Protein AF-A0A957BZV3-F1 (afdb_monomer)

Sequence (404 aa):
MSYVLKRVLLLTKDVKFAVNARKALERHGSFDVVTFTRGSAAVDHARGAALDAAVIDFRLTDMPGTDVIDHLRAIQPNIAIIAAPDHPAVMRLKDKHNIQAIVDIPVSLRQLLELLHTAMQEMYEAQPDTRTGPPLQEGDTVPLQVQSDRVEFWVADQEGGGTIIEVEREPSRPLSGSEAFQKLLAEEPPMPHVMEGSTIRDLRVALSREQDVHRVEKSLEESRSMPTNRLPSEESGSTPAKLILETAFDQSTPIQEFSATQFLETVKERADVKEGEILPLPSWLAESERYIREPEFLPEDLLNFTQPLEYTSTPTAANPAMIEDGQNLLTDQLEPVQRSHPAEEDVDQADDSSPMPPAPPEFESPLPDMAHLAALSEPDEAPPPQAVIAADSEQNPQMAQLAL

Nearest PDB structures (foldseek):
  7pvk-assembly2_D  TM=8.689E-01  e=2.253E-09  Porphyromonas gingivalis W83
  8thp-assembly1_A  TM=8.595E-01  e=8.112E-09  Flavobacterium johnsoniae UW101
  7pva-assembly1_B  TM=8.701E-01  e=1.641E-08  Porphyromonas gingivalis W83
  8p6f-assembly1_B  TM=8.589E-01  e=1.641E-08  Flavobacterium johnsoniae
  7ssi-assembly1_C  TM=8.520E-01  e=5.215E-07  Bacillus subtilis subsp. subtilis str. 168

Secondary structure (DSSP, 8-state):
---PPEEEEEE-S-HHHHHHHHHHHHHTTSEEEEEESSHHHHHHHHHHS--SEEEEETT-SSS-HHHHHHHHHHH-TT-EEEEES--HHHHTTTTTTT--EE-PSSPPHHHHHHHHHHHHHHHHHTS--GGGPPP--TT--------------EEE--TTS--EEE----------HHHHHHHHHH-------------HHHHHHHHTSHHHHHHHHHHHHHHHSS-------------HHHHHHHHHT-TTS-GGG--HHHHHHHHHHHT---TT-S-----HHHHHHHHHS--S-S-TT-----S------------GGG-----------------PPPP-------------PPPPP---PPPP---------PPPPPPP-PPP----------------

Foldseek 3Di:
DDQDAAEEEEEDLPPVLQVVLQVVVVVVVNYHYDYDPALVVSLVVLQVDPHQEYEHEQPRDHDGSVVSLVSSCVSPVLYAYEYDDPDPVVVVCCVVSVHQYYYYPPDDNVVVVVSSVSRSVVSVVPPDPPVPPPPPPVPDPPPPLPPPQDFDWDFDDDPPPDTDTDTDRDDDDPDDPVVVVVVVVVPPDDPPPPPPDCPVVVVVVCVVDPVSVVVVVVVVVVVVPPPPPDDPPDPCLPDLVNLLVVLVPPPPDPPVPDDPVVSVVSSVVVNPDDPPPPPPDPPVVVVVVVVPPPPPPDPPPPDDPPDPPPPPPPPPPPDPPPPPDPDDPPPPDPDPPPPDDDDDDPPDDDPPPDDDDDDDDDPPDDDPDPPPPPDDDDDDDDDDDDDDDDDDDDDDDDDDDDDD

Radius of gyration: 37.92 Å; Cα contacts (8 Å, |Δi|>4): 260; chains: 1; bounding box: 95×79×118 Å

pLDDT: mean 71.47, std 20.37, range [38.53, 98.56]

Solvent-accessible surface area (backbone atoms only — not comparable to full-atom values): 27154 Å² total; per-residue (Å²): 132,88,81,74,74,38,31,32,39,39,36,40,77,53,62,70,57,49,54,51,50,37,57,54,44,41,72,69,68,50,37,48,63,50,76,34,70,43,48,67,63,47,52,59,48,52,74,79,42,89,54,48,32,37,38,41,40,46,85,44,88,82,40,56,44,66,56,47,50,54,54,44,38,73,74,39,74,72,46,18,37,33,39,21,56,71,41,76,74,53,60,68,40,25,78,78,69,66,43,64,43,70,41,52,81,89,64,56,70,70,59,52,52,51,51,50,51,51,25,42,49,52,44,59,69,68,46,79,62,77,84,68,55,74,77,80,62,91,81,70,82,68,75,84,76,78,78,76,82,78,82,65,84,55,84,57,88,47,102,79,83,58,86,56,82,58,79,73,83,74,85,78,73,89,70,55,75,70,56,57,53,56,52,56,70,72,63,65,71,78,73,75,76,76,69,78,66,89,40,75,65,54,55,50,56,54,64,66,36,70,71,52,47,53,52,54,51,50,54,52,51,57,66,64,68,56,80,75,77,78,68,79,82,67,80,78,70,78,50,68,69,57,52,52,50,56,59,72,66,43,78,88,59,59,82,91,73,70,45,75,67,60,52,52,51,51,46,56,67,72,59,74,64,60,97,82,71,73,72,72,72,80,59,58,68,64,50,46,56,63,70,65,49,73,73,85,81,65,70,91,78,71,66,89,73,86,63,82,81,76,78,79,77,73,74,81,76,76,73,81,89,78,79,83,72,100,64,81,86,68,77,77,76,80,72,82,78,79,74,77,76,77,77,86,75,82,79,76,87,72,84,85,80,75,80,78,80,80,80,79,80,84,79,81,74,80,79,81,83,92,80,85,90,88,81,89,81,82,88,84,77,83,83,79,88,81,78,90,81,89,78,91,80,82,87,86,81,89,83,85,85,84,90,134

Mean predicted aligned error: 21.34 Å

Structure (mmCIF, N/CA/C/O backbone):
data_AF-A0A957BZV3-F1
#
_entry.id   AF-A0A957BZV3-F1
#
loop_
_atom_site.group_PDB
_atom_site.id
_atom_site.type_symbol
_atom_site.label_atom_id
_atom_site.label_alt_id
_atom_site.label_comp_id
_atom_site.label_asym_id
_atom_site.label_entity_id
_atom_site.label_seq_id
_atom_site.pdbx_PDB_ins_code
_atom_site.Cartn_x
_atom_site.Cartn_y
_atom_site.Cartn_z
_atom_site.occupancy
_atom_site.B_iso_or_equiv
_atom_site.auth_seq_id
_atom_site.auth_comp_id
_atom_site.auth_asym_id
_atom_site.auth_atom_id
_atom_site.pdbx_PDB_model_num
ATOM 1 N N . MET A 1 1 ? -25.749 6.170 -0.682 1.00 60.22 1 MET A N 1
ATOM 2 C CA . MET A 1 1 ? -24.705 5.126 -0.732 1.00 60.22 1 MET A CA 1
ATOM 3 C C . MET A 1 1 ? -23.635 5.536 0.258 1.00 60.22 1 MET A C 1
ATOM 5 O O . MET A 1 1 ? -23.131 6.643 0.129 1.00 60.22 1 MET A O 1
ATOM 9 N N . SER A 1 2 ? -23.390 4.733 1.294 1.00 62.06 2 SER A N 1
ATOM 10 C CA . SER A 1 2 ? -22.287 4.998 2.223 1.00 62.06 2 SER A CA 1
ATOM 11 C C . SER A 1 2 ? -20.989 4.647 1.502 1.00 62.06 2 SER A C 1
ATOM 13 O O . SER A 1 2 ? -20.838 3.508 1.061 1.00 62.06 2 SER A O 1
ATOM 15 N N . TYR A 1 3 ? -20.105 5.621 1.306 1.00 80.25 3 TYR A N 1
ATOM 16 C CA . TYR A 1 3 ? -18.783 5.358 0.750 1.00 80.25 3 TYR A CA 1
ATOM 17 C C . TYR A 1 3 ? -17.887 4.873 1.886 1.00 80.25 3 TYR A C 1
ATOM 19 O O . TYR A 1 3 ? -17.631 5.608 2.837 1.00 80.25 3 TYR A O 1
ATOM 27 N N . VAL A 1 4 ? -17.443 3.621 1.804 1.00 87.62 4 VAL A N 1
ATOM 28 C CA . VAL A 1 4 ? -16.430 3.094 2.719 1.00 87.62 4 VAL A CA 1
ATOM 29 C C . VAL A 1 4 ? -15.079 3.603 2.229 1.00 87.62 4 VAL A C 1
ATOM 31 O O . VAL A 1 4 ? -14.680 3.289 1.109 1.00 87.62 4 VAL A O 1
ATOM 34 N N . LEU A 1 5 ? -14.408 4.414 3.046 1.00 93.44 5 LEU A N 1
ATOM 35 C CA . LEU A 1 5 ? -13.050 4.889 2.778 1.00 93.44 5 LEU A CA 1
ATOM 36 C C . LEU A 1 5 ? -12.096 3.694 2.687 1.00 93.44 5 LEU A C 1
ATOM 38 O O . LEU A 1 5 ? -12.013 2.905 3.628 1.00 93.44 5 LEU A O 1
ATOM 42 N N . LYS A 1 6 ? -11.397 3.572 1.554 1.00 96.94 6 LYS A N 1
ATOM 43 C CA . LYS A 1 6 ? -10.458 2.482 1.279 1.00 96.94 6 LYS A CA 1
ATOM 44 C C . LYS A 1 6 ? -9.033 2.892 1.611 1.00 96.94 6 LYS A C 1
ATOM 46 O O . LYS A 1 6 ? -8.546 3.897 1.100 1.00 96.94 6 LYS A O 1
ATOM 51 N N . ARG A 1 7 ? -8.351 2.119 2.451 1.00 98.12 7 ARG A N 1
ATOM 52 C CA . ARG A 1 7 ? -6.978 2.402 2.880 1.00 98.12 7 ARG A CA 1
ATOM 53 C C . ARG A 1 7 ? -5.977 1.733 1.956 1.00 98.12 7 ARG A C 1
ATOM 55 O O . ARG A 1 7 ? -5.982 0.513 1.810 1.00 98.12 7 ARG A O 1
ATOM 62 N N . VAL A 1 8 ? -5.109 2.533 1.347 1.00 98.38 8 VAL A N 1
ATOM 63 C CA . VAL A 1 8 ? -4.114 2.069 0.378 1.00 98.38 8 VAL A CA 1
ATOM 64 C C . VAL A 1 8 ? -2.712 2.372 0.882 1.00 98.38 8 VAL A C 1
ATOM 66 O O . VAL A 1 8 ? -2.356 3.517 1.155 1.00 98.38 8 VAL A O 1
ATOM 69 N N . LEU A 1 9 ? -1.888 1.335 0.955 1.00 98.56 9 LEU A N 1
ATOM 70 C CA . LEU A 1 9 ? -0.466 1.435 1.239 1.00 98.56 9 LEU A CA 1
ATOM 71 C C . LEU A 1 9 ? 0.305 1.625 -0.073 1.00 98.56 9 LEU A C 1
ATOM 73 O O . LEU A 1 9 ? 0.194 0.811 -0.983 1.00 98.56 9 LEU A O 1
ATOM 77 N N . LEU A 1 10 ? 1.116 2.674 -0.176 1.00 98.44 10 LEU A N 1
ATOM 78 C CA . LEU A 1 10 ? 1.982 2.920 -1.329 1.00 98.44 10 LEU A CA 1
ATOM 79 C C . LEU A 1 10 ? 3.448 2.854 -0.905 1.00 98.44 10 LEU A C 1
ATOM 81 O O . LEU A 1 10 ? 3.957 3.753 -0.236 1.00 98.44 10 LEU A O 1
ATOM 85 N N . LEU A 1 11 ? 4.137 1.799 -1.321 1.00 98.44 11 LEU A N 1
ATOM 86 C CA . LEU A 1 11 ? 5.524 1.533 -0.979 1.00 98.44 11 LEU A CA 1
ATOM 87 C C . LEU A 1 11 ? 6.401 1.681 -2.228 1.00 98.44 11 LEU A C 1
ATOM 89 O O . LEU A 1 11 ? 6.406 0.831 -3.114 1.00 98.44 11 LEU A O 1
ATOM 93 N N . THR A 1 12 ? 7.138 2.787 -2.315 1.00 97.88 12 THR A N 1
ATOM 94 C CA . THR A 1 12 ? 7.968 3.112 -3.482 1.00 97.88 12 THR A CA 1
ATOM 95 C C . THR A 1 12 ? 9.180 3.950 -3.096 1.00 97.88 12 THR A C 1
ATOM 97 O O . THR A 1 12 ? 9.126 4.769 -2.179 1.00 97.88 12 THR A O 1
ATOM 100 N N . LYS A 1 13 ? 10.284 3.786 -3.833 1.00 96.94 13 LYS A N 1
ATOM 101 C CA . LYS A 1 13 ? 11.468 4.646 -3.689 1.00 96.94 13 LYS A CA 1
ATOM 102 C C . LYS A 1 13 ? 11.315 6.010 -4.370 1.00 96.94 13 LYS A C 1
ATOM 104 O O . LYS A 1 13 ? 12.072 6.930 -4.065 1.00 96.94 13 LYS A O 1
ATOM 109 N N . ASP A 1 14 ? 10.368 6.153 -5.301 1.00 97.31 14 ASP A N 1
ATOM 110 C CA . ASP A 1 14 ? 10.134 7.416 -6.003 1.00 97.31 14 ASP A CA 1
ATOM 111 C C . ASP A 1 14 ? 9.209 8.326 -5.185 1.00 97.31 14 ASP A C 1
ATOM 113 O O . ASP A 1 14 ? 7.980 8.258 -5.253 1.00 97.31 14 ASP A O 1
ATOM 117 N N . VAL A 1 15 ? 9.827 9.230 -4.424 1.00 97.06 15 VAL A N 1
ATOM 118 C CA . VAL A 1 15 ? 9.128 10.209 -3.580 1.00 97.06 15 VAL A CA 1
ATOM 119 C C . VAL A 1 15 ? 8.232 11.142 -4.405 1.00 97.06 15 VAL A C 1
ATOM 121 O O . VAL A 1 15 ? 7.166 11.542 -3.933 1.00 97.06 15 VAL A O 1
ATOM 124 N N . LYS A 1 16 ? 8.616 11.487 -5.644 1.00 97.69 16 LYS A N 1
ATOM 125 C CA . LYS A 1 16 ? 7.816 12.384 -6.494 1.00 97.69 16 LYS A CA 1
ATOM 126 C C . LYS A 1 16 ? 6.533 11.692 -6.931 1.00 97.69 16 LYS A C 1
ATOM 128 O O . LYS A 1 16 ? 5.457 12.284 -6.836 1.00 97.69 16 LYS A O 1
ATOM 133 N N . PHE A 1 17 ? 6.647 10.443 -7.377 1.00 97.44 17 PHE A N 1
ATOM 134 C CA . PHE A 1 17 ? 5.489 9.622 -7.707 1.00 97.44 17 PHE A CA 1
ATOM 135 C C . PHE A 1 17 ? 4.590 9.417 -6.481 1.00 97.44 17 PHE A C 1
ATOM 137 O O . PHE A 1 17 ? 3.394 9.682 -6.576 1.00 97.44 17 PHE A O 1
ATOM 144 N N . ALA A 1 18 ? 5.155 9.068 -5.318 1.00 97.69 18 ALA A N 1
ATOM 145 C CA . ALA A 1 18 ? 4.396 8.841 -4.086 1.00 97.69 18 ALA A CA 1
ATOM 146 C C . ALA A 1 18 ? 3.535 10.046 -3.673 1.00 97.69 18 ALA A C 1
ATOM 148 O O . ALA A 1 18 ? 2.337 9.905 -3.429 1.00 97.69 18 ALA A O 1
ATOM 149 N N . VAL A 1 19 ? 4.123 11.248 -3.642 1.00 98.00 19 VAL A N 1
ATOM 150 C CA . VAL A 1 19 ? 3.415 12.483 -3.260 1.00 98.00 19 VAL A CA 1
ATOM 151 C C . VAL A 1 19 ? 2.314 12.824 -4.265 1.00 98.00 19 VAL A C 1
ATOM 153 O O . VAL A 1 19 ? 1.225 13.246 -3.869 1.00 98.00 19 VAL A O 1
ATOM 156 N N . ASN A 1 20 ? 2.578 12.643 -5.562 1.00 97.81 20 ASN A N 1
ATOM 157 C CA . ASN A 1 20 ? 1.598 12.923 -6.609 1.00 97.81 20 ASN A CA 1
ATOM 158 C C . ASN A 1 20 ? 0.440 11.920 -6.586 1.00 97.81 20 ASN A C 1
ATOM 160 O O . ASN A 1 20 ? -0.714 12.341 -6.635 1.00 97.81 20 ASN A O 1
ATOM 164 N N . ALA A 1 21 ? 0.740 10.625 -6.469 1.00 97.56 21 ALA A N 1
ATOM 165 C CA . ALA A 1 21 ? -0.251 9.560 -6.382 1.00 97.56 21 ALA A CA 1
ATOM 166 C C . ALA A 1 21 ? -1.139 9.736 -5.145 1.00 97.56 21 ALA A C 1
ATOM 168 O O . ALA A 1 21 ? -2.358 9.751 -5.284 1.00 97.56 21 ALA A O 1
ATOM 169 N N . ARG A 1 22 ? -0.549 9.987 -3.967 1.00 98.06 22 ARG A N 1
ATOM 170 C CA . ARG A 1 22 ? -1.290 10.263 -2.728 1.00 98.06 22 ARG A CA 1
ATOM 171 C C . ARG A 1 22 ? -2.274 11.420 -2.890 1.00 98.06 22 ARG A C 1
ATOM 173 O O . ARG A 1 22 ? -3.474 11.223 -2.738 1.00 98.06 22 ARG A O 1
ATOM 180 N N . LYS A 1 23 ? -1.788 12.606 -3.282 1.00 98.00 23 LYS A N 1
ATOM 181 C CA . LYS A 1 23 ? -2.640 13.797 -3.467 1.00 98.00 23 LYS A CA 1
ATOM 182 C C . LYS A 1 23 ? -3.767 13.549 -4.461 1.00 98.00 23 LYS A C 1
ATOM 184 O O . LYS A 1 23 ? -4.850 14.107 -4.330 1.00 98.00 23 LYS A O 1
ATOM 189 N N . ALA A 1 24 ? -3.486 12.788 -5.508 1.00 96.56 24 ALA A N 1
ATOM 190 C CA . ALA A 1 24 ? -4.433 12.548 -6.573 1.00 96.56 24 ALA A CA 1
ATOM 191 C C . ALA A 1 24 ? -5.505 11.510 -6.195 1.00 96.56 24 ALA A C 1
ATOM 193 O O . ALA A 1 24 ? -6.670 11.708 -6.532 1.00 96.56 24 ALA A O 1
ATOM 194 N N . LEU A 1 25 ? -5.130 10.460 -5.459 1.00 96.88 25 LEU A N 1
ATOM 195 C CA . LEU A 1 25 ? -6.048 9.455 -4.920 1.00 96.88 25 LEU A CA 1
ATOM 196 C C . LEU A 1 25 ? -6.928 10.032 -3.799 1.00 96.88 25 LEU A C 1
ATOM 198 O O . LEU A 1 25 ? -8.141 9.840 -3.825 1.00 96.88 25 LEU A O 1
ATOM 202 N N . GLU A 1 26 ? -6.360 10.821 -2.881 1.00 96.81 26 GLU A N 1
ATOM 203 C CA . GLU A 1 26 ? -7.114 11.486 -1.804 1.00 96.81 26 GLU A CA 1
ATOM 204 C C . GLU A 1 26 ? -8.133 12.502 -2.358 1.00 96.81 26 GLU A C 1
ATOM 206 O O . GLU A 1 26 ? -9.257 12.589 -1.869 1.00 96.81 26 GLU A O 1
ATOM 211 N N . ARG A 1 27 ? -7.804 13.225 -3.444 1.00 96.56 27 ARG A N 1
ATOM 212 C CA . ARG A 1 27 ? -8.754 14.133 -4.129 1.00 96.56 27 ARG A CA 1
ATOM 213 C C . ARG A 1 27 ? -9.970 13.421 -4.715 1.00 96.56 27 ARG A C 1
ATOM 215 O O . ARG A 1 27 ? -10.995 14.066 -4.909 1.00 96.56 27 ARG A O 1
ATOM 222 N N . HIS A 1 28 ? -9.860 12.129 -5.026 1.00 93.62 28 HIS A N 1
ATOM 223 C CA . HIS A 1 28 ? -11.001 11.333 -5.477 1.00 93.62 28 HIS A CA 1
ATOM 224 C C . HIS A 1 28 ? -11.985 11.045 -4.325 1.00 93.62 28 HIS A C 1
ATOM 226 O O . HIS A 1 28 ? -13.132 10.688 -4.570 1.00 93.62 28 HIS A O 1
ATOM 232 N N . GLY A 1 29 ? -11.555 11.200 -3.065 1.00 92.81 29 GLY A N 1
ATOM 233 C CA . GLY A 1 29 ? -12.390 11.052 -1.867 1.00 92.81 29 GLY A CA 1
ATOM 234 C C . GLY A 1 29 ? -12.730 9.609 -1.483 1.00 92.81 29 GLY A C 1
ATOM 235 O O . GLY A 1 29 ? -13.396 9.389 -0.478 1.00 92.81 29 GLY A O 1
ATOM 236 N N . SER A 1 30 ? -12.287 8.620 -2.264 1.00 93.75 30 SER A N 1
ATOM 237 C CA . SER A 1 30 ? -12.555 7.194 -2.011 1.00 93.75 30 SER A CA 1
ATOM 238 C C . SER A 1 30 ? -11.404 6.480 -1.305 1.00 93.75 30 SER A C 1
ATOM 240 O O . SER A 1 30 ? -11.598 5.380 -0.791 1.00 93.75 30 SER A O 1
ATOM 242 N N . PHE A 1 31 ? -10.221 7.097 -1.284 1.00 97.38 31 PHE A N 1
ATOM 243 C CA . PHE A 1 31 ? -8.984 6.475 -0.832 1.00 97.38 31 PHE A CA 1
ATOM 244 C C . PHE A 1 31 ? -8.287 7.307 0.241 1.00 97.38 31 PHE A C 1
ATOM 246 O O . PHE A 1 31 ? -8.148 8.521 0.098 1.00 97.38 31 PHE A O 1
ATOM 253 N N . ASP A 1 32 ? -7.801 6.622 1.269 1.00 97.75 32 ASP A N 1
ATOM 254 C CA . ASP A 1 32 ? -6.871 7.121 2.281 1.00 97.75 32 ASP A CA 1
ATOM 255 C C . ASP A 1 32 ? -5.508 6.469 2.020 1.00 97.75 32 ASP A C 1
ATOM 257 O O . ASP A 1 32 ? -5.380 5.245 2.096 1.00 97.75 32 ASP A O 1
ATOM 261 N N . VAL A 1 33 ? -4.511 7.258 1.610 1.00 98.25 33 VAL A N 1
ATOM 262 C CA . VAL A 1 33 ? -3.253 6.726 1.068 1.00 98.25 33 VAL A CA 1
ATOM 263 C C . VAL A 1 33 ? -2.088 7.011 1.999 1.00 98.25 33 VAL A C 1
ATOM 265 O O . VAL A 1 33 ? -1.706 8.163 2.217 1.00 98.25 33 VAL A O 1
ATOM 268 N N . VAL A 1 34 ? -1.439 5.946 2.466 1.00 98.50 34 VAL A N 1
ATOM 269 C CA . VAL A 1 34 ? -0.251 6.031 3.318 1.00 98.50 34 VAL A CA 1
ATOM 270 C C . VAL A 1 34 ? 0.979 5.627 2.517 1.00 98.50 34 VAL A C 1
ATOM 272 O O . VAL A 1 34 ? 1.036 4.547 1.935 1.00 98.50 34 VAL A O 1
ATOM 275 N N . THR A 1 35 ? 1.976 6.509 2.463 1.00 98.50 35 THR A N 1
ATOM 276 C CA . THR A 1 35 ? 3.174 6.329 1.634 1.00 98.50 35 THR A CA 1
ATOM 277 C C . THR A 1 35 ? 4.398 5.985 2.471 1.00 98.50 35 THR A C 1
ATOM 279 O O . THR A 1 35 ? 4.688 6.696 3.434 1.00 98.50 35 THR A O 1
ATOM 282 N N . PHE A 1 36 ? 5.177 4.993 2.044 1.00 98.44 36 PHE A N 1
ATOM 283 C CA . PHE A 1 36 ? 6.447 4.615 2.664 1.00 98.44 36 PHE A CA 1
ATOM 284 C C . PHE A 1 36 ? 7.550 4.450 1.616 1.00 98.44 36 PHE A C 1
ATOM 286 O O . PHE A 1 36 ? 7.294 4.102 0.465 1.00 98.44 36 PHE A O 1
ATOM 293 N N . THR A 1 37 ? 8.793 4.681 2.037 1.00 97.75 37 THR A N 1
ATOM 294 C CA . THR A 1 37 ? 10.006 4.458 1.227 1.00 97.75 37 THR A CA 1
ATOM 295 C C . THR A 1 37 ? 10.816 3.245 1.685 1.00 97.75 37 THR A C 1
ATOM 297 O O . THR A 1 37 ? 11.822 2.915 1.064 1.00 97.75 37 THR A O 1
ATOM 300 N N . ARG A 1 38 ? 10.398 2.603 2.783 1.00 98.12 38 ARG A N 1
ATOM 301 C CA . ARG A 1 38 ? 11.062 1.465 3.429 1.00 98.12 38 ARG A CA 1
ATOM 302 C C . ARG A 1 38 ? 10.028 0.383 3.718 1.00 98.12 38 ARG A C 1
ATOM 304 O O . ARG A 1 38 ? 8.976 0.696 4.281 1.00 98.12 38 ARG A O 1
ATOM 311 N N . GLY A 1 39 ? 10.324 -0.856 3.339 1.00 98.12 39 GLY A N 1
ATOM 312 C CA . GLY A 1 39 ? 9.473 -2.016 3.588 1.00 98.12 39 GLY A CA 1
ATOM 313 C C . GLY A 1 39 ? 9.243 -2.272 5.077 1.00 98.12 39 GLY A C 1
ATOM 314 O O . GLY A 1 39 ? 8.106 -2.517 5.472 1.00 98.12 39 GLY A O 1
ATOM 315 N N . SER A 1 40 ? 10.266 -2.116 5.927 1.00 97.94 40 SER A N 1
ATOM 316 C CA . SER A 1 40 ? 10.117 -2.367 7.372 1.00 97.94 40 SER A CA 1
ATOM 317 C C . SER A 1 40 ? 9.075 -1.453 8.031 1.00 97.94 40 SER A C 1
ATOM 319 O O . SER A 1 40 ? 8.188 -1.923 8.739 1.00 97.94 40 SER A O 1
ATOM 321 N N . ALA A 1 41 ? 9.115 -0.154 7.721 1.00 98.19 41 ALA A N 1
ATOM 322 C CA . ALA A 1 41 ? 8.164 0.827 8.246 1.00 98.19 41 ALA A CA 1
ATOM 323 C C . ALA A 1 41 ? 6.728 0.581 7.750 1.00 98.19 41 ALA A C 1
ATOM 325 O O . ALA A 1 41 ? 5.768 0.814 8.485 1.00 98.19 41 ALA A O 1
ATOM 326 N N . ALA A 1 42 ? 6.578 0.095 6.514 1.00 98.38 42 ALA A N 1
ATOM 327 C CA . ALA A 1 42 ? 5.280 -0.255 5.950 1.00 98.38 42 ALA A CA 1
ATOM 328 C C . ALA A 1 42 ? 4.658 -1.472 6.657 1.00 98.38 42 ALA A C 1
ATOM 330 O O . ALA A 1 42 ? 3.472 -1.453 6.985 1.00 98.38 42 ALA A O 1
ATOM 331 N N . VAL A 1 43 ? 5.465 -2.500 6.946 1.00 98.44 43 VAL A N 1
ATOM 332 C CA . VAL A 1 43 ? 5.038 -3.685 7.707 1.00 98.44 43 VAL A CA 1
ATOM 333 C C . VAL A 1 43 ? 4.654 -3.311 9.141 1.00 98.44 43 VAL A C 1
ATOM 335 O O . VAL A 1 43 ? 3.613 -3.751 9.627 1.00 98.44 43 VAL A O 1
ATOM 338 N N . ASP A 1 44 ? 5.437 -2.461 9.809 1.00 98.44 44 ASP A N 1
ATOM 339 C CA . ASP A 1 44 ? 5.112 -1.983 11.159 1.00 98.44 44 ASP A CA 1
ATOM 340 C C . ASP A 1 44 ? 3.781 -1.216 11.185 1.00 98.44 44 ASP A C 1
ATOM 342 O O . ASP A 1 44 ? 2.963 -1.418 12.084 1.00 98.44 44 ASP A O 1
ATOM 346 N N . HIS A 1 45 ? 3.517 -0.389 10.168 1.00 98.44 45 HIS A N 1
ATOM 347 C CA . HIS A 1 45 ? 2.246 0.320 10.038 1.00 98.44 45 HIS A CA 1
ATOM 348 C C . HIS A 1 45 ? 1.057 -0.628 9.823 1.00 98.44 45 HIS A C 1
ATOM 350 O O . HIS A 1 45 ? 0.005 -0.444 10.440 1.00 98.44 45 HIS A O 1
ATOM 356 N N . ALA A 1 46 ? 1.231 -1.677 9.012 1.00 98.25 46 ALA A N 1
ATOM 357 C CA . ALA A 1 46 ? 0.193 -2.673 8.749 1.00 98.25 46 ALA A CA 1
ATOM 358 C C . ALA A 1 46 ? -0.246 -3.447 10.007 1.00 98.25 46 ALA A C 1
ATOM 360 O O . ALA A 1 46 ? -1.345 -3.998 10.028 1.00 98.25 46 ALA A O 1
ATOM 361 N N . ARG A 1 47 ? 0.558 -3.467 11.082 1.00 98.00 47 ARG A N 1
ATOM 362 C CA . ARG A 1 47 ? 0.147 -4.051 12.373 1.00 98.00 47 ARG A CA 1
ATOM 363 C C . ARG A 1 47 ? -0.898 -3.212 13.110 1.00 98.00 47 ARG A C 1
ATOM 365 O O . ARG A 1 47 ? -1.689 -3.763 13.865 1.00 98.00 47 ARG A O 1
ATOM 372 N N . GLY A 1 48 ? -0.883 -1.891 12.927 1.00 97.31 48 GLY A N 1
ATOM 373 C CA . GLY A 1 48 ? -1.775 -0.962 13.631 1.00 97.31 48 GLY A CA 1
ATOM 374 C C . GLY A 1 48 ? -2.995 -0.520 12.822 1.00 97.31 48 GLY A C 1
ATOM 375 O O . GLY A 1 48 ? -3.942 0.019 13.392 1.00 97.31 48 GLY A O 1
ATOM 376 N N . ALA A 1 49 ? -2.983 -0.720 11.504 1.00 97.31 49 ALA A N 1
ATOM 377 C CA . ALA A 1 49 ? -4.031 -0.248 10.610 1.00 97.31 49 ALA A CA 1
ATOM 378 C C . ALA A 1 49 ? -4.418 -1.317 9.584 1.00 97.31 49 ALA A C 1
ATOM 380 O O . ALA A 1 49 ? -3.563 -1.822 8.863 1.00 97.31 49 ALA A O 1
ATOM 381 N N . ALA A 1 50 ? -5.718 -1.608 9.475 1.00 97.25 50 ALA A N 1
ATOM 382 C CA . ALA A 1 50 ? -6.257 -2.416 8.383 1.00 97.25 50 ALA A CA 1
ATOM 383 C C . ALA A 1 50 ? -6.112 -1.670 7.045 1.00 97.25 50 ALA A C 1
ATOM 385 O O . ALA A 1 50 ? -6.418 -0.475 6.961 1.00 97.25 50 ALA A O 1
ATOM 386 N N . LEU A 1 51 ? -5.636 -2.380 6.027 1.00 98.19 51 LEU A N 1
ATOM 387 C CA . LEU A 1 51 ? -5.355 -1.903 4.679 1.00 98.19 51 LEU A CA 1
ATOM 388 C C . LEU A 1 51 ? -6.193 -2.722 3.690 1.00 98.19 51 LEU A C 1
ATOM 390 O O . LEU A 1 51 ? -6.271 -3.943 3.797 1.00 98.19 51 LEU A O 1
ATOM 394 N N . ASP A 1 52 ? -6.805 -2.061 2.710 1.00 98.00 52 ASP A N 1
ATOM 395 C CA . ASP A 1 52 ? -7.560 -2.738 1.650 1.00 98.00 52 ASP A CA 1
ATOM 396 C C . ASP A 1 52 ? -6.640 -3.158 0.492 1.00 98.00 52 ASP A C 1
ATOM 398 O O . ASP A 1 52 ? -6.823 -4.218 -0.108 1.00 98.00 52 ASP A O 1
ATOM 402 N N . ALA A 1 53 ? -5.637 -2.332 0.177 1.00 98.38 53 ALA A N 1
ATOM 403 C CA . ALA A 1 53 ? -4.698 -2.592 -0.907 1.00 98.38 53 ALA A CA 1
ATOM 404 C C . ALA A 1 53 ? -3.282 -2.081 -0.605 1.00 98.38 53 ALA A C 1
ATOM 406 O O . ALA A 1 53 ? -3.092 -1.116 0.137 1.00 98.38 53 ALA A O 1
ATOM 407 N N . ALA A 1 54 ? -2.285 -2.697 -1.234 1.00 98.56 54 ALA A N 1
ATOM 408 C CA . ALA A 1 54 ? -0.884 -2.314 -1.188 1.00 98.56 54 ALA A CA 1
ATOM 409 C C . ALA A 1 54 ? -0.271 -2.293 -2.594 1.00 98.56 54 ALA A C 1
ATOM 411 O O . ALA A 1 54 ? -0.386 -3.250 -3.356 1.00 98.56 54 ALA A O 1
ATOM 412 N N . VAL A 1 55 ? 0.425 -1.207 -2.918 1.00 98.56 55 VAL A N 1
ATOM 413 C CA . VAL A 1 55 ? 1.233 -1.057 -4.132 1.00 98.56 55 VAL A CA 1
ATOM 414 C C . VAL A 1 55 ? 2.701 -1.116 -3.723 1.00 98.56 55 VAL A C 1
ATOM 416 O O . VAL A 1 55 ? 3.164 -0.240 -2.992 1.00 98.56 55 VAL A O 1
ATOM 419 N N . ILE A 1 56 ? 3.422 -2.145 -4.164 1.00 98.56 56 ILE A N 1
ATOM 420 C CA . ILE A 1 56 ? 4.759 -2.500 -3.668 1.00 98.56 56 ILE A CA 1
ATOM 421 C C . ILE A 1 56 ? 5.780 -2.435 -4.807 1.00 98.56 56 ILE A C 1
ATOM 423 O O . ILE A 1 56 ? 5.717 -3.221 -5.750 1.00 98.56 56 ILE A O 1
ATOM 427 N N . ASP A 1 57 ? 6.759 -1.534 -4.703 1.00 98.00 57 ASP A N 1
ATOM 428 C CA . ASP A 1 57 ? 7.943 -1.512 -5.571 1.00 98.00 57 ASP A CA 1
ATOM 429 C C . ASP A 1 57 ? 8.980 -2.530 -5.066 1.00 98.00 57 ASP A C 1
ATOM 431 O O . ASP A 1 57 ? 9.488 -2.426 -3.957 1.00 98.00 57 ASP A O 1
ATOM 435 N N . PHE A 1 58 ? 9.337 -3.512 -5.884 1.00 97.81 58 PHE A N 1
ATOM 436 C CA . PHE A 1 58 ? 10.326 -4.548 -5.584 1.00 97.81 58 PHE A CA 1
ATOM 437 C C . PHE A 1 58 ? 11.765 -4.020 -5.652 1.00 97.81 58 PHE A C 1
ATOM 439 O O . PHE A 1 58 ? 12.699 -4.740 -5.311 1.00 97.81 58 PHE A O 1
ATOM 446 N N . ARG A 1 59 ? 11.978 -2.770 -6.086 1.00 96.06 59 ARG A N 1
ATOM 447 C CA . ARG A 1 59 ? 13.308 -2.143 -6.183 1.00 96.06 59 ARG A CA 1
ATOM 448 C C . ARG A 1 59 ? 13.739 -1.440 -4.889 1.00 96.06 59 ARG A C 1
ATOM 450 O O . ARG A 1 59 ? 14.585 -0.542 -4.956 1.00 96.06 59 ARG A O 1
ATOM 457 N N . LEU A 1 60 ? 13.134 -1.782 -3.752 1.00 95.00 60 LEU A N 1
ATOM 458 C CA . LEU A 1 60 ? 13.524 -1.290 -2.428 1.00 95.00 60 LEU A CA 1
ATOM 459 C C . LEU A 1 60 ? 14.843 -1.922 -1.989 1.00 95.00 60 LEU A C 1
ATOM 461 O O . LEU A 1 60 ? 15.166 -3.047 -2.360 1.00 95.00 60 LEU A O 1
ATOM 465 N N . THR A 1 61 ? 15.615 -1.179 -1.202 1.00 94.31 61 THR A N 1
ATOM 466 C CA . THR A 1 61 ? 16.940 -1.613 -0.738 1.00 94.31 61 THR A CA 1
ATOM 467 C C . THR A 1 61 ? 16.919 -2.240 0.649 1.00 94.31 61 THR A C 1
ATOM 469 O O . THR A 1 61 ? 17.885 -2.893 1.019 1.00 94.31 61 THR A O 1
ATOM 472 N N . ASP A 1 62 ? 15.883 -1.987 1.449 1.00 97.31 62 ASP A N 1
ATOM 473 C CA . ASP A 1 62 ? 15.854 -2.388 2.856 1.00 97.31 62 ASP A CA 1
ATOM 474 C C . ASP A 1 62 ? 15.298 -3.798 3.071 1.00 97.31 62 ASP A C 1
ATOM 476 O O . ASP A 1 62 ? 15.814 -4.524 3.913 1.00 97.31 62 ASP A O 1
ATOM 480 N N . MET A 1 63 ? 14.269 -4.181 2.313 1.00 96.50 63 MET A N 1
ATOM 481 C CA . MET A 1 63 ? 13.614 -5.482 2.414 1.00 96.50 63 MET A CA 1
ATOM 482 C C . MET A 1 63 ? 13.230 -5.994 1.016 1.00 96.50 63 MET A C 1
ATOM 484 O O . MET A 1 63 ? 12.699 -5.210 0.220 1.00 96.50 63 MET A O 1
ATOM 488 N N . PRO A 1 64 ? 13.463 -7.283 0.695 1.00 97.12 64 PRO A N 1
ATOM 489 C CA . PRO A 1 64 ? 12.988 -7.883 -0.549 1.00 97.12 64 PRO A CA 1
ATOM 490 C C . PRO A 1 64 ? 11.466 -7.763 -0.687 1.00 97.12 64 PRO A C 1
ATOM 492 O O . PRO A 1 64 ? 10.729 -7.973 0.275 1.00 97.12 64 PRO A O 1
ATOM 495 N N . GLY A 1 65 ? 10.975 -7.465 -1.894 1.00 96.69 65 GLY A N 1
ATOM 496 C CA . GLY A 1 65 ? 9.535 -7.304 -2.138 1.00 96.69 65 GLY A CA 1
ATOM 497 C C . GLY A 1 65 ? 8.705 -8.550 -1.793 1.00 96.69 65 GLY A C 1
ATOM 498 O O . GLY A 1 65 ? 7.580 -8.415 -1.323 1.00 96.69 65 GLY A O 1
ATOM 499 N N . THR A 1 66 ? 9.275 -9.751 -1.954 1.00 97.81 66 THR A N 1
ATOM 500 C CA . THR A 1 66 ? 8.657 -11.021 -1.529 1.00 97.81 66 THR A CA 1
ATOM 501 C C . THR A 1 66 ? 8.415 -11.060 -0.032 1.00 97.81 66 THR A C 1
ATOM 503 O O . THR A 1 66 ? 7.315 -11.379 0.403 1.00 97.81 66 THR A O 1
ATOM 506 N N . ASP A 1 67 ? 9.413 -10.655 0.747 1.00 98.25 67 ASP A N 1
ATOM 507 C CA . ASP A 1 67 ? 9.351 -10.708 2.200 1.00 98.25 67 ASP A CA 1
ATOM 508 C C . ASP A 1 67 ? 8.314 -9.702 2.697 1.00 98.25 67 ASP A C 1
ATOM 510 O O . ASP A 1 67 ? 7.522 -10.024 3.576 1.00 98.25 67 ASP A O 1
ATOM 514 N N . VAL A 1 68 ? 8.240 -8.508 2.095 1.00 98.44 68 VAL A N 1
ATOM 515 C CA . VAL A 1 68 ? 7.180 -7.533 2.408 1.00 98.44 68 VAL A CA 1
ATOM 516 C C . VAL A 1 68 ? 5.796 -8.142 2.175 1.00 98.44 68 VAL A C 1
ATOM 518 O O . VAL A 1 68 ? 4.921 -8.000 3.028 1.00 98.44 68 VAL A O 1
ATOM 521 N N . ILE A 1 69 ? 5.589 -8.834 1.051 1.00 98.31 69 ILE A N 1
ATOM 522 C CA . ILE A 1 69 ? 4.308 -9.485 0.742 1.00 98.31 69 ILE A CA 1
ATOM 523 C C . ILE A 1 69 ? 3.976 -10.562 1.773 1.00 98.31 69 ILE A C 1
ATOM 525 O O . ILE A 1 69 ? 2.853 -10.587 2.275 1.00 98.31 69 ILE A O 1
ATOM 529 N N . ASP A 1 70 ? 4.940 -11.412 2.118 1.00 98.38 70 ASP A N 1
ATOM 530 C CA . ASP A 1 70 ? 4.733 -12.498 3.074 1.00 98.38 70 ASP A CA 1
ATOM 531 C C . ASP A 1 70 ? 4.382 -11.951 4.467 1.00 98.38 70 ASP A C 1
ATOM 533 O O . ASP A 1 70 ? 3.428 -12.416 5.092 1.00 98.38 70 ASP A O 1
ATOM 537 N N . HIS A 1 71 ? 5.056 -10.886 4.917 1.00 98.44 71 HIS A N 1
ATOM 538 C CA . HIS A 1 71 ? 4.721 -10.211 6.174 1.00 98.44 71 HIS A CA 1
ATOM 539 C C . HIS A 1 71 ? 3.345 -9.532 6.128 1.00 98.44 71 HIS A C 1
ATOM 541 O O . HIS A 1 71 ? 2.574 -9.648 7.081 1.00 98.44 71 HIS A O 1
ATOM 547 N N . LEU A 1 72 ? 3.012 -8.833 5.036 1.00 98.38 72 LEU A N 1
ATOM 548 C CA . LEU A 1 72 ? 1.704 -8.189 4.889 1.00 98.38 72 LEU A CA 1
ATOM 549 C C . LEU A 1 72 ? 0.575 -9.220 4.882 1.00 98.38 72 LEU A C 1
ATOM 551 O O . LEU A 1 72 ? -0.429 -8.999 5.550 1.00 98.38 72 LEU A O 1
ATOM 555 N N . ARG A 1 73 ? 0.749 -10.358 4.201 1.00 98.00 73 ARG A N 1
ATOM 556 C CA . ARG A 1 73 ? -0.239 -11.445 4.181 1.00 98.00 73 ARG A CA 1
ATOM 557 C C . ARG A 1 73 ? -0.341 -12.181 5.514 1.00 98.00 73 ARG A C 1
ATOM 559 O O . ARG A 1 73 ? -1.436 -12.603 5.870 1.00 98.00 73 ARG A O 1
ATOM 566 N N . ALA A 1 74 ? 0.754 -12.303 6.264 1.00 98.12 74 ALA A N 1
ATOM 567 C CA . ALA A 1 74 ? 0.719 -12.867 7.612 1.00 98.12 74 ALA A CA 1
ATOM 568 C C . ALA A 1 74 ? -0.111 -12.004 8.580 1.00 98.12 74 ALA A C 1
ATOM 570 O O . ALA A 1 74 ? -0.800 -12.543 9.442 1.00 98.12 74 ALA A O 1
ATOM 571 N N . ILE A 1 75 ? -0.069 -10.674 8.432 1.00 98.12 75 ILE A N 1
ATOM 572 C CA . ILE A 1 75 ? -0.851 -9.741 9.262 1.00 98.12 75 ILE A CA 1
ATOM 573 C C . ILE A 1 75 ? -2.282 -9.594 8.721 1.00 98.12 75 ILE A C 1
ATOM 575 O O . ILE A 1 75 ? -3.242 -9.565 9.489 1.00 98.12 75 ILE A O 1
ATOM 579 N N . GLN A 1 76 ? -2.431 -9.478 7.401 1.00 97.75 76 GLN A N 1
ATOM 580 C CA . GLN A 1 76 ? -3.687 -9.188 6.708 1.00 97.75 76 GLN A CA 1
ATOM 581 C C . GLN A 1 76 ? -3.832 -10.098 5.476 1.00 97.75 76 GLN A C 1
ATOM 583 O O . GLN A 1 76 ? -3.471 -9.706 4.364 1.00 97.75 76 GLN A O 1
ATOM 588 N N . PRO A 1 77 ? -4.396 -11.311 5.630 1.00 97.12 77 PRO A N 1
ATOM 589 C CA . PRO A 1 77 ? -4.479 -12.296 4.543 1.00 97.12 77 PRO A CA 1
ATOM 590 C C . PRO A 1 77 ? -5.246 -11.806 3.305 1.00 97.12 77 PRO A C 1
ATOM 592 O O . PRO A 1 77 ? -4.968 -12.233 2.183 1.00 97.12 77 PRO A O 1
ATOM 595 N N . ASN A 1 78 ? -6.182 -10.877 3.516 1.00 96.31 78 ASN A N 1
ATOM 596 C CA . ASN A 1 78 ? -7.125 -10.388 2.512 1.00 96.31 78 ASN A CA 1
ATOM 597 C C . ASN A 1 78 ? -6.690 -9.084 1.821 1.00 96.31 78 ASN A C 1
ATOM 599 O O . ASN A 1 78 ? -7.488 -8.493 1.098 1.00 96.31 78 ASN A O 1
ATOM 603 N N . ILE A 1 79 ? -5.454 -8.622 2.031 1.00 98.00 79 ILE A N 1
ATOM 604 C CA . ILE A 1 79 ? -4.952 -7.410 1.376 1.00 98.00 79 ILE A CA 1
ATOM 605 C C . ILE A 1 79 ? -4.747 -7.640 -0.131 1.00 98.00 79 ILE A C 1
ATOM 607 O O . ILE A 1 79 ? -4.149 -8.640 -0.541 1.00 98.00 79 ILE A O 1
ATOM 611 N N . ALA A 1 80 ? -5.224 -6.709 -0.961 1.00 98.38 80 ALA A N 1
ATOM 612 C CA . ALA A 1 80 ? -4.938 -6.709 -2.395 1.00 98.38 80 ALA A CA 1
ATOM 613 C C . ALA A 1 80 ? -3.528 -6.179 -2.665 1.00 98.38 80 ALA A C 1
ATOM 615 O O . ALA A 1 80 ? -3.142 -5.138 -2.145 1.00 98.38 80 ALA A O 1
ATOM 616 N N . ILE A 1 81 ? -2.750 -6.877 -3.485 1.00 98.56 81 ILE A N 1
ATOM 617 C CA . ILE A 1 81 ? -1.351 -6.558 -3.760 1.00 98.56 81 ILE A CA 1
ATOM 618 C C . ILE A 1 81 ? -1.151 -6.271 -5.245 1.00 98.56 81 ILE A C 1
ATOM 620 O O . ILE A 1 81 ? -1.457 -7.086 -6.117 1.00 98.56 81 ILE A O 1
ATOM 624 N N . ILE A 1 82 ? -0.571 -5.102 -5.508 1.00 98.56 82 ILE A N 1
ATOM 625 C CA . ILE A 1 82 ? -0.108 -4.660 -6.818 1.00 98.56 82 ILE A CA 1
ATOM 626 C C . ILE A 1 82 ? 1.415 -4.548 -6.755 1.00 98.56 82 ILE A C 1
ATOM 628 O O . ILE A 1 82 ? 1.951 -3.773 -5.964 1.00 98.56 82 ILE A O 1
ATOM 632 N N . ALA A 1 83 ? 2.121 -5.315 -7.579 1.00 98.38 83 ALA A N 1
ATOM 633 C CA . ALA A 1 83 ? 3.580 -5.324 -7.607 1.00 98.38 83 ALA A CA 1
ATOM 634 C C . ALA A 1 83 ? 4.140 -4.431 -8.723 1.00 98.38 83 ALA A C 1
ATOM 636 O O . ALA A 1 83 ? 3.549 -4.304 -9.792 1.00 98.38 83 ALA A O 1
ATOM 637 N N . ALA A 1 84 ? 5.310 -3.849 -8.491 1.00 98.00 84 ALA A N 1
ATOM 638 C CA . ALA A 1 84 ? 6.093 -3.127 -9.487 1.00 98.00 84 ALA A CA 1
ATOM 639 C C . ALA A 1 84 ? 7.578 -3.489 -9.353 1.00 98.00 84 ALA A C 1
ATOM 641 O O . ALA A 1 84 ? 8.007 -3.778 -8.240 1.00 98.00 84 ALA A O 1
ATO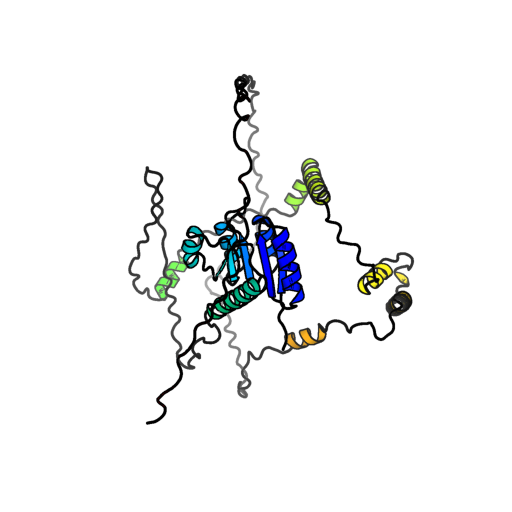M 642 N N . PRO A 1 85 ? 8.410 -3.441 -10.408 1.00 98.12 85 PRO A N 1
ATOM 643 C CA . PRO A 1 85 ? 8.080 -3.142 -11.804 1.00 98.12 85 PRO A CA 1
ATOM 644 C C . PRO A 1 85 ? 7.433 -4.328 -12.536 1.00 98.12 85 PRO A C 1
ATOM 646 O O . PRO A 1 85 ? 7.422 -5.453 -12.026 1.00 98.12 85 PRO A O 1
ATOM 649 N N . ASP A 1 86 ? 6.966 -4.082 -13.761 1.00 97.62 86 ASP A N 1
ATOM 650 C CA . ASP A 1 86 ? 6.569 -5.126 -14.703 1.00 97.62 86 ASP A CA 1
ATOM 651 C C . ASP A 1 86 ? 7.811 -5.830 -15.254 1.00 97.62 86 ASP A C 1
ATOM 653 O O . ASP A 1 86 ? 8.432 -5.443 -16.243 1.00 97.62 86 ASP A O 1
ATOM 657 N N . HIS A 1 87 ? 8.246 -6.849 -14.515 1.00 97.69 87 HIS A N 1
ATOM 658 C CA . HIS A 1 87 ? 9.442 -7.612 -14.824 1.00 97.69 87 HIS A CA 1
ATOM 659 C C . HIS A 1 87 ? 9.136 -9.116 -14.817 1.00 97.69 87 HIS A C 1
ATOM 661 O O . HIS A 1 87 ? 8.457 -9.594 -13.902 1.00 97.69 87 HIS A O 1
ATOM 667 N N . PRO A 1 88 ? 9.711 -9.919 -15.739 1.00 97.44 88 PRO A N 1
ATOM 668 C CA . PRO A 1 88 ? 9.453 -11.362 -15.819 1.00 97.44 88 PRO A CA 1
ATOM 669 C C . PRO A 1 88 ? 9.707 -12.129 -14.514 1.00 97.44 88 PRO A C 1
ATOM 671 O O . PRO A 1 88 ? 9.061 -13.138 -14.244 1.00 97.44 88 PRO A O 1
ATOM 674 N N . ALA A 1 89 ? 10.643 -11.654 -13.686 1.00 96.06 89 ALA A N 1
ATOM 675 C CA . ALA A 1 89 ? 10.899 -12.233 -12.366 1.00 96.06 89 ALA A CA 1
ATOM 676 C C . ALA A 1 89 ? 9.716 -12.044 -11.399 1.00 96.06 89 ALA A C 1
ATOM 678 O O . ALA A 1 89 ? 9.385 -12.971 -10.668 1.00 96.06 89 ALA A O 1
ATOM 679 N N . VAL A 1 90 ? 9.054 -10.882 -11.433 1.00 97.00 90 VAL A N 1
ATOM 680 C CA . VAL A 1 90 ? 7.865 -10.582 -10.618 1.00 97.00 90 VAL A CA 1
ATOM 681 C C . VAL A 1 90 ? 6.652 -11.339 -11.159 1.00 97.00 90 VAL A C 1
ATOM 683 O O . VAL A 1 90 ? 5.879 -11.886 -10.380 1.00 97.00 90 VAL A O 1
ATOM 686 N N . MET A 1 91 ? 6.531 -11.487 -12.485 1.00 97.19 91 MET A N 1
ATOM 687 C CA . MET A 1 91 ? 5.452 -12.280 -13.093 1.00 97.19 91 MET A CA 1
ATOM 688 C C . MET A 1 91 ? 5.444 -13.737 -12.619 1.00 97.19 91 MET A C 1
ATOM 690 O O . MET A 1 91 ? 4.381 -14.288 -12.361 1.00 97.19 91 MET A O 1
ATOM 694 N N . ARG A 1 92 ? 6.618 -14.354 -12.428 1.00 97.06 92 ARG A N 1
ATOM 695 C CA . ARG A 1 92 ? 6.723 -15.725 -11.887 1.00 97.06 92 ARG A CA 1
ATOM 696 C C . ARG A 1 92 ? 6.263 -15.843 -10.434 1.00 97.06 92 ARG A C 1
ATOM 698 O O . ARG A 1 92 ? 5.923 -16.932 -9.988 1.00 97.06 92 ARG A O 1
ATOM 705 N N . LEU A 1 93 ? 6.282 -14.738 -9.694 1.00 97.06 93 LEU A N 1
ATOM 706 C CA . LEU A 1 93 ? 5.828 -14.677 -8.306 1.00 97.06 93 LEU A CA 1
ATOM 707 C C . LEU A 1 93 ? 4.321 -14.429 -8.201 1.00 97.06 93 LEU A C 1
ATOM 709 O O . LEU A 1 93 ? 3.780 -14.564 -7.103 1.00 97.06 93 LEU A O 1
ATOM 713 N N . LYS A 1 94 ? 3.651 -14.104 -9.318 1.00 96.88 94 LYS A N 1
ATOM 714 C CA . LYS A 1 94 ? 2.230 -13.759 -9.346 1.00 96.88 94 LYS A CA 1
ATOM 715 C C . LYS A 1 94 ? 1.371 -14.853 -8.725 1.00 96.88 94 LYS A C 1
ATOM 717 O O . LYS A 1 94 ? 0.663 -14.590 -7.757 1.00 96.88 94 LYS A O 1
ATOM 722 N N . ASP A 1 95 ? 1.502 -16.074 -9.233 1.00 96.00 95 ASP A N 1
ATOM 723 C CA . ASP A 1 95 ? 0.701 -17.211 -8.775 1.00 96.00 95 ASP A CA 1
ATOM 724 C C . ASP A 1 95 ? 1.104 -17.641 -7.360 1.00 96.00 95 ASP A C 1
ATOM 726 O O . ASP A 1 95 ? 0.257 -17.960 -6.531 1.00 96.00 95 ASP A O 1
ATOM 730 N N . LYS A 1 96 ? 2.408 -17.587 -7.053 1.00 96.75 96 LYS A N 1
ATOM 731 C CA . LYS A 1 96 ? 2.950 -18.024 -5.760 1.00 96.75 96 LYS A CA 1
ATOM 732 C C . LYS A 1 96 ? 2.481 -17.147 -4.596 1.00 96.75 96 LYS A C 1
ATOM 734 O O . LYS A 1 96 ? 2.133 -17.675 -3.547 1.00 96.75 96 LYS A O 1
ATOM 739 N N . HIS A 1 97 ? 2.500 -15.825 -4.764 1.00 96.88 97 HIS A N 1
ATOM 740 C CA . HIS A 1 97 ? 2.160 -14.871 -3.700 1.00 96.88 97 HIS A CA 1
ATOM 741 C C . HIS A 1 97 ? 0.765 -14.248 -3.877 1.00 96.88 97 HIS A C 1
ATOM 743 O O . HIS A 1 97 ? 0.432 -13.276 -3.191 1.00 96.88 97 HIS A O 1
ATOM 749 N N . ASN A 1 98 ? -0.052 -14.800 -4.785 1.00 96.81 98 ASN A N 1
ATOM 750 C CA . ASN A 1 98 ? -1.384 -14.304 -5.126 1.00 96.81 98 ASN A CA 1
ATOM 751 C C . ASN A 1 98 ? -1.369 -12.788 -5.414 1.00 96.81 98 ASN A C 1
ATOM 753 O O . ASN A 1 98 ? -2.019 -12.008 -4.727 1.00 96.81 98 ASN A O 1
ATOM 757 N N . ILE A 1 99 ? -0.547 -12.335 -6.360 1.00 98.06 99 ILE A N 1
ATOM 758 C CA . ILE A 1 99 ? -0.467 -10.913 -6.738 1.00 98.06 99 ILE A CA 1
ATOM 759 C C . ILE A 1 99 ? -1.561 -10.626 -7.774 1.00 98.06 99 ILE A C 1
ATOM 761 O O . ILE A 1 99 ? -1.606 -11.278 -8.817 1.00 98.06 99 ILE A O 1
ATOM 765 N N . GLN A 1 100 ? -2.418 -9.635 -7.521 1.00 98.12 100 GLN A N 1
ATOM 766 C CA . GLN A 1 100 ? -3.564 -9.325 -8.391 1.00 98.12 100 GLN A CA 1
ATOM 767 C C . GLN A 1 100 ? -3.091 -8.664 -9.690 1.00 98.12 100 GLN A C 1
ATOM 769 O O . GLN A 1 100 ? -3.395 -9.116 -10.797 1.00 98.12 100 GLN A O 1
ATOM 774 N N . ALA A 1 101 ? -2.249 -7.635 -9.565 1.00 98.19 101 ALA A N 1
ATOM 775 C CA . ALA A 1 101 ? -1.752 -6.874 -10.705 1.00 98.19 101 ALA A CA 1
ATOM 776 C C . ALA A 1 101 ? -0.251 -6.584 -10.622 1.00 98.19 101 ALA A C 1
ATOM 778 O O . ALA A 1 101 ? 0.332 -6.488 -9.543 1.00 98.19 101 ALA A O 1
ATOM 779 N N . ILE A 1 102 ? 0.366 -6.418 -11.790 1.00 98.38 102 ILE A N 1
ATOM 780 C CA . ILE A 1 102 ? 1.761 -6.006 -11.939 1.00 98.38 102 ILE A CA 1
ATOM 781 C C . ILE A 1 102 ? 1.778 -4.749 -12.809 1.00 98.38 102 ILE A C 1
ATOM 783 O O . ILE A 1 102 ? 1.035 -4.669 -13.787 1.00 98.38 102 ILE A O 1
ATOM 787 N N . VAL A 1 103 ? 2.572 -3.750 -12.429 1.00 98.06 103 VAL A N 1
ATOM 788 C CA . VAL A 1 103 ? 2.611 -2.447 -13.098 1.00 98.06 103 VAL A CA 1
ATOM 789 C C . VAL A 1 103 ? 4.008 -1.836 -13.072 1.00 98.06 103 VAL A C 1
ATOM 791 O O . VAL A 1 103 ? 4.773 -2.044 -12.134 1.00 98.06 103 VAL A O 1
ATOM 794 N N . ASP A 1 104 ? 4.328 -1.016 -14.068 1.00 97.75 104 ASP A N 1
ATOM 795 C CA . ASP A 1 104 ? 5.537 -0.197 -14.059 1.00 97.75 104 ASP A CA 1
ATOM 796 C C . ASP A 1 104 ? 5.315 1.170 -13.407 1.00 97.75 104 ASP A C 1
ATOM 798 O O . ASP A 1 104 ? 4.356 1.885 -13.700 1.00 97.75 104 ASP A O 1
ATOM 802 N N . ILE A 1 105 ? 6.247 1.559 -12.532 1.00 96.06 105 ILE A N 1
ATOM 803 C CA . ILE A 1 105 ? 6.285 2.888 -11.910 1.00 96.06 105 ILE A CA 1
ATOM 804 C C . ILE A 1 105 ? 7.338 3.735 -12.642 1.00 96.06 105 ILE A C 1
ATOM 806 O O . ILE A 1 105 ? 8.508 3.324 -12.678 1.00 96.06 105 ILE A O 1
ATOM 810 N N . PRO A 1 106 ? 6.973 4.929 -13.156 1.00 95.69 106 PRO A N 1
ATOM 811 C CA . PRO A 1 106 ? 5.741 5.676 -12.860 1.00 95.69 106 PRO A CA 1
ATOM 812 C C . PRO A 1 106 ? 4.512 5.248 -13.684 1.00 95.69 106 PRO A C 1
ATOM 814 O O . PRO A 1 106 ? 4.572 5.170 -14.907 1.00 95.69 106 PRO A O 1
ATOM 817 N N 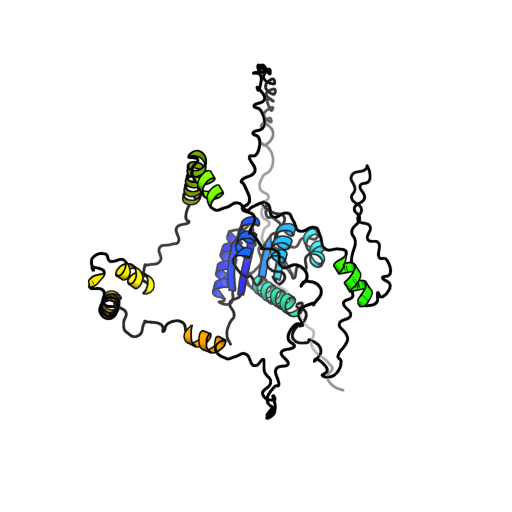. VAL A 1 107 ? 3.370 5.084 -13.007 1.00 97.00 107 VAL A N 1
ATOM 818 C CA . VAL A 1 107 ? 2.064 4.782 -13.622 1.00 97.00 107 VAL A CA 1
ATOM 819 C C . VAL A 1 107 ? 1.169 6.026 -13.651 1.00 97.00 107 VAL A C 1
ATOM 821 O O . VAL A 1 107 ? 1.258 6.898 -12.782 1.00 97.00 107 VAL A O 1
ATOM 824 N N . SER A 1 108 ? 0.281 6.131 -14.643 1.00 97.31 108 SER A N 1
ATOM 825 C CA . SER A 1 108 ? -0.726 7.198 -14.666 1.00 97.31 108 SER A CA 1
ATOM 826 C C . SER A 1 108 ? -1.772 7.007 -13.557 1.00 97.31 108 SER A C 1
ATOM 828 O O . SER A 1 108 ? -2.152 5.885 -13.232 1.00 97.31 108 SER A O 1
ATOM 830 N N . LEU A 1 109 ? -2.300 8.101 -12.997 1.00 94.75 109 LEU A N 1
ATOM 831 C CA . LEU A 1 109 ? -3.319 8.030 -11.939 1.00 94.75 109 LEU A CA 1
ATOM 832 C C . LEU A 1 109 ? -4.555 7.222 -12.353 1.00 94.75 109 LEU A C 1
ATOM 834 O O . LEU A 1 109 ? -5.074 6.448 -11.558 1.00 94.75 109 LEU A O 1
ATOM 838 N N . ARG A 1 110 ? -5.044 7.429 -13.583 1.00 96.69 110 ARG A N 1
ATOM 839 C CA . ARG A 1 110 ? -6.250 6.751 -14.083 1.00 96.69 110 ARG A CA 1
ATOM 840 C C . ARG A 1 110 ? -6.049 5.242 -14.111 1.00 96.69 110 ARG A C 1
ATOM 842 O O . ARG A 1 110 ? -6.883 4.507 -13.603 1.00 96.69 110 ARG A O 1
ATOM 849 N N . GLN A 1 111 ? -4.896 4.816 -14.615 1.00 97.31 111 GLN A N 1
ATOM 850 C CA . GLN A 1 111 ? -4.522 3.412 -14.633 1.00 97.31 111 GLN A CA 1
ATOM 851 C C . GLN A 1 111 ? -4.345 2.861 -13.213 1.00 97.31 111 GLN A C 1
ATOM 853 O O . GLN A 1 111 ? -4.821 1.772 -12.928 1.00 97.31 111 GLN A O 1
ATOM 858 N N . LEU A 1 112 ? -3.726 3.615 -12.295 1.00 97.25 112 LEU A N 1
ATOM 859 C CA . LEU A 1 112 ? -3.592 3.190 -10.899 1.00 97.25 112 LEU A CA 1
ATOM 860 C C . LEU A 1 112 ? -4.957 2.990 -10.217 1.00 97.25 112 LEU A C 1
ATOM 862 O O . LEU A 1 112 ? -5.129 2.024 -9.481 1.00 97.25 112 LEU A O 1
ATOM 866 N N . LEU A 1 113 ? -5.926 3.871 -10.479 1.00 96.75 113 LEU A N 1
ATOM 867 C CA . LEU A 1 113 ? -7.294 3.757 -9.961 1.00 96.75 113 LEU A CA 1
ATOM 868 C C . LEU A 1 113 ? -8.002 2.501 -10.479 1.00 96.75 113 LEU A C 1
ATOM 870 O O . LEU A 1 113 ? -8.602 1.768 -9.696 1.00 96.75 113 LEU A O 1
ATOM 874 N N . GLU A 1 114 ? -7.910 2.240 -11.782 1.00 97.19 114 GLU A N 1
ATOM 875 C CA . GLU A 1 114 ? -8.486 1.039 -12.392 1.00 97.19 114 GLU A CA 1
ATOM 876 C C . GLU A 1 114 ? -7.850 -0.233 -11.825 1.00 97.19 114 GLU A C 1
ATOM 878 O O . GLU A 1 114 ? -8.562 -1.167 -11.460 1.00 97.19 114 GLU A O 1
ATOM 883 N N . LEU A 1 115 ? -6.523 -0.249 -11.674 1.00 97.75 115 LEU A N 1
ATOM 884 C CA . LEU A 1 115 ? -5.809 -1.381 -11.088 1.00 97.75 115 LEU A CA 1
ATOM 885 C C . LEU A 1 115 ? -6.196 -1.615 -9.624 1.00 97.75 115 LEU A C 1
ATOM 887 O O . LEU A 1 115 ? -6.390 -2.761 -9.235 1.00 97.75 115 LEU A O 1
ATOM 891 N N . LEU A 1 116 ? -6.351 -0.556 -8.823 1.00 97.69 116 LEU A N 1
ATOM 892 C CA . LEU A 1 116 ? -6.788 -0.673 -7.429 1.00 97.69 116 LEU A CA 1
ATOM 893 C C . LEU A 1 116 ? -8.204 -1.244 -7.324 1.00 97.69 116 LEU A C 1
ATOM 895 O O . LEU A 1 116 ? -8.434 -2.142 -6.518 1.00 97.69 116 LEU A O 1
ATOM 899 N N . HIS A 1 117 ? -9.147 -0.759 -8.135 1.00 96.69 117 HIS A N 1
ATOM 900 C CA . HIS A 1 117 ? -10.513 -1.286 -8.136 1.00 96.69 117 HIS A CA 1
ATOM 901 C C . HIS A 1 117 ? -10.555 -2.756 -8.551 1.00 96.69 117 HIS A C 1
ATOM 903 O O . HIS A 1 117 ? -11.160 -3.559 -7.844 1.00 96.69 117 HIS A O 1
ATOM 909 N N . THR A 1 118 ? -9.878 -3.112 -9.644 1.00 97.81 118 THR A N 1
ATOM 910 C CA . THR A 1 118 ? -9.824 -4.496 -10.127 1.00 97.81 118 THR A CA 1
ATOM 911 C C . THR A 1 118 ? -9.175 -5.413 -9.091 1.00 97.81 118 THR A C 1
ATOM 913 O O . THR A 1 118 ? -9.753 -6.437 -8.745 1.00 97.81 118 THR A O 1
ATOM 916 N N . ALA A 1 119 ? -8.041 -5.016 -8.505 1.00 97.81 119 ALA A N 1
ATOM 917 C CA . ALA A 1 119 ? -7.341 -5.828 -7.511 1.00 97.81 119 ALA A CA 1
ATOM 918 C C . ALA A 1 119 ? -8.163 -6.042 -6.226 1.00 97.81 119 ALA A C 1
ATOM 920 O O . ALA A 1 119 ? -8.203 -7.148 -5.688 1.00 97.81 119 ALA A O 1
ATOM 921 N N . MET A 1 120 ? -8.842 -5.004 -5.727 1.00 96.69 120 MET A N 1
ATOM 922 C CA . MET A 1 120 ? -9.715 -5.143 -4.555 1.00 96.69 120 MET A CA 1
ATOM 923 C C . MET A 1 120 ? -10.947 -6.005 -4.852 1.00 96.69 120 MET A C 1
ATOM 925 O O . MET A 1 120 ? -11.368 -6.769 -3.987 1.00 96.69 120 MET A O 1
ATOM 929 N N . GLN A 1 121 ? -11.517 -5.893 -6.055 1.00 95.94 121 GLN A N 1
ATOM 930 C CA . GLN A 1 121 ? -12.660 -6.702 -6.477 1.00 95.94 121 GLN A CA 1
ATOM 931 C C . GLN A 1 121 ? -12.279 -8.184 -6.578 1.00 95.94 121 GLN A C 1
ATOM 933 O O . GLN A 1 121 ? -12.966 -9.022 -6.002 1.00 95.94 121 GLN A O 1
ATOM 938 N N . GLU A 1 122 ? -11.148 -8.499 -7.215 1.00 96.06 122 GLU A N 1
ATOM 939 C CA . GLU A 1 122 ? -10.624 -9.868 -7.304 1.00 96.06 122 GLU A CA 1
ATOM 940 C C . GLU A 1 122 ? -10.381 -10.475 -5.915 1.00 96.06 122 GLU A C 1
ATOM 942 O O . GLU A 1 122 ? -10.757 -11.616 -5.661 1.00 96.06 122 GLU A O 1
ATOM 947 N N . MET A 1 123 ? -9.806 -9.708 -4.981 1.00 94.81 123 MET A N 1
ATOM 948 C CA . MET A 1 123 ? -9.603 -10.179 -3.605 1.00 94.81 123 MET A CA 1
ATOM 949 C C . MET A 1 123 ? -10.901 -10.371 -2.822 1.00 94.81 123 MET A C 1
ATOM 951 O O . MET A 1 123 ? -10.945 -11.217 -1.930 1.00 94.81 123 MET A O 1
ATOM 955 N N . TYR A 1 124 ? -11.942 -9.591 -3.113 1.00 93.44 124 TYR A N 1
ATOM 956 C CA . TYR A 1 124 ? -13.252 -9.764 -2.492 1.00 93.44 124 TYR A CA 1
ATOM 957 C C . TYR A 1 124 ? -13.962 -11.015 -3.025 1.00 93.44 124 TYR A C 1
ATOM 959 O O . TYR A 1 124 ? -14.525 -11.774 -2.245 1.00 93.44 124 TYR A O 1
ATOM 967 N N . GLU A 1 125 ? -13.882 -11.262 -4.333 1.00 93.38 125 GLU A N 1
ATOM 968 C CA . GLU A 1 125 ? -14.466 -12.442 -4.984 1.00 93.38 125 GLU A CA 1
ATOM 969 C C . GLU A 1 125 ? -13.713 -13.741 -4.662 1.00 93.38 125 GLU A C 1
ATOM 971 O O . GLU A 1 125 ? -14.320 -14.808 -4.615 1.00 93.38 125 GLU A O 1
ATOM 976 N N . ALA A 1 126 ? -12.403 -13.665 -4.410 1.00 91.94 126 ALA A N 1
ATOM 977 C CA . ALA A 1 126 ? -11.586 -14.817 -4.033 1.00 91.94 126 ALA A CA 1
ATOM 978 C C . ALA A 1 126 ? -11.812 -15.289 -2.588 1.00 91.94 126 ALA A C 1
ATOM 980 O O . ALA A 1 126 ? -11.367 -16.382 -2.225 1.00 91.94 126 ALA A O 1
ATOM 981 N N . GLN A 1 127 ? -12.471 -14.489 -1.743 1.00 86.88 127 GLN A N 1
ATOM 982 C CA . GLN A 1 127 ? -12.819 -14.945 -0.403 1.00 86.88 127 GLN A CA 1
ATOM 983 C C . GLN A 1 127 ? -13.867 -16.054 -0.526 1.00 86.88 127 GLN A C 1
ATOM 985 O O . GLN A 1 127 ? -14.875 -15.853 -1.204 1.00 86.88 127 GLN A O 1
ATOM 990 N N . PRO A 1 128 ? -13.650 -17.226 0.107 1.00 81.31 128 PRO A N 1
ATOM 991 C CA . PRO A 1 128 ? -14.653 -18.276 0.114 1.00 81.31 128 PRO A CA 1
ATOM 992 C C . PRO A 1 128 ? -15.933 -17.660 0.657 1.00 81.31 128 PRO A C 1
ATOM 994 O O . PRO A 1 128 ? -15.928 -17.062 1.738 1.00 81.31 128 PRO A O 1
ATOM 997 N N . ASP A 1 129 ? -16.991 -17.741 -0.143 1.00 76.31 129 ASP A N 1
ATOM 998 C CA . ASP A 1 129 ? -18.264 -17.099 0.129 1.00 76.31 129 ASP A CA 1
ATOM 999 C C . ASP A 1 129 ? -18.891 -17.765 1.358 1.00 76.31 129 ASP A C 1
ATOM 1001 O O . ASP A 1 129 ? -19.682 -18.698 1.296 1.00 76.31 129 ASP A O 1
ATOM 1005 N N . THR A 1 130 ? -18.465 -17.308 2.532 1.00 68.75 130 THR A N 1
ATOM 1006 C CA . THR A 1 130 ? -18.900 -17.805 3.843 1.00 68.75 130 THR A CA 1
ATOM 1007 C C . THR A 1 130 ? -20.395 -17.584 4.060 1.00 68.75 130 THR A C 1
ATOM 1009 O O . THR A 1 130 ? -20.974 -18.154 4.981 1.00 68.75 130 THR A O 1
ATOM 1012 N N . ARG A 1 131 ? -21.046 -16.795 3.194 1.00 58.38 131 ARG A N 1
ATOM 1013 C CA . ARG A 1 131 ? -22.497 -16.603 3.169 1.00 58.38 131 ARG A CA 1
ATOM 1014 C C . ARG A 1 131 ? -23.245 -17.695 2.418 1.00 58.38 131 ARG A C 1
ATOM 1016 O O . ARG A 1 131 ? -24.413 -17.911 2.720 1.00 58.38 131 ARG A O 1
ATOM 1023 N N . THR A 1 132 ? -22.597 -18.403 1.499 1.00 58.00 132 THR A N 1
ATOM 1024 C CA . THR A 1 132 ? -23.152 -19.592 0.840 1.00 58.00 132 THR A CA 1
ATOM 1025 C C . THR A 1 132 ? -22.617 -20.869 1.479 1.00 58.00 132 THR A C 1
ATOM 1027 O O . THR A 1 132 ? -22.358 -21.868 0.810 1.00 58.00 132 THR A O 1
ATOM 1030 N N . GLY A 1 133 ? -22.523 -20.878 2.815 1.00 59.56 133 GLY A N 1
ATOM 1031 C CA . GLY A 1 133 ? -22.599 -22.147 3.529 1.00 59.56 133 GLY A CA 1
ATOM 1032 C C . GLY A 1 133 ? -23.850 -22.885 3.031 1.00 59.56 133 GLY A C 1
ATOM 1033 O O . GLY A 1 133 ? -24.912 -22.254 2.958 1.00 59.56 133 GLY A O 1
ATOM 1034 N N . PRO A 1 134 ? -23.749 -24.158 2.601 1.00 66.75 134 PRO A N 1
ATOM 1035 C CA . PRO A 1 134 ? -24.917 -24.904 2.153 1.00 66.75 134 PRO A CA 1
ATOM 1036 C C . PRO A 1 134 ? -25.992 -24.778 3.237 1.00 66.75 134 PRO A C 1
ATOM 1038 O O . PRO A 1 134 ? -25.647 -24.905 4.417 1.00 66.75 134 PRO A O 1
ATOM 1041 N N . PRO A 1 135 ? -27.252 -24.459 2.879 1.00 70.88 135 PRO A N 1
ATOM 1042 C CA . PRO A 1 135 ? -28.308 -24.308 3.868 1.00 70.88 135 PRO A CA 1
ATOM 1043 C C . PRO A 1 135 ? -28.291 -25.564 4.731 1.00 70.88 135 PRO A C 1
ATOM 1045 O O . PRO A 1 135 ? -28.377 -26.667 4.188 1.00 70.88 135 PRO A O 1
ATOM 1048 N N . LEU A 1 136 ? -28.082 -25.392 6.041 1.00 63.22 136 LEU A N 1
ATOM 1049 C CA . LEU A 1 136 ? -28.098 -26.489 7.001 1.00 63.22 136 LEU A CA 1
ATOM 1050 C C . LEU A 1 136 ? -29.425 -27.216 6.790 1.00 63.22 136 LEU A C 1
ATOM 1052 O O . LEU A 1 136 ? -30.484 -26.678 7.105 1.00 63.22 136 LEU A O 1
ATOM 1056 N N . GLN A 1 137 ? -29.380 -28.393 6.163 1.00 71.44 137 GLN A N 1
ATOM 1057 C CA . GLN A 1 137 ? -30.565 -29.220 6.027 1.00 71.44 137 GLN A CA 1
ATOM 1058 C C . GLN A 1 137 ? -30.927 -29.666 7.439 1.00 71.44 137 GLN A C 1
ATOM 1060 O O . GLN A 1 137 ? -30.231 -30.487 8.039 1.00 71.44 137 GLN A O 1
ATOM 1065 N N . GLU A 1 138 ? -31.984 -29.066 7.987 1.00 62.62 138 GLU A N 1
ATOM 1066 C CA . GLU A 1 138 ? -32.599 -29.469 9.246 1.00 62.62 138 GLU A CA 1
ATOM 1067 C C . GLU A 1 138 ? -32.952 -30.958 9.159 1.00 62.62 138 GLU A C 1
ATOM 1069 O O . GLU A 1 138 ? -33.926 -31.351 8.520 1.00 62.62 138 GLU A O 1
ATOM 1074 N N . GLY A 1 139 ? -32.116 -31.807 9.753 1.00 68.38 139 GLY A N 1
ATOM 1075 C CA . GLY A 1 139 ? -32.353 -33.246 9.820 1.00 68.38 139 GLY A CA 1
ATOM 1076 C C . GLY A 1 139 ? -31.121 -34.116 9.625 1.00 68.38 139 GLY A C 1
ATOM 1077 O O . GLY A 1 139 ? -31.157 -35.268 10.049 1.00 68.38 139 GLY A O 1
ATOM 1078 N N . ASP A 1 140 ? -30.031 -33.591 9.058 1.00 48.34 140 ASP A N 1
ATOM 1079 C CA . ASP A 1 140 ? -28.815 -34.384 8.873 1.00 48.34 140 ASP A CA 1
ATOM 1080 C C . ASP A 1 140 ? -27.830 -34.099 10.011 1.00 48.34 140 ASP A C 1
ATOM 1082 O O . ASP A 1 140 ? -26.932 -33.260 9.929 1.00 48.34 140 ASP A O 1
ATOM 1086 N N . THR A 1 141 ? -28.026 -34.792 11.136 1.00 56.94 141 THR A N 1
ATOM 1087 C CA . THR A 1 141 ? -26.991 -34.949 12.162 1.00 56.94 141 THR A CA 1
ATOM 1088 C C . THR A 1 141 ? -25.875 -35.801 11.571 1.00 56.94 141 THR A C 1
ATOM 1090 O O . THR A 1 141 ? -25.756 -36.985 11.888 1.00 56.94 141 THR A O 1
ATOM 1093 N N . VAL A 1 142 ? -25.076 -35.232 10.670 1.00 51.16 142 VAL A N 1
ATOM 1094 C CA . VAL A 1 142 ? -23.853 -35.881 10.216 1.00 51.16 142 VAL A CA 1
ATOM 1095 C C . VAL A 1 142 ? -22.937 -35.916 11.440 1.00 51.16 142 VAL A C 1
ATOM 1097 O O . VAL A 1 142 ? -22.566 -34.848 11.940 1.00 51.16 142 VAL A O 1
ATOM 1100 N N . PRO A 1 143 ? -22.616 -37.099 11.999 1.00 57.12 143 PRO A N 1
ATOM 1101 C CA . PRO A 1 143 ? -21.664 -37.175 13.093 1.00 57.12 143 PRO A CA 1
ATOM 1102 C C . PRO A 1 143 ? -20.381 -36.511 12.607 1.00 57.12 143 PRO A C 1
ATOM 1104 O O . PRO A 1 143 ? -19.882 -36.849 11.534 1.00 57.12 143 PRO A O 1
ATOM 1107 N N . LEU A 1 144 ? -19.903 -35.526 13.367 1.00 45.53 144 LEU A N 1
ATOM 1108 C CA . LEU A 1 144 ? -18.718 -34.739 13.060 1.00 45.53 144 LEU A CA 1
ATOM 1109 C C . LEU A 1 144 ? -17.510 -35.687 13.008 1.00 45.53 144 LEU A C 1
ATOM 1111 O O . LEU A 1 144 ? -16.838 -35.931 14.008 1.00 45.53 144 LEU A O 1
ATOM 1115 N N . GLN A 1 145 ? -17.279 -36.306 11.854 1.00 52.44 145 GLN A N 1
ATOM 1116 C CA . GLN A 1 145 ? -16.165 -37.208 11.644 1.00 52.44 145 GLN A CA 1
ATOM 1117 C C . GLN A 1 145 ? -14.960 -36.319 11.360 1.00 52.44 145 GLN A C 1
ATOM 1119 O O . GLN A 1 145 ? -14.643 -36.003 10.218 1.00 52.44 145 GLN A O 1
ATOM 1124 N N . VAL A 1 146 ? -14.349 -35.834 12.443 1.00 48.75 146 VAL A N 1
ATOM 1125 C CA . VAL A 1 146 ? -13.102 -35.072 12.420 1.00 48.75 146 VAL A CA 1
ATOM 1126 C C . VAL A 1 146 ? -12.026 -35.988 11.839 1.00 48.75 146 VAL A C 1
ATOM 1128 O O . VAL A 1 146 ? -11.412 -36.780 12.550 1.00 48.75 146 VAL A O 1
ATOM 1131 N N . GLN A 1 147 ? -11.829 -35.934 10.523 1.00 45.88 147 GLN A N 1
ATOM 1132 C CA . GLN A 1 147 ? -10.646 -36.494 9.885 1.00 45.88 147 GLN A CA 1
ATOM 1133 C C . GLN A 1 147 ? -9.483 -35.562 10.215 1.00 45.88 147 GLN A C 1
ATOM 1135 O O . GLN A 1 147 ? -9.221 -34.578 9.530 1.00 45.88 147 GLN A O 1
ATOM 1140 N N . SER A 1 148 ? -8.823 -35.834 11.337 1.00 48.75 148 SER A N 1
ATOM 1141 C CA . SER A 1 148 ? -7.528 -35.245 11.640 1.00 48.75 148 SER A CA 1
ATOM 1142 C C . SER A 1 148 ? -6.487 -35.903 10.734 1.00 48.75 148 SER A C 1
ATOM 1144 O O . SER A 1 148 ? -5.932 -36.947 11.084 1.00 48.75 148 SER A O 1
ATOM 1146 N N . ASP A 1 149 ? -6.233 -35.314 9.567 1.00 44.09 149 ASP A N 1
ATOM 1147 C CA . ASP A 1 149 ? -5.051 -35.637 8.767 1.00 44.09 149 ASP A CA 1
ATOM 1148 C C . ASP A 1 149 ? -3.815 -35.135 9.526 1.00 44.09 149 ASP A C 1
ATOM 1150 O O . ASP A 1 149 ? -3.400 -33.980 9.431 1.00 44.09 149 ASP A O 1
ATOM 1154 N N . ARG A 1 150 ? -3.258 -36.012 10.365 1.00 46.56 150 ARG A N 1
ATOM 1155 C CA . ARG A 1 150 ? -2.009 -35.780 11.090 1.00 46.56 150 ARG A CA 1
ATOM 1156 C C . ARG A 1 150 ? -0.860 -35.912 10.088 1.00 46.56 150 ARG A C 1
ATOM 1158 O O . ARG A 1 150 ? -0.514 -37.015 9.681 1.00 46.56 150 ARG A O 1
ATOM 1165 N N . VAL A 1 151 ? -0.302 -34.780 9.667 1.00 49.31 151 VAL A N 1
ATOM 1166 C CA . VAL A 1 151 ? 0.929 -34.723 8.865 1.00 49.31 151 VAL A CA 1
ATOM 1167 C C . VAL A 1 151 ? 2.110 -34.780 9.833 1.00 49.31 151 VAL A C 1
ATOM 1169 O O . VAL A 1 151 ? 2.359 -33.817 10.555 1.00 49.31 151 VAL A O 1
ATOM 1172 N N . GLU A 1 152 ? 2.809 -35.913 9.893 1.00 45.84 152 GLU A N 1
ATOM 1173 C CA . GLU A 1 152 ? 4.047 -36.039 10.670 1.00 45.84 152 GLU A CA 1
ATOM 1174 C C . GLU A 1 152 ? 5.248 -35.636 9.805 1.00 45.84 152 GLU A C 1
ATOM 1176 O O . GLU A 1 152 ? 5.401 -36.106 8.679 1.00 45.84 152 GLU A O 1
ATOM 1181 N N . PHE A 1 153 ? 6.086 -34.735 10.322 1.00 46.59 153 PHE A N 1
ATOM 1182 C CA . PHE A 1 153 ? 7.296 -34.260 9.653 1.00 46.59 153 PHE A CA 1
ATOM 1183 C C . PHE A 1 153 ? 8.510 -34.942 10.278 1.00 46.59 153 PHE A C 1
ATOM 1185 O O . PHE A 1 153 ? 8.858 -34.655 11.423 1.00 46.59 153 PHE A O 1
ATOM 1192 N N . TRP A 1 154 ? 9.177 -35.807 9.521 1.00 51.84 154 TRP A N 1
ATOM 1193 C CA . TRP A 1 154 ? 10.465 -36.368 9.916 1.00 51.84 154 TRP A CA 1
ATOM 1194 C C . TRP A 1 154 ? 11.578 -35.594 9.207 1.00 51.84 154 TRP A C 1
ATOM 1196 O O . TRP A 1 154 ? 11.653 -35.572 7.980 1.00 51.84 154 TRP A O 1
ATOM 1206 N N . VAL A 1 155 ? 12.424 -34.914 9.984 1.00 46.56 155 VAL A N 1
ATOM 1207 C CA . VAL A 1 155 ? 13.626 -34.239 9.479 1.00 46.56 155 VAL A CA 1
ATOM 1208 C C . VAL A 1 155 ? 14.798 -35.193 9.673 1.00 46.56 155 VAL A C 1
ATOM 1210 O O . VAL A 1 155 ? 15.235 -35.416 10.799 1.00 46.56 155 VAL A O 1
ATOM 1213 N N . ALA A 1 156 ? 15.279 -35.788 8.584 1.00 51.06 156 ALA A N 1
ATOM 1214 C CA . ALA A 1 156 ? 16.483 -36.608 8.603 1.00 51.06 156 ALA A CA 1
ATOM 1215 C C . ALA A 1 156 ? 17.690 -35.758 8.183 1.00 51.06 156 ALA A C 1
ATOM 1217 O O . ALA A 1 156 ? 17.749 -35.267 7.054 1.00 51.06 156 ALA A O 1
ATOM 1218 N N . ASP A 1 157 ? 18.659 -35.603 9.086 1.00 43.97 157 ASP A N 1
ATOM 1219 C CA . ASP A 1 157 ? 19.952 -35.006 8.757 1.00 43.97 157 ASP A CA 1
ATOM 1220 C C . ASP A 1 157 ? 20.769 -36.000 7.925 1.00 43.97 157 ASP A C 1
ATOM 1222 O O . ASP A 1 157 ? 21.189 -37.053 8.407 1.00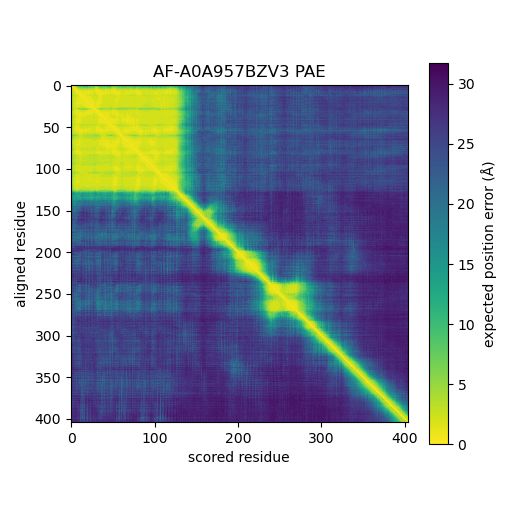 43.97 157 ASP A O 1
ATOM 1226 N N . GLN A 1 158 ? 21.010 -35.667 6.657 1.00 56.88 158 GLN A N 1
ATOM 1227 C CA . GLN A 1 158 ? 22.072 -36.301 5.880 1.00 56.88 158 GLN A CA 1
ATOM 1228 C C . GLN A 1 158 ? 23.363 -35.488 6.023 1.00 56.88 158 GLN A C 1
ATOM 1230 O O . GLN A 1 158 ? 23.333 -34.257 5.982 1.00 56.88 158 GLN A O 1
ATOM 1235 N N . GLU A 1 159 ? 24.510 -36.173 6.101 1.00 55.78 159 GLU A N 1
ATOM 1236 C CA . GLU A 1 159 ? 25.875 -35.616 6.252 1.00 55.78 159 GLU A CA 1
ATOM 1237 C C . GLU A 1 159 ? 26.318 -34.625 5.141 1.00 55.78 159 GLU A C 1
ATOM 1239 O O . GLU A 1 159 ? 27.464 -34.182 5.118 1.00 55.78 159 GLU A O 1
ATOM 1244 N N . GLY A 1 160 ? 25.427 -34.239 4.222 1.00 64.19 160 GLY A N 1
ATOM 1245 C CA . GLY A 1 160 ? 25.664 -33.268 3.150 1.00 64.19 160 GLY A CA 1
ATOM 1246 C C . GLY A 1 160 ? 24.990 -31.899 3.320 1.00 64.19 160 GLY A C 1
ATOM 1247 O O . GLY A 1 160 ? 25.083 -31.085 2.405 1.00 64.19 160 GLY A O 1
ATOM 1248 N N . GLY A 1 161 ? 24.296 -31.625 4.433 1.00 58.88 161 GLY A N 1
ATOM 1249 C CA . GLY A 1 161 ? 23.697 -30.304 4.702 1.00 58.88 161 GLY A CA 1
ATOM 1250 C C . GLY A 1 161 ? 22.468 -29.947 3.851 1.00 58.88 161 GLY A C 1
ATOM 1251 O O . GLY A 1 161 ? 22.094 -28.779 3.771 1.00 58.88 161 GLY A O 1
ATOM 1252 N N . GLY A 1 162 ? 21.836 -30.932 3.208 1.00 44.97 162 GLY A N 1
ATOM 1253 C CA . GLY A 1 162 ? 20.563 -30.763 2.506 1.00 44.97 162 GLY A CA 1
ATOM 1254 C C . GLY A 1 162 ? 19.412 -31.341 3.323 1.00 44.97 162 GLY A C 1
ATOM 1255 O O . GLY A 1 162 ? 19.340 -32.554 3.496 1.00 44.97 162 GLY A O 1
ATOM 1256 N N . THR A 1 163 ? 18.505 -30.494 3.807 1.00 46.16 163 THR A N 1
ATOM 1257 C CA . THR A 1 163 ? 17.277 -30.935 4.481 1.00 46.16 163 THR A CA 1
ATOM 1258 C C . THR A 1 163 ? 16.265 -31.387 3.427 1.00 46.16 163 THR A C 1
ATOM 1260 O O . THR A 1 163 ? 15.758 -30.568 2.659 1.00 46.16 163 THR A O 1
ATOM 1263 N N . ILE A 1 164 ? 15.979 -32.686 3.359 1.00 50.66 164 ILE A N 1
ATOM 1264 C CA . ILE A 1 164 ? 14.920 -33.239 2.505 1.00 50.66 164 ILE A CA 1
ATOM 1265 C C . ILE A 1 164 ? 13.709 -33.497 3.401 1.00 50.66 164 ILE A C 1
ATOM 1267 O O . ILE A 1 164 ? 13.815 -34.204 4.397 1.00 50.66 164 ILE A O 1
ATOM 1271 N N . ILE A 1 165 ? 12.568 -32.894 3.064 1.00 53.34 165 ILE A N 1
ATOM 1272 C CA . ILE A 1 165 ? 11.299 -33.118 3.763 1.00 53.34 165 ILE A CA 1
ATOM 1273 C C . ILE A 1 165 ? 10.592 -34.270 3.051 1.00 53.34 165 ILE A C 1
ATOM 1275 O O . ILE A 1 165 ? 10.085 -34.095 1.942 1.00 53.34 165 ILE A O 1
ATOM 1279 N N . GLU A 1 166 ? 10.578 -35.447 3.668 1.00 51.38 166 GLU A N 1
ATOM 1280 C CA . GLU A 1 166 ? 9.864 -36.614 3.152 1.00 51.38 166 GLU A CA 1
ATOM 1281 C C . GLU A 1 166 ? 8.482 -36.676 3.821 1.00 51.38 166 GLU A C 1
ATOM 1283 O O . GLU A 1 166 ? 8.365 -36.807 5.037 1.00 51.38 166 GLU A O 1
ATOM 1288 N N . VAL A 1 167 ? 7.420 -36.482 3.032 1.00 55.31 167 VAL A N 1
ATOM 1289 C CA . VAL A 1 167 ? 6.030 -36.503 3.518 1.00 55.31 167 VAL A CA 1
ATOM 1290 C C . VAL A 1 167 ? 5.457 -37.888 3.252 1.00 55.31 167 VAL A C 1
ATOM 1292 O O . VAL A 1 167 ? 4.951 -38.164 2.162 1.00 55.31 167 VAL A O 1
ATOM 1295 N N . GLU A 1 168 ? 5.548 -38.768 4.242 1.00 49.56 168 GLU A N 1
ATOM 1296 C CA . GLU A 1 168 ? 4.987 -40.113 4.161 1.00 49.56 168 GLU A CA 1
ATOM 1297 C C . GLU A 1 168 ? 3.502 -40.074 4.564 1.00 49.56 168 GLU A C 1
ATOM 1299 O O . GLU A 1 168 ? 3.144 -39.731 5.689 1.00 49.56 168 GLU A O 1
ATOM 1304 N N . ARG A 1 169 ? 2.603 -40.360 3.613 1.00 44.97 169 ARG A N 1
ATOM 1305 C CA . ARG A 1 169 ? 1.158 -40.466 3.875 1.00 44.97 169 ARG A CA 1
ATOM 1306 C C . ARG A 1 169 ? 0.811 -41.917 4.174 1.00 44.97 169 ARG A C 1
ATOM 1308 O O . ARG A 1 169 ? 0.563 -42.689 3.247 1.00 44.97 169 ARG A O 1
ATOM 1315 N N . GLU A 1 170 ? 0.757 -42.288 5.449 1.00 49.41 170 GLU A N 1
ATOM 1316 C CA . GLU A 1 170 ? 0.162 -43.571 5.823 1.00 49.41 170 GLU A CA 1
ATOM 1317 C C . GLU A 1 170 ? -1.369 -43.532 5.646 1.00 49.41 170 GLU A C 1
ATOM 1319 O O . GLU A 1 170 ? -2.020 -42.569 6.062 1.00 49.41 170 GLU A O 1
ATOM 1324 N N . PRO A 1 171 ? -1.988 -44.567 5.046 1.00 51.78 171 PRO A N 1
ATOM 1325 C CA . PRO A 1 171 ? -3.438 -44.669 4.964 1.00 51.78 171 PRO A CA 1
ATOM 1326 C C . PRO A 1 171 ? -4.012 -44.912 6.366 1.00 51.78 171 PRO A C 1
ATOM 1328 O O . PRO A 1 171 ? -3.943 -46.021 6.904 1.00 51.78 171 PRO A O 1
ATOM 1331 N N . SER A 1 172 ? -4.585 -43.867 6.965 1.00 51.50 172 SER A N 1
ATOM 1332 C CA . SER A 1 172 ? -5.195 -43.935 8.289 1.00 51.50 172 SER A CA 1
ATOM 1333 C C . SER A 1 172 ? -6.363 -44.928 8.287 1.00 51.50 172 SER A C 1
ATOM 1335 O O . SER A 1 172 ? -7.339 -44.814 7.542 1.00 51.50 172 SER A O 1
ATOM 1337 N N . ARG A 1 173 ? -6.265 -45.967 9.125 1.00 62.59 173 ARG A N 1
ATOM 1338 C CA . ARG A 1 173 ? -7.413 -46.829 9.426 1.00 62.59 173 ARG A CA 1
ATOM 1339 C C . ARG A 1 173 ? -8.419 -46.010 10.241 1.00 62.59 173 ARG A C 1
ATOM 1341 O O . ARG A 1 173 ? -7.992 -45.315 11.162 1.00 62.59 173 ARG A O 1
ATOM 1348 N N . PRO A 1 174 ? -9.731 -46.096 9.955 1.00 59.00 174 PRO A N 1
ATOM 1349 C CA . PRO A 1 174 ? -10.738 -45.420 10.759 1.00 59.00 174 PRO A CA 1
ATOM 1350 C C . PRO A 1 174 ? -10.712 -46.007 12.174 1.00 59.00 174 PRO A C 1
ATOM 1352 O O . PRO A 1 174 ? -11.140 -47.139 12.395 1.00 59.00 174 PRO A O 1
ATOM 1355 N N . LEU A 1 175 ? -10.155 -45.252 13.119 1.00 58.50 175 LEU A N 1
ATOM 1356 C CA . LEU A 1 175 ? -10.179 -45.600 14.534 1.00 58.50 175 LEU A CA 1
ATOM 1357 C C . LEU A 1 175 ? -11.603 -45.401 15.058 1.00 58.50 175 LEU A C 1
ATOM 1359 O O . LEU A 1 175 ? -12.264 -44.406 14.754 1.00 58.50 175 LEU A O 1
ATOM 1363 N N . SER A 1 176 ? -12.080 -46.361 15.848 1.00 69.31 176 SER A N 1
ATOM 1364 C CA . SER A 1 176 ? -13.333 -46.219 16.590 1.00 69.31 176 SER A CA 1
ATOM 1365 C C . SER A 1 176 ? -13.206 -45.041 17.561 1.00 69.31 176 SER A C 1
ATOM 1367 O O . SER A 1 176 ? -12.163 -44.874 18.194 1.00 69.31 176 SER A O 1
ATOM 1369 N N . GLY A 1 177 ? -14.260 -44.233 17.725 1.00 75.38 177 GLY A N 1
ATOM 1370 C CA . GLY A 1 177 ? -14.230 -43.033 18.575 1.00 75.38 177 GLY A CA 1
ATOM 1371 C C . GLY A 1 177 ? -13.780 -43.285 20.025 1.00 75.38 177 GLY A C 1
ATOM 1372 O O . GLY A 1 177 ? -13.245 -42.382 20.664 1.00 75.38 177 GLY A O 1
ATOM 1373 N N . SER A 1 178 ? -13.913 -44.517 20.532 1.00 75.12 178 SER A N 1
ATOM 1374 C CA . SER A 1 178 ? -13.404 -44.906 21.855 1.00 75.12 178 SER A CA 1
ATOM 1375 C C . SER A 1 178 ? -11.876 -45.018 21.923 1.00 75.12 178 SER A C 1
ATOM 1377 O O . SER A 1 178 ? -11.289 -44.726 22.961 1.00 75.12 178 SER A O 1
ATOM 1379 N N . GLU A 1 179 ? -11.219 -45.422 20.832 1.00 77.31 179 GLU A N 1
ATOM 1380 C CA . GLU A 1 179 ? -9.756 -45.553 20.771 1.00 77.31 179 GLU A CA 1
ATOM 1381 C C . GLU A 1 179 ? -9.082 -44.185 20.642 1.00 77.31 179 GLU A C 1
ATOM 1383 O O . GLU A 1 179 ? -8.048 -43.953 21.264 1.00 77.31 179 GLU A O 1
ATOM 1388 N N . ALA A 1 180 ? -9.698 -43.250 19.907 1.00 74.50 180 ALA A N 1
ATOM 1389 C CA . ALA A 1 180 ? -9.211 -41.874 19.805 1.00 74.50 180 ALA A CA 1
ATOM 1390 C C . ALA A 1 180 ? -9.177 -41.177 21.180 1.00 74.50 180 ALA A C 1
ATOM 1392 O O . ALA A 1 180 ? -8.187 -40.531 21.521 1.00 74.50 180 ALA A O 1
ATOM 1393 N N . PHE A 1 181 ? -10.210 -41.377 22.007 1.00 72.56 181 PHE A N 1
ATOM 1394 C CA . PHE A 1 181 ? -10.266 -40.811 23.359 1.00 72.56 181 PHE A CA 1
ATOM 1395 C C . PHE A 1 181 ? -9.258 -41.446 24.327 1.00 72.56 181 PHE A C 1
ATOM 1397 O O . PHE A 1 181 ? -8.628 -40.731 25.102 1.00 72.56 181 PHE A O 1
ATOM 1404 N N . GLN A 1 182 ? -9.053 -42.767 24.271 1.00 78.31 182 GLN A N 1
ATOM 1405 C CA . GLN A 1 182 ? -8.025 -43.423 25.091 1.00 78.31 182 GLN A CA 1
ATOM 1406 C C . GLN A 1 182 ? -6.608 -42.994 24.707 1.00 78.31 182 GLN A C 1
ATOM 1408 O O . GLN A 1 182 ? -5.745 -42.901 25.577 1.00 78.31 182 GLN A O 1
ATOM 1413 N N . LYS A 1 183 ? -6.369 -42.700 23.424 1.00 77.56 183 LYS A N 1
ATOM 1414 C CA . LYS A 1 183 ? -5.061 -42.247 22.948 1.00 77.56 183 LYS A CA 1
ATOM 1415 C C . LYS A 1 183 ? -4.757 -40.809 23.377 1.00 77.56 183 LYS A C 1
ATOM 1417 O O . LYS A 1 183 ? -3.651 -40.551 23.830 1.00 77.56 183 LYS A O 1
ATOM 1422 N N . LEU A 1 184 ? -5.748 -39.913 23.330 1.00 72.94 184 LEU A N 1
ATOM 1423 C CA . LEU A 1 184 ? -5.606 -38.536 23.824 1.00 72.94 184 LEU A CA 1
ATOM 1424 C C . LEU A 1 184 ? -5.387 -38.470 25.343 1.00 72.94 184 LEU A C 1
ATOM 1426 O O . LEU A 1 184 ? -4.631 -37.626 25.806 1.00 72.94 184 LEU A O 1
ATOM 1430 N N . LEU A 1 185 ? -5.981 -39.388 26.114 1.00 75.12 185 LEU A N 1
ATOM 1431 C CA . LEU A 1 185 ? -5.736 -39.492 27.560 1.00 75.12 185 LEU A CA 1
ATOM 1432 C C . LEU A 1 185 ? -4.326 -39.999 27.906 1.00 75.12 185 LEU A C 1
ATOM 1434 O O . LEU A 1 185 ? -3.841 -39.749 29.004 1.00 75.12 185 LEU A O 1
ATOM 1438 N N . ALA A 1 186 ? -3.673 -40.727 26.998 1.00 80.88 186 ALA A N 1
ATOM 1439 C CA . ALA A 1 186 ? -2.320 -41.243 27.207 1.00 80.88 186 ALA A CA 1
ATOM 1440 C C . ALA A 1 186 ? -1.221 -40.255 26.776 1.00 80.88 186 ALA A C 1
ATOM 1442 O O . ALA A 1 186 ? -0.064 -40.433 27.149 1.00 80.88 186 ALA A O 1
ATOM 1443 N N . GLU A 1 187 ? -1.574 -39.235 25.992 1.00 75.88 187 GLU A N 1
ATOM 1444 C CA . GLU A 1 187 ? -0.656 -38.256 25.402 1.00 75.88 187 GLU A CA 1
ATOM 1445 C C . GLU A 1 187 ? -0.842 -36.865 26.041 1.00 75.88 187 GLU A C 1
ATOM 1447 O O . GLU A 1 187 ? -0.644 -35.847 25.382 1.00 75.88 187 GLU A O 1
ATOM 1452 N N . GLU A 1 188 ? -1.230 -36.796 27.325 1.00 68.94 188 GLU A N 1
ATOM 1453 C CA . GLU A 1 188 ? -1.136 -35.544 28.084 1.00 68.94 188 GLU A CA 1
ATOM 1454 C C . GLU A 1 188 ? 0.351 -35.186 28.248 1.00 68.94 188 GLU A C 1
ATOM 1456 O O . GLU A 1 188 ? 1.089 -35.915 28.925 1.00 68.94 188 GLU A O 1
ATOM 1461 N N . PRO A 1 189 ? 0.835 -34.093 27.626 1.00 70.94 189 PRO A N 1
ATOM 1462 C CA . PRO A 1 189 ? 2.208 -33.668 27.819 1.00 70.94 189 PRO A CA 1
ATOM 1463 C C . PRO A 1 189 ? 2.414 -33.354 29.306 1.00 70.94 189 PRO A C 1
ATOM 1465 O O . PRO A 1 189 ? 1.517 -32.780 29.935 1.00 70.94 189 PRO A O 1
ATOM 1468 N N . PRO A 1 190 ? 3.579 -33.706 29.886 1.00 73.00 190 PRO A N 1
ATOM 1469 C CA . PRO A 1 190 ? 3.880 -33.344 31.261 1.00 73.00 190 PRO A CA 1
ATOM 1470 C C . PRO A 1 190 ? 3.680 -31.840 31.389 1.00 73.00 190 PRO A C 1
ATOM 1472 O O . PRO A 1 190 ? 4.269 -31.076 30.618 1.00 73.00 190 PRO A O 1
ATOM 1475 N N . MET A 1 191 ? 2.798 -31.437 32.312 1.00 58.09 191 MET A N 1
ATOM 1476 C CA . MET A 1 191 ? 2.532 -30.026 32.568 1.00 58.09 191 MET A CA 1
ATOM 1477 C C . MET A 1 191 ? 3.880 -29.313 32.638 1.00 58.09 191 MET A C 1
ATOM 1479 O O . MET A 1 191 ? 4.730 -29.754 33.423 1.00 58.09 191 MET A O 1
ATOM 1483 N N . PRO A 1 192 ? 4.106 -28.261 31.829 1.00 56.66 192 PRO A N 1
ATOM 1484 C CA . PRO A 1 192 ? 5.316 -27.479 31.961 1.00 56.66 192 PRO A CA 1
ATOM 1485 C C . PRO A 1 192 ? 5.401 -27.091 33.429 1.00 56.66 192 PRO A C 1
ATOM 1487 O O . PRO A 1 192 ? 4.463 -26.495 33.967 1.00 56.66 192 PRO A O 1
ATOM 1490 N N . HIS A 1 193 ? 6.475 -27.520 34.098 1.00 60.22 193 HIS A N 1
ATOM 1491 C CA . HIS A 1 193 ? 6.736 -27.089 35.456 1.00 60.22 193 HIS A CA 1
ATOM 1492 C C . HIS A 1 193 ? 6.643 -25.577 35.421 1.00 60.22 193 HIS A C 1
ATOM 1494 O O . HIS A 1 193 ? 7.385 -24.927 34.683 1.00 60.22 193 HIS A O 1
ATOM 1500 N N . VAL A 1 194 ? 5.653 -25.051 36.136 1.00 51.19 194 VAL A N 1
ATOM 1501 C CA . VAL A 1 194 ? 5.465 -23.628 36.333 1.00 51.19 194 VAL A CA 1
ATOM 1502 C C . VAL A 1 194 ? 6.774 -23.172 36.954 1.00 51.19 194 VAL A C 1
ATOM 1504 O O . VAL A 1 194 ? 6.989 -23.371 38.147 1.00 51.19 194 VAL A O 1
ATOM 1507 N N . MET A 1 195 ? 7.706 -22.673 36.137 1.00 49.88 195 MET A N 1
ATOM 1508 C CA . MET A 1 195 ? 8.808 -21.898 36.666 1.00 49.88 195 MET A CA 1
ATOM 1509 C C . MET A 1 195 ? 8.118 -20.779 37.422 1.00 49.88 195 MET A C 1
ATOM 1511 O O . MET A 1 195 ? 7.390 -19.977 36.832 1.00 49.88 195 MET A O 1
ATOM 1515 N N . GLU A 1 196 ? 8.240 -20.867 38.745 1.00 52.19 196 GLU A N 1
ATOM 1516 C CA . GLU A 1 196 ? 7.747 -19.900 39.705 1.00 52.19 196 GLU A CA 1
ATOM 1517 C C . GLU A 1 196 ? 7.977 -18.512 39.133 1.00 52.19 196 GLU A C 1
ATOM 1519 O O . GLU A 1 196 ? 9.088 -18.167 38.729 1.00 52.19 196 GLU A O 1
ATOM 1524 N N . GLY A 1 197 ? 6.865 -17.795 38.979 1.00 47.78 197 GLY A N 1
ATOM 1525 C CA . GLY A 1 197 ? 6.798 -16.618 38.143 1.00 47.78 197 GLY A CA 1
ATOM 1526 C C . GLY A 1 197 ? 7.898 -15.615 38.449 1.00 47.78 197 GLY A C 1
ATOM 1527 O O . GLY A 1 197 ? 8.329 -15.463 39.590 1.00 47.78 197 GLY A O 1
ATOM 1528 N N . SER A 1 198 ? 8.258 -14.852 37.421 1.00 51.97 198 SER A N 1
ATOM 1529 C CA . SER A 1 198 ? 8.815 -13.519 37.596 1.00 51.97 198 SER A CA 1
ATOM 1530 C C . SER A 1 198 ? 7.814 -12.707 38.419 1.00 51.97 198 SER A C 1
ATOM 1532 O O . SER A 1 198 ? 6.880 -12.092 37.895 1.00 51.97 198 SER A O 1
ATOM 1534 N N . THR A 1 199 ? 7.926 -12.797 39.737 1.00 67.19 199 THR A N 1
ATOM 1535 C CA . THR A 1 199 ? 7.020 -12.107 40.638 1.00 67.19 199 THR A CA 1
ATOM 1536 C C . THR A 1 199 ? 7.288 -10.612 40.515 1.00 67.19 199 THR A C 1
ATOM 1538 O O . THR A 1 199 ? 8.382 -10.168 40.169 1.00 67.19 199 THR A O 1
ATOM 1541 N N . ILE A 1 200 ? 6.303 -9.789 40.871 1.00 62.66 200 ILE A N 1
ATOM 1542 C CA . ILE A 1 200 ? 6.463 -8.327 40.982 1.00 62.66 200 ILE A CA 1
ATOM 1543 C C . ILE A 1 200 ? 7.662 -7.961 41.893 1.00 62.66 200 ILE A C 1
ATOM 1545 O O . ILE A 1 200 ? 8.233 -6.875 41.790 1.00 62.66 200 ILE A O 1
ATOM 1549 N N . ARG A 1 201 ? 8.090 -8.889 42.761 1.00 66.75 201 ARG A N 1
ATOM 1550 C CA . ARG A 1 201 ? 9.282 -8.771 43.601 1.00 66.75 201 ARG A CA 1
ATOM 1551 C C . ARG A 1 201 ? 10.584 -8.811 42.793 1.00 66.75 201 ARG A C 1
ATOM 1553 O O . ARG A 1 201 ? 11.452 -7.991 43.073 1.00 66.75 201 ARG A O 1
ATOM 1560 N N . ASP A 1 202 ? 10.685 -9.654 41.768 1.00 63.38 202 ASP A N 1
ATOM 1561 C CA . ASP A 1 202 ? 11.853 -9.715 40.874 1.00 63.38 202 ASP A CA 1
ATOM 1562 C C . ASP A 1 202 ? 11.940 -8.475 39.984 1.00 63.38 202 ASP A C 1
ATOM 1564 O O . ASP A 1 202 ? 13.018 -7.914 39.806 1.00 63.38 202 ASP A O 1
ATOM 1568 N N . LEU A 1 203 ? 10.791 -7.962 39.530 1.00 66.62 203 LEU A N 1
ATOM 1569 C CA . LEU A 1 203 ? 10.699 -6.672 38.836 1.00 66.62 203 LEU A CA 1
ATOM 1570 C C . LEU A 1 203 ? 11.173 -5.514 39.727 1.00 66.62 203 LEU A C 1
ATOM 1572 O O . LEU A 1 203 ? 11.887 -4.625 39.271 1.00 66.62 203 LEU A O 1
ATOM 1576 N N . ARG A 1 204 ? 10.834 -5.541 41.020 1.00 73.38 204 ARG A N 1
ATOM 1577 C CA . ARG A 1 204 ? 11.295 -4.531 41.980 1.00 73.38 204 ARG A CA 1
ATOM 1578 C C . ARG A 1 204 ? 12.794 -4.639 42.259 1.00 73.38 204 ARG A C 1
ATOM 1580 O O . ARG A 1 204 ? 13.449 -3.608 42.374 1.00 73.38 204 ARG A O 1
ATOM 1587 N N . VAL A 1 205 ? 13.344 -5.850 42.355 1.00 75.81 205 VAL A N 1
ATOM 1588 C CA . VAL A 1 205 ? 14.790 -6.068 42.548 1.00 75.81 205 VAL A CA 1
ATOM 1589 C C . VAL A 1 205 ? 15.577 -5.653 41.302 1.00 75.81 205 VAL A C 1
ATOM 1591 O O . VAL A 1 205 ? 16.603 -4.991 41.441 1.00 75.81 205 VAL A O 1
ATOM 1594 N N . ALA A 1 206 ? 15.071 -5.949 40.102 1.00 69.94 206 ALA A N 1
ATOM 1595 C CA . ALA A 1 206 ? 15.658 -5.490 38.845 1.00 69.94 206 ALA A CA 1
ATOM 1596 C C . ALA A 1 206 ? 15.657 -3.953 38.743 1.00 69.94 206 ALA A C 1
ATOM 1598 O O . ALA A 1 206 ? 16.680 -3.355 38.433 1.00 69.94 206 ALA A O 1
ATOM 1599 N N . LEU A 1 207 ? 14.558 -3.291 39.122 1.00 67.75 207 LEU A N 1
ATOM 1600 C CA . LEU A 1 207 ? 14.466 -1.823 39.133 1.00 67.75 207 LEU A CA 1
ATOM 1601 C C . LEU A 1 207 ? 15.248 -1.142 40.272 1.00 67.75 207 LEU A C 1
ATOM 1603 O O . LEU A 1 207 ? 15.381 0.078 40.272 1.00 67.75 207 LEU A O 1
ATOM 1607 N N . SER A 1 208 ? 15.765 -1.897 41.247 1.00 77.44 208 SER A N 1
ATOM 1608 C CA . SER A 1 208 ? 16.574 -1.347 42.348 1.00 77.44 208 SER A CA 1
ATOM 1609 C C . SER A 1 208 ? 18.055 -1.192 41.983 1.00 77.44 208 SER A C 1
ATOM 1611 O O . SER A 1 208 ? 18.816 -0.610 42.754 1.00 77.44 208 SER A O 1
ATOM 1613 N N . ARG A 1 209 ? 18.492 -1.722 40.833 1.00 83.75 209 ARG A N 1
ATOM 1614 C CA . ARG A 1 209 ? 19.864 -1.570 40.341 1.00 83.75 209 ARG A CA 1
ATOM 1615 C C . ARG A 1 209 ? 19.960 -0.275 39.533 1.00 83.75 209 ARG A C 1
ATOM 1617 O O . ARG A 1 209 ? 19.339 -0.155 38.483 1.00 83.75 209 ARG A O 1
ATOM 1624 N N . GLU A 1 210 ? 20.766 0.683 39.996 1.00 78.31 210 GLU A N 1
ATOM 1625 C CA . GLU A 1 210 ? 20.963 1.996 39.340 1.00 78.31 210 GLU A CA 1
ATOM 1626 C C . GLU A 1 210 ? 21.328 1.887 37.850 1.00 78.31 210 GLU A C 1
ATOM 1628 O O . GLU A 1 210 ? 20.927 2.719 37.039 1.00 78.31 210 GLU A O 1
ATOM 1633 N N . GLN A 1 211 ? 22.041 0.824 37.470 1.00 76.69 211 GLN A N 1
ATOM 1634 C CA . GLN A 1 211 ? 22.443 0.582 36.083 1.00 76.69 211 GLN A CA 1
ATOM 1635 C C . GLN A 1 211 ? 21.249 0.309 35.154 1.00 76.69 211 GLN A C 1
ATOM 1637 O O . GLN A 1 211 ? 21.265 0.729 33.996 1.00 76.69 211 GLN A O 1
ATOM 1642 N N . ASP A 1 212 ? 20.197 -0.338 35.659 1.00 74.69 212 ASP A N 1
ATOM 1643 C CA . ASP A 1 212 ? 18.996 -0.642 34.879 1.00 74.69 212 ASP A CA 1
ATOM 1644 C C . ASP A 1 212 ? 18.084 0.590 34.757 1.00 74.69 212 ASP A C 1
ATOM 1646 O O . ASP A 1 212 ? 17.476 0.807 33.708 1.00 74.69 212 ASP A O 1
ATOM 1650 N N . VAL A 1 213 ? 18.073 1.468 35.768 1.00 76.56 213 VAL A N 1
ATOM 1651 C CA . VAL A 1 213 ? 17.372 2.763 35.709 1.00 76.56 213 VAL A CA 1
ATOM 1652 C C . VAL A 1 213 ? 17.985 3.664 34.634 1.00 76.56 213 VAL A C 1
ATOM 1654 O O . VAL A 1 213 ? 17.255 4.182 33.790 1.00 76.56 213 VAL A O 1
ATOM 1657 N N . HIS A 1 214 ? 19.317 3.767 34.570 1.00 76.31 214 HIS A N 1
ATOM 1658 C CA . HIS A 1 214 ? 19.985 4.524 33.505 1.00 76.31 214 HIS A CA 1
ATOM 1659 C C . HIS A 1 214 ? 19.776 3.923 32.112 1.00 76.31 214 HIS A C 1
ATOM 1661 O O . HIS A 1 214 ? 19.721 4.660 31.128 1.00 76.31 214 HIS A O 1
ATOM 1667 N N . ARG A 1 215 ? 19.609 2.600 31.997 1.00 76.12 215 ARG A N 1
ATOM 1668 C CA . ARG A 1 215 ? 19.278 1.959 30.717 1.00 76.12 215 ARG A CA 1
ATOM 1669 C C . ARG A 1 215 ? 17.874 2.339 30.237 1.00 76.12 215 ARG A C 1
ATOM 1671 O O . ARG A 1 215 ? 17.685 2.573 29.040 1.00 76.12 215 ARG A O 1
ATOM 1678 N N . VAL A 1 216 ? 16.909 2.431 31.153 1.00 75.88 216 VAL A N 1
ATOM 1679 C CA . VAL A 1 216 ? 15.538 2.871 30.850 1.00 75.88 216 VAL A CA 1
ATOM 1680 C C . VAL A 1 216 ? 15.498 4.369 30.538 1.00 75.88 216 VAL A C 1
ATOM 1682 O O . VAL A 1 216 ? 14.903 4.746 29.532 1.00 75.88 216 VAL A O 1
ATOM 1685 N N . GLU A 1 217 ? 16.180 5.214 31.317 1.00 81.00 217 GLU A N 1
ATOM 1686 C CA . GLU A 1 217 ? 16.281 6.658 31.042 1.00 81.00 217 GLU A CA 1
ATOM 1687 C C . GLU A 1 217 ? 16.932 6.936 29.686 1.00 81.00 217 GLU A C 1
ATOM 1689 O O . GLU A 1 217 ? 16.384 7.697 28.891 1.00 81.00 217 GLU A O 1
ATOM 1694 N N . LYS A 1 218 ? 18.038 6.255 29.368 1.00 82.50 218 LYS A N 1
ATOM 1695 C CA . LYS A 1 218 ? 18.720 6.402 28.077 1.00 82.50 218 LYS A CA 1
ATOM 1696 C C . LYS A 1 218 ? 17.841 5.963 26.903 1.00 82.50 218 LYS A C 1
ATOM 1698 O O . LYS A 1 218 ? 17.817 6.635 25.876 1.00 82.50 218 LYS A O 1
ATOM 1703 N N . SER A 1 219 ? 17.072 4.883 27.071 1.00 76.12 219 SER A N 1
ATOM 1704 C CA . SER A 1 219 ? 16.097 4.441 26.059 1.00 76.12 219 SER A CA 1
ATOM 1705 C C . SER A 1 219 ? 14.973 5.473 25.868 1.00 76.12 219 SER A C 1
ATOM 1707 O O . SER A 1 219 ? 14.503 5.693 24.750 1.00 76.12 219 SER A O 1
ATOM 1709 N N . LEU A 1 220 ? 14.564 6.154 26.946 1.00 79.69 220 LEU A N 1
ATOM 1710 C CA . LEU A 1 220 ? 13.562 7.219 26.899 1.00 79.69 220 LEU A CA 1
ATOM 1711 C C . LEU A 1 220 ? 14.106 8.491 26.220 1.00 79.69 220 LEU A C 1
ATOM 1713 O O . LEU A 1 220 ? 13.405 9.110 25.418 1.00 79.69 220 LEU A O 1
ATOM 1717 N N . GLU A 1 221 ? 15.357 8.869 26.483 1.00 77.56 221 GLU A N 1
ATOM 1718 C CA . GLU A 1 221 ? 16.020 10.006 25.832 1.00 77.56 221 GLU A CA 1
ATOM 1719 C C . GLU A 1 221 ? 16.266 9.763 24.337 1.00 77.56 221 GLU A C 1
ATOM 1721 O O . GLU A 1 221 ? 15.987 10.647 23.520 1.00 77.56 221 GLU A O 1
ATOM 1726 N N . GLU A 1 222 ? 16.680 8.552 23.949 1.00 76.12 222 GLU A N 1
ATOM 1727 C CA . GLU A 1 222 ? 16.824 8.170 22.538 1.00 76.12 222 GLU A CA 1
ATOM 1728 C C . GLU A 1 222 ? 15.486 8.274 21.793 1.00 76.12 222 GLU A C 1
ATOM 1730 O O . GLU A 1 222 ? 15.440 8.829 20.691 1.00 76.12 222 GLU A O 1
ATOM 1735 N N . SER A 1 223 ? 14.376 7.873 22.423 1.00 66.19 223 SER A N 1
ATOM 1736 C CA . SER A 1 223 ? 13.038 8.013 21.832 1.00 66.19 223 SER A CA 1
ATOM 1737 C C . SER A 1 223 ? 12.548 9.470 21.719 1.00 66.19 223 SER A C 1
ATOM 1739 O O . SER A 1 223 ? 11.775 9.787 20.814 1.00 66.19 223 SER A O 1
ATOM 1741 N N . ARG A 1 224 ? 13.049 10.390 22.561 1.00 67.00 224 ARG A N 1
ATOM 1742 C CA . ARG A 1 224 ? 12.774 11.842 22.479 1.00 67.00 224 ARG A CA 1
ATOM 1743 C C . ARG A 1 224 ? 13.606 12.573 21.423 1.00 67.00 224 ARG A C 1
ATOM 1745 O O . ARG A 1 224 ? 13.203 13.648 20.986 1.00 67.00 224 ARG A O 1
ATOM 1752 N N . SER A 1 225 ? 14.750 12.014 21.029 1.00 56.00 225 SER A N 1
ATOM 1753 C CA . SER A 1 225 ? 15.674 12.623 20.060 1.00 56.00 225 SER A CA 1
ATOM 1754 C C . SER A 1 225 ? 15.273 12.426 18.592 1.00 56.00 225 SER A C 1
ATOM 1756 O O . SER A 1 225 ? 15.870 13.032 17.700 1.00 56.00 225 SER A O 1
ATOM 1758 N N . MET A 1 226 ? 14.241 11.622 18.320 1.00 50.53 226 MET A N 1
ATOM 1759 C CA . MET A 1 226 ? 13.699 11.485 16.971 1.00 50.53 226 MET A CA 1
ATOM 1760 C C . MET A 1 226 ? 13.082 12.822 16.526 1.00 50.53 226 MET A C 1
ATOM 1762 O O . MET A 1 226 ? 12.230 13.364 17.236 1.00 50.53 226 MET A O 1
ATOM 1766 N N . PRO A 1 227 ? 13.479 13.380 15.365 1.00 45.31 227 PRO A N 1
ATOM 1767 C CA . PRO A 1 227 ? 12.946 14.642 14.875 1.00 45.31 227 PRO A CA 1
ATOM 1768 C C . PRO A 1 227 ? 11.446 14.482 14.630 1.00 45.31 227 PRO A C 1
ATOM 1770 O O . PRO A 1 227 ? 11.014 13.868 13.654 1.00 45.31 227 PRO A O 1
ATOM 1773 N N . THR A 1 228 ? 10.639 15.040 15.530 1.00 43.88 228 THR A N 1
ATOM 1774 C CA . THR A 1 228 ? 9.208 15.207 15.310 1.00 43.88 228 THR A CA 1
ATOM 1775 C C . THR A 1 228 ? 9.054 16.133 14.115 1.00 43.88 228 THR A C 1
ATOM 1777 O O . THR A 1 228 ? 9.320 17.334 14.172 1.00 43.88 228 THR A O 1
ATOM 1780 N N . ASN A 1 229 ? 8.701 15.527 12.985 1.00 40.06 229 ASN A N 1
ATOM 1781 C CA . ASN A 1 229 ? 8.378 16.209 11.750 1.00 40.06 229 ASN A CA 1
ATOM 1782 C C . ASN A 1 229 ? 7.285 17.235 12.083 1.00 40.06 229 ASN A C 1
ATOM 1784 O O . ASN A 1 229 ? 6.161 16.856 12.414 1.00 40.06 229 ASN A O 1
ATOM 1788 N N . ARG A 1 230 ? 7.651 18.523 12.107 1.00 39.06 230 ARG A N 1
ATOM 1789 C CA . ARG A 1 230 ? 6.728 19.626 12.380 1.00 39.06 230 ARG A CA 1
ATOM 1790 C C . ARG A 1 230 ? 5.635 19.575 11.321 1.00 39.06 230 ARG A C 1
ATOM 1792 O O . ARG A 1 230 ? 5.857 19.983 10.182 1.00 39.06 230 ARG A O 1
ATOM 1799 N N . LEU A 1 231 ? 4.470 19.063 11.709 1.00 45.19 231 LEU A N 1
ATOM 1800 C CA . LEU A 1 231 ? 3.242 19.267 10.957 1.00 45.19 231 LEU A CA 1
ATOM 1801 C C . LEU A 1 231 ? 3.070 20.780 10.753 1.00 45.19 231 LEU A C 1
ATOM 1803 O O . LEU A 1 231 ? 3.369 21.549 11.677 1.00 45.19 231 LEU A O 1
ATOM 1807 N N . PRO A 1 232 ? 2.658 21.221 9.551 1.00 46.78 232 PRO A N 1
ATOM 1808 C CA . PRO A 1 232 ? 2.352 22.621 9.319 1.00 46.78 232 PRO A CA 1
ATOM 1809 C C . PRO A 1 232 ? 1.349 23.057 10.383 1.00 46.78 232 PRO A C 1
ATOM 1811 O O . PRO A 1 232 ? 0.368 22.365 10.643 1.00 46.78 232 PRO A O 1
ATOM 1814 N N . SER A 1 233 ? 1.663 24.163 11.046 1.00 45.84 233 SER A N 1
ATOM 1815 C CA . SER A 1 233 ? 0.807 24.816 12.024 1.00 45.84 233 SER A CA 1
ATOM 1816 C C . SER A 1 233 ? -0.503 25.198 11.345 1.00 45.84 233 SER A C 1
ATOM 1818 O O . SER A 1 233 ? -0.604 26.278 10.764 1.00 45.84 233 SER A O 1
ATOM 1820 N N . GLU A 1 234 ? -1.473 24.287 11.376 1.00 47.44 234 GLU A N 1
ATOM 1821 C CA . GLU A 1 234 ? -2.860 24.621 11.113 1.00 47.44 234 GLU A CA 1
ATOM 1822 C C . GLU A 1 234 ? -3.253 25.688 12.132 1.00 47.44 234 GLU A C 1
ATOM 1824 O O . GLU A 1 234 ? -2.976 25.565 13.334 1.00 47.44 234 GLU A O 1
ATOM 1829 N N . GLU A 1 235 ? -3.805 26.784 11.618 1.00 50.09 235 GLU A N 1
ATOM 1830 C CA . GLU A 1 235 ? -4.390 27.852 12.413 1.00 50.09 235 GLU A CA 1
ATOM 1831 C C . GLU A 1 235 ? -5.251 27.209 13.493 1.00 50.09 235 GLU A C 1
ATOM 1833 O O . GLU A 1 235 ? -6.217 26.503 13.211 1.00 50.09 235 GLU A O 1
ATOM 1838 N N . SER A 1 236 ? -4.815 27.366 14.741 1.00 50.88 236 SER A N 1
ATOM 1839 C CA . SER A 1 236 ? -5.385 26.679 15.888 1.00 50.88 236 SER A CA 1
ATOM 1840 C C . SER A 1 236 ? -6.745 27.284 16.217 1.00 50.88 236 SER A C 1
ATOM 1842 O O . SER A 1 236 ? -6.885 28.026 17.187 1.00 50.88 236 SER A O 1
ATOM 1844 N N . GLY A 1 237 ? -7.757 26.954 15.415 1.00 63.34 237 GLY A N 1
ATOM 1845 C CA . GLY A 1 237 ? -9.133 26.955 15.874 1.00 63.34 237 GLY A CA 1
ATOM 1846 C C . GLY A 1 237 ? -9.167 26.075 17.114 1.00 63.34 237 GLY A C 1
ATOM 1847 O O . GLY A 1 237 ? -8.787 24.904 17.064 1.00 63.34 237 GLY A O 1
ATOM 1848 N N . SER A 1 238 ? -9.497 26.667 18.259 1.00 71.12 238 SER A N 1
ATOM 1849 C CA . SER A 1 238 ? -9.539 25.940 19.520 1.00 71.12 238 SER A CA 1
ATOM 1850 C C . SER A 1 238 ? -10.639 24.889 19.427 1.00 71.12 238 SER A C 1
ATOM 1852 O O . SER A 1 238 ? -11.820 25.187 19.576 1.00 71.12 238 SER A O 1
ATOM 1854 N N . THR A 1 239 ? -10.265 23.653 19.099 1.00 74.81 239 THR A N 1
ATOM 1855 C CA . THR A 1 239 ? -11.208 22.535 19.077 1.00 74.81 239 THR A CA 1
ATOM 1856 C C . THR A 1 239 ? -11.883 22.445 20.450 1.00 74.81 239 THR A C 1
ATOM 1858 O O . THR A 1 239 ? -11.163 22.509 21.451 1.00 74.81 239 THR A O 1
ATOM 1861 N N . PRO A 1 240 ? -13.210 22.243 20.541 1.00 75.38 240 PRO A N 1
ATOM 1862 C CA . PRO A 1 240 ? -13.938 22.233 21.815 1.00 75.38 240 PRO A CA 1
ATOM 1863 C C . PRO A 1 240 ? -13.325 21.306 22.874 1.00 75.38 240 PRO A C 1
ATOM 1865 O O . PRO A 1 240 ? -13.275 21.648 24.051 1.00 75.38 240 PRO A O 1
ATOM 1868 N N . ALA A 1 241 ? -12.766 20.167 22.451 1.00 77.31 241 ALA A N 1
ATOM 1869 C CA . ALA A 1 241 ? -12.064 19.236 23.333 1.00 77.31 241 ALA A CA 1
ATOM 1870 C C . ALA A 1 241 ? -10.843 19.864 24.034 1.00 77.31 241 ALA A C 1
ATOM 1872 O O . ALA A 1 241 ? -10.598 19.595 25.207 1.00 77.31 241 ALA A O 1
ATOM 1873 N N . LYS A 1 242 ? -10.099 20.737 23.346 1.00 82.12 242 LYS A N 1
ATOM 1874 C CA . LYS A 1 242 ? -8.945 21.446 23.910 1.00 82.12 242 LYS A CA 1
ATOM 1875 C C . LYS A 1 242 ? -9.380 22.472 24.959 1.00 82.12 242 LYS A C 1
ATOM 1877 O O . LYS A 1 242 ? -8.778 22.523 26.023 1.00 82.12 242 LYS A O 1
ATOM 1882 N N . LEU A 1 243 ? -10.462 23.210 24.700 1.00 83.19 243 LEU A N 1
ATOM 1883 C CA . LEU A 1 243 ? -11.066 24.148 25.658 1.00 83.19 243 LEU A CA 1
ATOM 1884 C C . LEU A 1 243 ? -11.580 23.446 26.920 1.00 83.19 243 LEU A C 1
ATOM 1886 O O . LEU A 1 243 ? -11.367 23.940 28.025 1.00 83.19 243 LEU A O 1
ATOM 1890 N N . ILE A 1 244 ? -12.221 22.283 26.770 1.00 82.25 244 ILE A N 1
ATOM 1891 C CA . ILE A 1 244 ? -12.695 21.464 27.899 1.00 82.25 244 ILE A CA 1
ATOM 1892 C C . ILE A 1 244 ? -11.513 20.990 28.754 1.00 82.25 244 ILE A C 1
ATOM 1894 O O . ILE A 1 244 ? -11.571 21.053 29.978 1.00 82.25 244 ILE A O 1
ATOM 1898 N N . LEU A 1 245 ? -10.420 20.548 28.129 1.00 84.00 245 LEU A N 1
ATOM 1899 C CA . LEU A 1 245 ? -9.231 20.116 28.864 1.00 84.00 245 LEU A CA 1
ATOM 1900 C C . LEU A 1 245 ? -8.518 21.298 29.536 1.00 84.00 245 LEU A C 1
ATOM 1902 O O . LEU A 1 245 ? -8.173 21.203 30.709 1.00 84.00 245 LEU A O 1
ATOM 1906 N N . GLU A 1 246 ? -8.345 22.427 28.846 1.00 85.06 246 GLU A N 1
ATOM 1907 C CA . GLU A 1 246 ? -7.727 23.630 29.424 1.00 85.06 246 GLU A CA 1
ATOM 1908 C C . GLU A 1 246 ? -8.521 24.176 30.618 1.00 85.06 246 GLU A C 1
ATOM 1910 O O . GLU A 1 246 ? -7.922 24.580 31.610 1.00 85.06 246 GLU A O 1
ATOM 1915 N N . THR A 1 247 ? -9.855 24.141 30.560 1.00 84.88 247 THR A N 1
ATOM 1916 C CA . THR A 1 247 ? -10.712 24.551 31.685 1.00 84.88 247 THR A CA 1
ATOM 1917 C C . THR A 1 247 ? -10.697 23.541 32.831 1.00 84.88 247 THR A C 1
ATOM 1919 O O . THR A 1 247 ? -10.736 23.946 33.988 1.00 84.88 247 THR A O 1
ATOM 1922 N N . ALA A 1 248 ? -10.593 22.239 32.550 1.00 82.88 248 ALA A N 1
ATOM 1923 C CA . ALA A 1 248 ? -10.511 21.212 33.591 1.00 82.88 248 ALA A CA 1
ATOM 1924 C C . ALA A 1 248 ? -9.171 21.239 34.349 1.00 82.88 248 ALA A C 1
ATOM 1926 O O . ALA A 1 248 ? -9.124 20.900 35.530 1.00 82.88 248 ALA A O 1
ATOM 1927 N N . PHE A 1 249 ? -8.086 21.649 33.684 1.00 85.56 249 PHE A N 1
ATOM 1928 C CA . PHE A 1 249 ? -6.761 21.808 34.294 1.00 85.56 249 PHE A CA 1
ATOM 1929 C C . PHE A 1 249 ? -6.511 23.204 34.880 1.00 85.56 249 PHE A C 1
ATOM 1931 O O . PHE A 1 249 ? -5.406 23.475 35.358 1.00 85.56 249 PHE A O 1
ATOM 1938 N N . ASP A 1 250 ? -7.514 24.083 34.876 1.00 82.88 250 ASP A N 1
ATOM 1939 C CA . ASP A 1 250 ? -7.403 25.411 35.464 1.00 82.88 250 ASP A CA 1
ATOM 1940 C C . ASP A 1 250 ? -7.374 25.312 36.999 1.00 82.88 250 ASP A C 1
ATOM 1942 O O . ASP A 1 250 ? -8.394 25.201 37.679 1.00 82.88 250 ASP A O 1
ATOM 1946 N N . GLN A 1 251 ? -6.162 25.340 37.560 1.00 84.56 251 GLN A N 1
ATOM 1947 C CA . GLN A 1 251 ? -5.915 25.228 39.004 1.00 84.56 251 GLN A CA 1
ATOM 1948 C C . GLN A 1 251 ? -6.429 26.433 39.807 1.00 84.56 251 GLN A C 1
ATOM 1950 O O . GLN A 1 251 ? -6.325 26.439 41.033 1.00 84.56 251 GLN A O 1
ATOM 1955 N N . SER A 1 252 ? -6.961 27.463 39.140 1.00 82.88 252 SER A N 1
ATOM 1956 C CA . SER A 1 252 ? -7.517 28.641 39.805 1.00 82.88 252 SER A CA 1
ATOM 1957 C C . SER A 1 252 ? -8.836 28.365 40.534 1.00 82.88 252 SER A C 1
ATOM 1959 O O . SER A 1 252 ? -9.194 29.137 41.423 1.00 82.88 252 SER A O 1
ATOM 1961 N N . THR A 1 253 ? -9.525 27.258 40.224 1.00 76.69 253 THR A N 1
ATOM 1962 C CA . THR A 1 253 ? -10.759 26.866 40.921 1.00 76.69 253 THR A CA 1
ATOM 1963 C C . THR A 1 253 ? -10.463 25.747 41.928 1.00 76.69 253 THR A C 1
ATOM 1965 O O . THR A 1 253 ? -10.100 24.640 41.524 1.00 76.69 253 THR A O 1
ATOM 1968 N N . PRO A 1 254 ? -10.592 25.982 43.246 1.00 81.88 254 PRO A N 1
ATOM 1969 C CA . PRO A 1 254 ? -10.391 24.933 44.238 1.00 81.88 254 PRO A CA 1
ATOM 1970 C C . PRO A 1 254 ? -11.413 23.802 44.044 1.00 81.88 254 PRO A C 1
ATOM 1972 O O . PRO A 1 254 ? -12.606 24.046 43.883 1.00 81.88 254 PRO A O 1
ATOM 1975 N N . ILE A 1 255 ? -10.951 22.547 44.125 1.00 79.88 255 ILE A N 1
ATOM 1976 C CA . ILE A 1 255 ? -11.748 21.315 43.909 1.00 79.88 255 ILE A CA 1
ATOM 1977 C C . ILE A 1 255 ? -13.063 21.272 44.709 1.00 79.88 255 ILE A C 1
ATOM 1979 O O . ILE A 1 255 ? -14.010 20.597 44.318 1.00 79.88 255 ILE A O 1
ATOM 1983 N N . GLN A 1 256 ? -13.125 21.987 45.831 1.00 85.44 256 GLN A N 1
ATOM 1984 C CA . GLN A 1 256 ? -14.269 22.008 46.743 1.00 85.44 256 GLN A CA 1
ATOM 1985 C C . GLN A 1 256 ? -15.446 22.847 46.219 1.00 85.44 256 GLN A C 1
ATOM 1987 O O . GLN A 1 256 ? -16.571 22.633 46.658 1.00 85.44 256 GLN A O 1
ATOM 1992 N N . GLU A 1 257 ? -15.204 23.762 45.277 1.00 84.38 257 GLU A N 1
ATOM 1993 C CA . GLU A 1 257 ? -16.220 24.647 44.686 1.00 84.38 257 GLU A CA 1
ATOM 1994 C C . GLU A 1 257 ? -16.576 24.252 43.244 1.00 84.38 257 GLU A C 1
ATOM 1996 O O . GLU A 1 257 ? -17.351 24.934 42.576 1.00 84.38 257 GLU A O 1
ATOM 2001 N N . PHE A 1 258 ? -16.037 23.133 42.748 1.00 83.75 258 PHE A N 1
ATOM 2002 C CA . PHE A 1 258 ? -16.274 22.695 41.379 1.00 83.75 258 PHE A CA 1
ATOM 2003 C C . PHE A 1 258 ? -17.716 22.197 41.198 1.00 83.75 258 PHE A C 1
ATOM 2005 O O . PHE A 1 258 ? -18.064 21.076 41.574 1.00 83.75 258 PHE A O 1
ATOM 2012 N N . SER A 1 259 ? -18.559 23.026 40.581 1.00 90.19 259 SER A N 1
ATOM 2013 C CA . SER A 1 259 ? -19.876 22.618 40.089 1.00 90.19 259 SER A CA 1
ATOM 2014 C C . SER A 1 259 ? -19.824 22.328 38.590 1.00 90.19 259 SER A C 1
ATOM 2016 O O . SER A 1 259 ? -19.394 23.166 37.794 1.00 90.19 259 SER A O 1
ATOM 2018 N N . ALA A 1 260 ? -20.348 21.169 38.183 1.00 87.19 260 ALA A N 1
ATOM 2019 C CA . ALA A 1 260 ? -20.426 20.772 36.777 1.00 87.19 260 ALA A CA 1
ATOM 2020 C C . ALA A 1 260 ? -21.205 21.781 35.909 1.00 87.19 260 ALA A C 1
ATOM 2022 O O . ALA A 1 260 ? -20.885 21.962 34.736 1.00 87.19 260 ALA A O 1
ATOM 2023 N N . THR A 1 261 ? -22.201 22.472 36.473 1.00 88.62 261 THR A N 1
ATOM 2024 C CA . THR A 1 261 ? -22.978 23.484 35.740 1.00 88.62 261 THR A CA 1
ATOM 2025 C C . THR A 1 261 ? -22.151 24.734 35.447 1.00 88.62 261 THR A C 1
ATOM 2027 O O . THR A 1 261 ? -22.185 25.238 34.329 1.00 88.62 261 THR A O 1
ATOM 2030 N N . GLN A 1 262 ? -21.357 25.185 36.419 1.00 86.62 262 GLN A N 1
ATOM 2031 C CA . GLN A 1 262 ? -20.488 26.356 36.290 1.00 86.62 262 GLN A CA 1
ATOM 2032 C C . GLN A 1 262 ? -19.329 26.086 35.325 1.00 86.62 262 GLN A C 1
ATOM 2034 O O . GLN A 1 262 ? -18.957 26.953 34.535 1.00 86.62 262 GLN A O 1
ATOM 2039 N N . PHE A 1 263 ? -18.807 24.856 35.326 1.00 88.31 263 PHE A N 1
ATOM 2040 C CA . PHE A 1 263 ? -17.834 24.402 34.337 1.00 88.31 263 PHE A CA 1
ATOM 2041 C C . PHE A 1 263 ? -18.395 24.480 32.909 1.00 88.31 263 PHE A C 1
ATOM 2043 O O . PHE A 1 263 ? -17.760 25.057 32.029 1.00 88.31 263 PHE A O 1
ATOM 2050 N N . LEU A 1 264 ? -19.607 23.960 32.680 1.00 84.56 264 LEU A N 1
ATOM 2051 C CA . LEU A 1 264 ? -20.243 24.000 31.360 1.00 84.56 264 LEU A CA 1
ATOM 2052 C C . LEU A 1 264 ? -20.560 25.431 30.901 1.00 84.56 264 LEU A C 1
ATOM 2054 O O . LEU A 1 264 ? -20.360 25.737 29.727 1.00 84.56 264 LEU A O 1
ATOM 2058 N N . GLU A 1 265 ? -21.001 26.314 31.803 1.00 85.44 265 GLU A N 1
ATOM 2059 C CA . GLU A 1 265 ? -21.172 27.743 31.499 1.00 85.44 265 GLU A CA 1
ATOM 2060 C C . GLU A 1 265 ? -19.845 28.405 31.113 1.00 85.44 265 GLU A C 1
ATOM 2062 O O . GLU A 1 265 ? -19.792 29.110 30.108 1.00 85.44 265 GLU A O 1
ATOM 2067 N N . THR A 1 266 ? -18.760 28.104 31.830 1.00 85.50 266 THR A N 1
ATOM 2068 C CA . THR A 1 266 ? -17.419 28.642 31.541 1.00 85.50 266 THR A CA 1
ATOM 2069 C C . THR A 1 266 ? -16.896 28.158 30.186 1.00 85.50 266 THR A C 1
ATOM 2071 O O . THR A 1 266 ? -16.347 28.940 29.412 1.00 85.50 266 THR A O 1
ATOM 2074 N N . VAL A 1 267 ? -17.095 26.876 29.854 1.00 86.56 267 VAL A N 1
ATOM 2075 C CA . VAL A 1 267 ? -16.759 26.334 28.528 1.00 86.56 267 VAL A CA 1
ATOM 2076 C C . VAL A 1 267 ? -17.600 27.016 27.447 1.00 86.56 267 VAL A C 1
ATOM 2078 O O . VAL A 1 267 ? -17.056 27.384 26.408 1.00 86.56 267 VAL A O 1
ATOM 2081 N N . LYS A 1 268 ? -18.899 27.238 27.691 1.00 82.94 268 LYS A N 1
ATOM 2082 C CA . LYS A 1 268 ? -19.802 27.904 26.740 1.00 82.94 268 LYS A CA 1
ATOM 2083 C C . LYS A 1 268 ? -19.404 29.362 26.488 1.00 82.94 268 LYS A C 1
ATOM 2085 O O . LYS A 1 268 ? -19.396 29.785 25.337 1.00 82.94 268 LYS A O 1
ATOM 2090 N N . GLU A 1 269 ? -19.042 30.106 27.533 1.00 85.94 269 GLU A N 1
ATOM 2091 C CA . GLU A 1 269 ? -18.606 31.505 27.435 1.00 85.94 269 GLU A CA 1
ATOM 2092 C C . GLU A 1 269 ? -17.267 31.636 26.694 1.00 85.94 269 GLU A C 1
ATOM 2094 O O . GLU A 1 269 ? -17.089 32.527 25.867 1.00 85.94 269 GLU A O 1
ATOM 2099 N N . ARG A 1 270 ? -16.330 30.713 26.942 1.00 83.81 270 ARG A N 1
ATOM 2100 C CA . ARG A 1 270 ? -14.966 30.772 26.394 1.00 83.81 270 ARG A CA 1
ATOM 2101 C C . ARG A 1 270 ? -14.846 30.233 24.972 1.00 83.81 270 ARG A C 1
ATOM 2103 O O . ARG A 1 270 ? -13.874 30.547 24.289 1.00 83.81 270 ARG A O 1
ATOM 2110 N N . ALA A 1 271 ? -15.792 29.406 24.535 1.00 82.75 271 ALA A N 1
ATOM 2111 C CA . ALA A 1 271 ? -15.725 28.784 23.223 1.00 82.75 271 ALA A CA 1
ATOM 2112 C C . ALA A 1 271 ? -16.145 29.730 22.077 1.00 82.75 271 ALA A C 1
ATOM 2114 O O . ALA A 1 271 ? -15.815 29.429 20.937 1.00 82.75 271 ALA A O 1
ATOM 2115 N N . ASP A 1 272 ? -16.835 30.851 22.348 1.00 73.31 272 ASP A N 1
ATOM 2116 C CA . ASP A 1 272 ? -17.388 31.794 21.342 1.00 73.31 272 ASP A CA 1
ATOM 2117 C C . ASP A 1 272 ? -18.056 31.084 20.138 1.00 73.31 272 ASP A C 1
ATOM 2119 O O . ASP A 1 272 ? -18.086 31.568 19.004 1.00 73.31 272 ASP A O 1
ATOM 2123 N N . VAL A 1 273 ? -18.575 29.872 20.377 1.00 68.69 273 VAL A N 1
ATOM 2124 C CA . VAL A 1 273 ? -19.185 29.040 19.343 1.00 68.69 273 VAL A CA 1
ATOM 2125 C C . VAL A 1 273 ? -20.619 29.511 19.209 1.00 68.69 273 VAL A C 1
ATOM 2127 O O . VAL A 1 273 ? -21.434 29.343 20.120 1.00 68.69 273 VAL A O 1
ATOM 2130 N N . LYS A 1 274 ? -20.949 30.096 18.056 1.00 71.25 274 LYS A N 1
ATOM 2131 C CA . LYS A 1 274 ? -22.343 30.364 17.688 1.00 71.25 274 LYS A CA 1
ATOM 2132 C C . LYS A 1 274 ? -23.119 29.054 17.818 1.00 71.25 274 LYS A C 1
ATOM 2134 O O . LYS A 1 274 ? -22.677 28.043 17.283 1.00 71.25 274 LYS A O 1
ATOM 2139 N N . GLU A 1 275 ? -24.280 29.073 18.477 1.00 63.38 275 GLU A N 1
ATOM 2140 C CA . GLU A 1 275 ? -25.117 27.897 18.816 1.00 63.38 275 GLU A CA 1
ATOM 2141 C C . GLU A 1 275 ? -25.554 26.993 17.627 1.00 63.38 275 GLU A C 1
ATOM 2143 O O . GLU A 1 275 ? -26.344 26.075 17.814 1.00 63.38 275 GLU A O 1
ATOM 2148 N N . GLY A 1 276 ? -25.031 27.187 16.410 1.00 60.94 276 GLY A N 1
ATOM 2149 C CA . GLY A 1 276 ? -25.215 26.320 15.240 1.00 60.94 276 GLY A CA 1
ATOM 2150 C C . GLY A 1 276 ? -23.955 25.612 14.712 1.00 60.94 276 GLY A C 1
ATOM 2151 O O . GLY A 1 276 ? -24.080 24.845 13.764 1.00 60.94 276 GLY A O 1
ATOM 2152 N N . GLU A 1 277 ? -22.762 25.844 15.278 1.00 55.59 277 GLU A N 1
ATOM 2153 C CA . GLU A 1 277 ? -21.497 25.209 14.835 1.00 55.59 277 GLU A CA 1
ATOM 2154 C C . GLU A 1 277 ? -21.062 24.014 15.692 1.00 55.59 277 GLU A C 1
ATOM 2156 O O . GLU A 1 277 ? -20.130 23.288 15.340 1.00 55.59 277 GLU A O 1
ATOM 2161 N N . ILE A 1 278 ? -21.760 23.767 16.802 1.00 57.38 278 ILE A N 1
ATOM 2162 C CA . ILE A 1 278 ? -21.590 22.542 17.578 1.00 57.38 278 ILE A CA 1
ATOM 2163 C C . ILE A 1 278 ? -22.208 21.416 16.749 1.00 57.38 278 ILE A C 1
ATOM 2165 O O . ILE A 1 278 ? -23.410 21.157 16.822 1.00 57.38 278 ILE A O 1
ATOM 2169 N N . LEU A 1 279 ? -21.383 20.770 15.921 1.00 54.81 279 LEU A N 1
ATOM 2170 C CA . LEU A 1 279 ? -21.749 19.513 15.284 1.00 54.81 279 LEU A CA 1
ATOM 2171 C C . LEU A 1 279 ? -22.233 18.577 16.402 1.00 54.81 279 LEU A C 1
ATOM 2173 O O . LEU A 1 279 ? -21.504 18.401 17.386 1.00 54.81 279 LEU A O 1
ATOM 2177 N N . PRO A 1 280 ? -23.462 18.033 16.313 1.00 55.06 280 PRO A N 1
ATOM 2178 C CA . PRO A 1 280 ? -23.958 17.118 17.327 1.00 55.06 280 PRO A CA 1
ATOM 2179 C C . PRO A 1 280 ? -22.929 16.004 17.492 1.00 55.06 280 PRO A C 1
ATOM 2181 O O . PRO A 1 280 ? -22.373 15.533 16.495 1.00 55.06 280 PRO A O 1
ATOM 2184 N N . LEU A 1 281 ? -22.642 15.641 18.748 1.00 50.28 281 LEU A N 1
ATOM 2185 C CA . LEU A 1 281 ? -21.701 14.573 19.081 1.00 50.28 281 LEU A CA 1
ATOM 2186 C C . LEU A 1 281 ? -21.920 13.404 18.107 1.00 50.28 281 LEU A C 1
ATOM 2188 O O . LEU A 1 281 ? -23.079 13.010 17.923 1.00 50.28 281 LEU A O 1
ATOM 2192 N N . PRO A 1 282 ? -20.858 12.880 17.459 1.00 50.09 282 PRO A N 1
ATOM 2193 C CA . PRO A 1 282 ? -20.992 11.724 16.586 1.00 50.09 282 PRO A CA 1
ATOM 2194 C C . PRO A 1 282 ? -21.761 10.666 17.364 1.00 50.09 282 PRO A C 1
ATOM 2196 O O . PRO A 1 282 ? -21.463 10.413 18.531 1.00 50.09 282 PRO A O 1
ATOM 2199 N N . SER A 1 283 ? -22.831 10.161 16.759 1.00 47.91 283 SER A N 1
ATOM 2200 C CA . SER A 1 283 ? -23.888 9.418 17.429 1.00 47.91 283 SER A CA 1
ATOM 2201 C C . SER A 1 283 ? -23.409 8.043 17.902 1.00 47.91 283 SER A C 1
ATOM 2203 O O . SER A 1 283 ? -23.860 7.017 17.404 1.00 47.91 283 SER A O 1
ATOM 2205 N N . TRP A 1 284 ? -22.532 7.996 18.898 1.00 49.97 284 TRP A N 1
ATOM 2206 C CA . TRP A 1 284 ? -22.251 6.786 19.662 1.00 49.97 284 TRP A CA 1
ATOM 2207 C C . TRP A 1 284 ? -23.511 6.269 20.358 1.00 49.97 284 TRP A C 1
ATOM 2209 O O . TRP A 1 284 ? -23.638 5.071 20.558 1.00 49.97 284 TRP A O 1
ATOM 2219 N N . LEU A 1 285 ? -24.494 7.140 20.618 1.00 53.12 285 LEU A N 1
ATOM 2220 C CA . LEU A 1 285 ? -25.843 6.739 21.031 1.00 53.12 285 LEU A CA 1
ATOM 2221 C C . LEU A 1 285 ? -26.566 5.893 19.965 1.00 53.12 285 LEU A C 1
ATOM 2223 O O . LEU A 1 285 ? -27.191 4.891 20.306 1.00 53.12 285 LEU A O 1
ATOM 2227 N N . ALA A 1 286 ? -26.420 6.224 18.676 1.00 57.75 286 ALA A N 1
ATOM 2228 C CA . ALA A 1 286 ? -27.005 5.422 17.596 1.00 57.75 286 ALA A CA 1
ATOM 2229 C C . ALA A 1 286 ? -26.249 4.098 17.385 1.00 57.75 286 ALA A C 1
ATOM 2231 O O . ALA A 1 286 ? -26.849 3.092 17.013 1.00 57.75 286 ALA A O 1
ATOM 2232 N N . GLU A 1 287 ? -24.939 4.071 17.651 1.00 57.38 287 GLU A N 1
ATOM 2233 C CA . GLU A 1 287 ? -24.164 2.827 17.656 1.00 57.38 287 GLU A CA 1
ATOM 2234 C C . GLU A 1 287 ? -24.487 1.950 18.869 1.00 57.38 287 GLU A C 1
ATOM 2236 O O . GLU A 1 287 ? -24.640 0.744 18.704 1.00 57.38 287 GLU A O 1
ATOM 2241 N N . SER A 1 288 ? -24.692 2.517 20.062 1.00 55.31 288 SER A N 1
ATOM 2242 C CA . SER A 1 288 ? -25.082 1.737 21.242 1.00 55.31 288 SER A CA 1
ATOM 2243 C C . SER A 1 288 ? -26.454 1.087 21.086 1.00 55.31 288 SER A C 1
ATOM 2245 O O . SER A 1 288 ? -26.608 -0.064 21.473 1.00 55.31 288 SER A O 1
ATOM 2247 N N . GLU A 1 289 ? -27.426 1.741 20.438 1.00 58.38 289 GLU A N 1
ATOM 2248 C CA . GLU A 1 289 ? -28.709 1.095 20.111 1.00 58.38 289 GLU A CA 1
ATOM 2249 C C . GLU A 1 289 ? -28.540 -0.089 19.145 1.00 58.38 289 GLU A C 1
ATOM 2251 O O . GLU A 1 289 ? -29.316 -1.043 19.183 1.00 58.38 289 GLU A O 1
ATOM 2256 N N . ARG A 1 290 ? -27.490 -0.074 18.316 1.00 60.53 290 ARG A N 1
ATOM 2257 C CA . ARG A 1 290 ? -27.136 -1.190 17.432 1.00 60.53 290 ARG A CA 1
ATOM 2258 C C . ARG A 1 290 ? -26.562 -2.388 18.191 1.00 60.53 290 ARG A C 1
ATOM 2260 O O . ARG A 1 290 ? -26.762 -3.509 17.742 1.00 60.53 290 ARG A O 1
ATOM 2267 N N . TYR A 1 291 ? -25.880 -2.152 19.314 1.00 60.09 291 TYR A N 1
ATOM 2268 C CA . TYR A 1 291 ? -25.311 -3.195 20.180 1.00 60.09 291 TYR A CA 1
ATOM 2269 C C . TYR A 1 291 ? -26.238 -3.614 21.337 1.00 60.09 291 TYR A C 1
ATOM 2271 O O . TYR A 1 291 ? -26.022 -4.666 21.926 1.00 60.09 291 TYR A O 1
ATOM 2279 N N . ILE A 1 292 ? -27.265 -2.815 21.657 1.00 59.97 292 ILE A N 1
ATOM 2280 C CA . ILE A 1 292 ? -28.318 -3.146 22.638 1.00 59.97 292 ILE A CA 1
ATOM 2281 C C . ILE A 1 292 ? -29.475 -3.914 21.985 1.00 59.97 292 ILE A C 1
ATOM 2283 O O . ILE A 1 292 ? -30.238 -4.574 22.687 1.00 59.97 292 ILE A O 1
ATOM 2287 N N . ARG A 1 293 ? -29.608 -3.893 20.650 1.00 50.09 293 ARG A N 1
ATOM 2288 C CA . ARG A 1 293 ? -30.438 -4.892 19.971 1.00 50.09 293 ARG A CA 1
ATOM 2289 C C . ARG A 1 293 ? -29.834 -6.257 20.246 1.00 50.09 293 ARG A C 1
ATOM 2291 O O . ARG A 1 293 ? -28.808 -6.601 19.661 1.00 50.09 293 ARG A O 1
ATOM 2298 N N . GLU A 1 294 ? -30.472 -6.987 21.158 1.00 54.31 294 GLU A N 1
ATOM 2299 C CA . GLU A 1 294 ? -30.233 -8.406 21.363 1.00 54.31 294 GLU A CA 1
ATOM 2300 C C . GLU A 1 294 ? -30.163 -9.043 19.977 1.00 54.31 294 GLU A C 1
ATOM 2302 O O . GLU A 1 294 ? -31.100 -8.892 19.185 1.00 54.31 294 GLU A O 1
ATOM 2307 N N . PRO A 1 295 ? -29.021 -9.630 19.605 1.00 53.75 295 PRO A N 1
ATOM 2308 C CA . PRO A 1 295 ? -28.926 -10.257 18.307 1.00 53.75 295 PRO A CA 1
ATOM 2309 C C . PRO A 1 295 ? -29.996 -11.356 18.239 1.00 53.75 295 PRO A C 1
ATOM 2311 O O . PRO A 1 295 ? -30.149 -12.102 19.206 1.00 53.75 295 PRO A O 1
ATOM 2314 N N . GLU A 1 296 ? -30.749 -11.419 17.132 1.00 61.44 296 GLU A N 1
ATOM 2315 C CA . GLU A 1 296 ? -31.790 -12.425 16.835 1.00 61.44 296 GLU A CA 1
ATOM 2316 C C . GLU A 1 296 ? -31.185 -13.844 16.732 1.00 61.44 296 GLU A C 1
ATOM 2318 O O . GLU A 1 296 ? -31.240 -14.509 15.703 1.00 61.44 296 GLU A O 1
ATOM 2323 N N . PHE A 1 297 ? -30.534 -14.322 17.790 1.00 58.91 297 PHE A N 1
ATOM 2324 C CA . PHE A 1 297 ? -30.030 -15.689 17.907 1.00 58.91 297 PHE A CA 1
ATOM 2325 C C . PHE A 1 297 ? -31.103 -16.652 18.409 1.00 58.91 297 PHE A C 1
ATOM 2327 O O . PHE A 1 297 ? -30.860 -17.856 18.463 1.00 58.91 297 PHE A O 1
ATOM 2334 N N . LEU A 1 298 ? -32.277 -16.146 18.783 1.00 56.50 298 LEU A N 1
ATOM 2335 C CA . LEU A 1 298 ? -33.405 -16.962 19.197 1.00 56.50 298 LEU A CA 1
ATOM 2336 C C . LEU A 1 298 ? -34.518 -16.800 18.158 1.00 56.50 298 LEU A C 1
ATOM 2338 O O . LEU A 1 298 ? -35.075 -15.708 18.057 1.00 56.50 298 LEU A O 1
ATOM 2342 N N . PRO A 1 299 ? -34.829 -17.841 17.364 1.00 65.31 299 PRO A N 1
ATOM 2343 C CA . PRO A 1 299 ? -35.985 -17.797 16.479 1.00 65.31 299 PRO A CA 1
ATOM 2344 C C . PRO A 1 299 ? -37.245 -17.519 17.310 1.00 65.31 299 PRO A C 1
ATOM 2346 O O . PRO A 1 299 ? -37.444 -18.129 18.363 1.00 65.31 299 PRO A O 1
ATOM 2349 N N . GLU A 1 300 ? -38.107 -16.617 16.830 1.00 60.81 300 GLU A N 1
ATOM 2350 C CA . GLU A 1 300 ? -39.379 -16.252 17.484 1.00 60.81 300 GLU A CA 1
ATOM 2351 C C . GLU A 1 300 ? -40.348 -17.449 17.638 1.00 60.81 300 GLU A C 1
ATOM 2353 O O . GLU A 1 300 ? -41.337 -17.366 18.363 1.00 60.81 300 GLU A O 1
ATOM 2358 N N . ASP A 1 301 ? -40.025 -18.593 17.029 1.00 56.91 301 ASP A N 1
ATOM 2359 C CA . ASP A 1 301 ? -40.784 -19.845 17.077 1.00 56.91 301 ASP A CA 1
ATOM 2360 C C . ASP A 1 301 ? -40.482 -20.736 18.299 1.00 56.91 301 ASP A C 1
ATOM 2362 O O . ASP A 1 301 ? -40.851 -21.915 18.315 1.00 56.91 301 ASP A O 1
ATOM 2366 N N . LEU A 1 302 ? -39.865 -20.213 19.368 1.00 55.59 302 LEU A N 1
ATOM 2367 C CA . LEU A 1 302 ? -39.842 -20.917 20.657 1.00 55.59 302 LEU A CA 1
ATOM 2368 C C . LEU A 1 302 ? -41.234 -20.892 21.301 1.00 55.59 302 LEU A C 1
ATOM 2370 O O . LEU A 1 302 ? -41.571 -20.083 22.163 1.00 55.59 302 LEU A O 1
ATOM 2374 N N . LEU A 1 303 ? -42.029 -21.844 20.819 1.00 46.34 303 LEU A N 1
ATOM 2375 C CA . LEU A 1 303 ? -43.292 -22.351 21.323 1.00 46.34 303 LEU A CA 1
ATOM 2376 C C . LEU A 1 303 ? -43.444 -22.187 22.838 1.00 46.34 303 LEU A C 1
ATOM 2378 O O . LEU A 1 303 ? -42.546 -22.499 23.614 1.00 46.34 303 LEU A O 1
ATOM 2382 N N . ASN A 1 304 ? -44.656 -21.794 23.234 1.00 47.53 304 ASN A N 1
ATOM 2383 C CA . ASN A 1 304 ? -45.218 -21.849 24.582 1.00 47.53 304 ASN A CA 1
ATOM 2384 C C . ASN A 1 304 ? -44.888 -23.164 25.325 1.00 47.53 304 ASN A C 1
ATOM 2386 O O . ASN A 1 304 ? -45.727 -24.065 25.415 1.00 47.53 304 ASN A O 1
ATOM 2390 N N . PHE A 1 305 ? -43.705 -23.273 25.927 1.00 47.62 305 PHE A N 1
ATOM 2391 C CA . PHE A 1 305 ? -43.395 -24.323 26.887 1.00 47.62 305 PHE A CA 1
ATOM 2392 C C . PHE A 1 305 ? -44.105 -23.983 28.200 1.00 47.62 305 PHE A C 1
ATOM 2394 O O . PHE A 1 305 ? -43.574 -23.337 29.094 1.00 47.62 305 PHE A O 1
ATOM 2401 N N . THR A 1 306 ? -45.357 -24.423 28.308 1.00 51.44 306 THR A N 1
ATOM 2402 C CA . THR A 1 306 ? -46.151 -24.404 29.550 1.00 51.44 306 THR A CA 1
ATOM 2403 C C . THR A 1 306 ? -45.755 -25.526 30.514 1.00 51.44 306 THR A C 1
ATOM 2405 O O . THR A 1 306 ? -46.424 -25.739 31.523 1.00 51.44 306 THR A O 1
ATOM 2408 N N . GLN A 1 307 ? -44.671 -26.250 30.233 1.00 56.19 307 GLN A N 1
ATOM 2409 C CA . GLN A 1 307 ? -44.152 -27.270 31.132 1.00 56.19 307 GLN A CA 1
ATOM 2410 C C . GLN A 1 307 ? -42.979 -26.689 31.928 1.00 56.19 307 GLN A C 1
ATOM 2412 O O . GLN A 1 307 ? -42.030 -26.192 31.318 1.00 56.19 307 GLN A O 1
ATOM 2417 N N . PRO A 1 308 ? -43.032 -26.708 33.273 1.00 54.66 308 PRO A N 1
ATOM 2418 C CA . PRO A 1 308 ? -41.894 -26.309 34.086 1.00 54.66 308 PRO A CA 1
ATOM 2419 C C . PRO A 1 308 ? -40.712 -27.217 33.737 1.00 54.66 308 PRO A C 1
ATOM 2421 O O . PRO A 1 308 ? -40.829 -28.438 33.832 1.00 54.66 308 PRO A O 1
ATOM 2424 N N . LEU A 1 309 ? -39.589 -26.628 33.314 1.00 45.31 309 LEU A N 1
ATOM 2425 C CA . LEU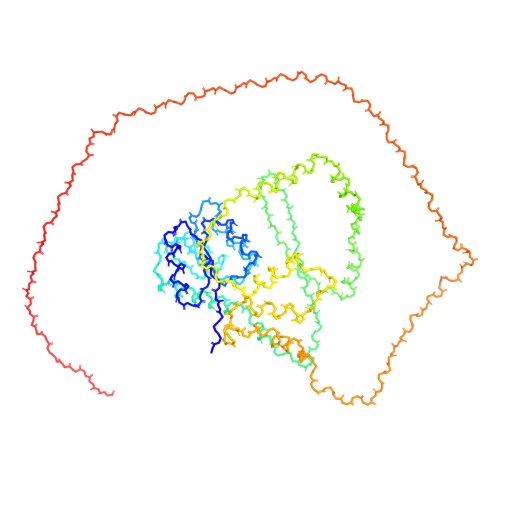 A 1 309 ? -38.333 -27.360 33.185 1.00 45.31 309 LEU A CA 1
ATOM 2426 C C . LEU A 1 309 ? -37.977 -27.929 34.563 1.00 45.31 309 LEU A C 1
ATOM 2428 O O . LEU A 1 309 ? -37.540 -27.203 35.458 1.00 45.31 309 LEU A O 1
ATOM 2432 N N . GLU A 1 310 ? -38.162 -29.236 34.729 1.00 44.44 310 GLU A N 1
ATOM 2433 C CA . GLU A 1 310 ? -37.519 -29.993 35.793 1.00 44.44 310 GLU A CA 1
ATOM 2434 C C . GLU A 1 310 ? -36.013 -29.956 35.520 1.00 44.44 310 GLU A C 1
ATOM 2436 O O . GLU A 1 310 ? -35.476 -30.724 34.725 1.00 44.44 310 GLU A O 1
ATOM 2441 N N . TYR A 1 311 ? -35.326 -29.006 36.158 1.00 40.06 311 TYR A N 1
ATOM 2442 C CA . TYR A 1 311 ? -33.879 -29.041 36.299 1.00 40.06 311 TYR A CA 1
ATOM 2443 C C . TYR A 1 311 ? -33.521 -30.360 36.984 1.00 40.06 311 TYR A C 1
ATOM 2445 O O . TYR A 1 311 ? -33.647 -30.497 38.201 1.00 40.06 311 TYR A O 1
ATOM 2453 N N . THR A 1 312 ? -33.066 -31.340 36.208 1.00 42.22 312 THR A N 1
ATOM 2454 C CA . THR A 1 312 ? -32.404 -32.526 36.740 1.00 42.22 312 THR A CA 1
ATOM 2455 C C . THR A 1 312 ? -31.035 -32.095 37.250 1.00 42.22 312 THR A C 1
ATOM 2457 O O . THR A 1 312 ? -30.013 -32.259 36.586 1.00 42.22 312 THR A O 1
ATOM 2460 N N . SER A 1 313 ? -31.011 -31.504 38.441 1.00 38.53 313 SER A N 1
ATOM 2461 C CA . SER A 1 313 ? -29.838 -31.522 39.297 1.00 38.53 313 SER A CA 1
ATOM 2462 C C . SER A 1 313 ? -29.599 -32.981 39.661 1.00 38.53 313 SER A C 1
ATOM 2464 O O . SER A 1 313 ? -30.142 -33.492 40.631 1.00 38.53 313 SER A O 1
ATOM 2466 N N . THR A 1 314 ? -28.833 -33.703 38.848 1.00 43.66 314 THR A N 1
ATOM 2467 C CA . THR A 1 314 ? -28.242 -34.965 39.287 1.00 43.66 314 THR A CA 1
ATOM 2468 C C . THR A 1 314 ? -27.218 -34.610 40.362 1.00 43.66 314 THR A C 1
ATOM 2470 O O . THR A 1 314 ? -26.181 -34.036 40.017 1.00 43.66 314 THR A O 1
ATOM 2473 N N . PRO A 1 315 ? -27.478 -34.869 41.659 1.00 42.62 315 PRO A N 1
ATOM 2474 C CA . PRO A 1 315 ? -26.442 -34.711 42.659 1.00 42.62 315 PRO A CA 1
ATOM 2475 C C . PRO A 1 315 ? -25.353 -35.724 42.323 1.00 42.62 315 PRO A C 1
ATOM 2477 O O . PRO A 1 315 ? -25.621 -36.922 42.214 1.00 42.62 315 PRO A O 1
ATOM 2480 N N . THR A 1 316 ? -24.128 -35.246 42.130 1.00 46.28 316 THR A N 1
ATOM 2481 C CA . THR A 1 316 ? -22.945 -36.101 42.074 1.00 46.28 316 THR A CA 1
ATOM 2482 C C . THR A 1 316 ? -22.933 -36.941 43.346 1.00 46.28 316 THR A C 1
ATOM 2484 O O . THR A 1 316 ? -22.683 -36.428 44.437 1.00 46.28 316 THR A O 1
ATOM 2487 N N . ALA A 1 317 ? -23.287 -38.220 43.223 1.00 44.31 317 ALA A N 1
ATOM 2488 C CA . ALA A 1 317 ? -23.232 -39.159 44.327 1.00 44.31 317 ALA A CA 1
ATOM 2489 C C . ALA A 1 317 ? -21.775 -39.238 44.795 1.00 44.31 317 ALA A C 1
ATOM 2491 O O . ALA A 1 317 ? -20.883 -39.603 44.027 1.00 44.31 317 ALA A O 1
ATOM 2492 N N . ALA A 1 318 ? -21.539 -38.837 46.044 1.00 47.38 318 ALA A N 1
ATOM 2493 C CA . ALA A 1 318 ? -20.240 -38.956 46.678 1.00 47.38 318 ALA A CA 1
ATOM 2494 C C . ALA A 1 318 ? -19.805 -40.424 46.645 1.00 47.38 318 ALA A C 1
ATOM 2496 O O . ALA A 1 318 ? -20.547 -41.317 47.056 1.00 47.38 318 ALA A O 1
ATOM 2497 N N . ASN A 1 319 ? -18.605 -40.656 46.124 1.00 49.28 319 ASN A N 1
ATOM 2498 C CA . ASN A 1 319 ? -17.986 -41.966 46.045 1.00 49.28 319 ASN A CA 1
ATOM 2499 C C . ASN A 1 319 ? -17.781 -42.515 47.480 1.00 49.28 319 ASN A C 1
ATOM 2501 O O . ASN A 1 319 ? -17.022 -41.912 48.242 1.00 49.28 319 ASN A O 1
ATOM 2505 N N . PRO A 1 320 ? -18.433 -43.623 47.887 1.00 52.41 320 PRO A N 1
ATOM 2506 C CA . PRO A 1 320 ? -18.383 -44.125 49.265 1.00 52.41 320 PRO A CA 1
ATOM 2507 C C . PRO A 1 320 ? -17.048 -44.792 49.646 1.00 52.41 320 PRO A C 1
ATOM 2509 O O . PRO A 1 320 ? -16.909 -45.278 50.762 1.00 52.41 320 PRO A O 1
ATOM 2512 N N . ALA A 1 321 ? -16.050 -44.797 48.758 1.00 51.09 321 ALA A N 1
ATOM 2513 C CA . ALA A 1 321 ? -14.740 -45.398 49.011 1.00 51.09 321 ALA A CA 1
ATOM 2514 C C . ALA A 1 321 ? -13.733 -44.483 49.750 1.00 51.09 321 ALA A C 1
ATOM 2516 O O . ALA A 1 321 ? -12.576 -44.861 49.890 1.00 51.09 321 ALA A O 1
ATOM 2517 N N . MET A 1 322 ? -14.134 -43.293 50.221 1.00 49.31 322 MET A N 1
ATOM 2518 C CA . MET A 1 322 ? -13.245 -42.356 50.943 1.00 49.31 322 MET A CA 1
ATOM 2519 C C . MET A 1 322 ? -13.706 -42.009 52.371 1.00 49.31 322 MET A C 1
ATOM 2521 O O . MET A 1 322 ? -13.332 -40.967 52.903 1.00 49.31 322 MET A O 1
ATOM 2525 N N . ILE A 1 323 ? -14.510 -42.862 53.015 1.00 52.78 323 ILE A N 1
ATOM 2526 C CA . ILE A 1 323 ? -14.934 -42.662 54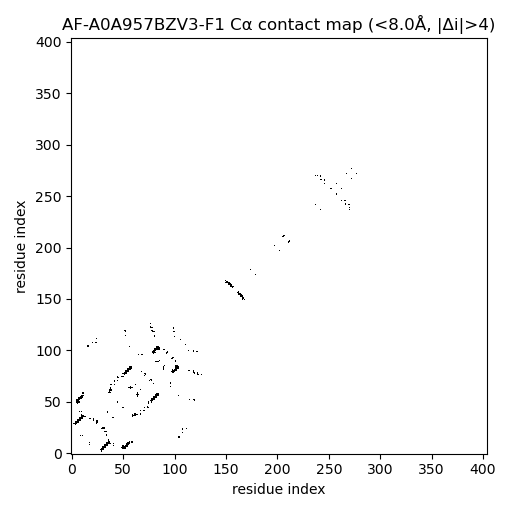.414 1.00 52.78 323 ILE A CA 1
ATOM 2527 C C . ILE A 1 323 ? -14.549 -43.879 55.262 1.00 52.78 323 ILE A C 1
ATOM 2529 O O . ILE A 1 323 ? -15.398 -44.540 55.840 1.00 52.78 323 ILE A O 1
ATOM 2533 N N . GLU A 1 324 ? -13.255 -44.166 55.344 1.00 52.72 324 GLU A N 1
ATOM 2534 C CA . GLU A 1 324 ? -12.663 -44.917 56.455 1.00 52.72 324 GLU A CA 1
ATOM 2535 C C . GLU A 1 324 ? -11.301 -44.294 56.753 1.00 52.72 324 GLU A C 1
ATOM 2537 O O . GLU A 1 324 ? -10.282 -44.676 56.197 1.00 52.72 324 GLU A O 1
ATOM 2542 N N . ASP A 1 325 ? -11.315 -43.204 57.513 1.00 46.94 325 ASP A N 1
ATOM 2543 C CA . ASP A 1 325 ? -10.610 -43.151 58.793 1.00 46.94 325 ASP A CA 1
ATOM 2544 C C . ASP A 1 325 ? -10.719 -41.741 59.371 1.00 46.94 325 ASP A C 1
ATOM 2546 O O . ASP A 1 325 ? -10.254 -40.748 58.813 1.00 46.94 325 ASP A O 1
ATOM 2550 N N . GLY A 1 326 ? -11.387 -41.657 60.521 1.00 54.16 326 GLY A N 1
ATOM 2551 C CA . GLY A 1 326 ? -11.527 -40.443 61.313 1.00 54.16 326 GLY A CA 1
ATOM 2552 C C . GLY A 1 326 ? -10.216 -40.074 61.996 1.00 54.16 326 GLY A C 1
ATOM 2553 O O . GLY A 1 326 ? -10.115 -40.150 63.220 1.00 54.16 326 GLY A O 1
ATOM 2554 N N . GLN A 1 327 ? -9.219 -39.666 61.218 1.00 49.72 327 GLN A N 1
ATOM 2555 C CA . GLN A 1 327 ? -7.998 -39.074 61.739 1.00 49.72 327 GLN A CA 1
ATOM 2556 C C . GLN A 1 327 ? -7.886 -37.623 61.281 1.00 49.72 327 GLN A C 1
ATOM 2558 O O . GLN A 1 327 ? -7.956 -37.308 60.098 1.00 49.72 327 GLN A O 1
ATOM 2563 N N . ASN A 1 328 ? -7.768 -36.752 62.286 1.00 51.75 328 ASN A N 1
ATOM 2564 C CA . ASN A 1 328 ? -7.426 -35.340 62.206 1.00 51.75 328 ASN A CA 1
ATOM 2565 C C . ASN A 1 328 ? -6.629 -34.992 60.943 1.00 51.75 328 ASN A C 1
ATOM 2567 O O . ASN A 1 328 ? -5.442 -35.303 60.857 1.00 51.75 328 ASN A O 1
ATOM 2571 N N . LEU A 1 329 ? -7.250 -34.238 60.036 1.00 49.28 329 LEU A N 1
ATOM 2572 C CA . LEU A 1 329 ? -6.528 -33.410 59.077 1.00 49.28 329 LEU A CA 1
ATOM 2573 C C . LEU A 1 329 ? -5.879 -32.255 59.856 1.00 49.28 329 LEU A C 1
ATOM 2575 O O . LEU A 1 329 ? -6.349 -31.118 59.833 1.00 49.28 329 LEU A O 1
ATOM 2579 N N . LEU A 1 330 ? -4.822 -32.572 60.611 1.00 41.81 330 LEU A N 1
ATOM 2580 C CA . LEU A 1 330 ? -3.822 -31.588 60.986 1.00 41.81 330 LEU A CA 1
ATOM 2581 C C . LEU A 1 330 ? -3.208 -31.133 59.664 1.00 41.81 330 LEU A C 1
ATOM 2583 O O . LEU A 1 330 ? -2.553 -31.905 58.971 1.00 41.81 330 LEU A O 1
ATOM 2587 N N . THR A 1 331 ? -3.478 -29.892 59.285 1.00 47.00 331 THR A N 1
ATOM 2588 C CA . THR A 1 331 ? -2.677 -29.186 58.291 1.00 47.00 331 THR A CA 1
ATOM 2589 C C . THR A 1 331 ? -1.229 -29.224 58.764 1.00 47.00 331 THR A C 1
ATOM 2591 O O . THR A 1 331 ? -0.882 -28.494 59.696 1.00 47.00 331 THR A O 1
ATOM 2594 N N . ASP A 1 332 ? -0.414 -30.096 58.171 1.00 43.97 332 ASP A N 1
ATOM 2595 C CA . ASP A 1 332 ? 1.029 -30.094 58.378 1.00 43.97 332 ASP A CA 1
ATOM 2596 C C . ASP A 1 332 ? 1.545 -28.698 58.021 1.00 43.97 332 ASP A C 1
ATOM 2598 O O . ASP A 1 332 ? 1.467 -28.244 56.875 1.00 43.97 332 ASP A O 1
ATOM 2602 N N . GLN A 1 333 ? 2.022 -27.978 59.039 1.00 43.50 333 GLN A N 1
ATOM 2603 C CA . GLN A 1 333 ? 2.834 -26.792 58.832 1.00 43.50 333 GLN A CA 1
ATOM 2604 C C . GLN A 1 333 ? 4.088 -27.248 58.097 1.00 43.50 333 GLN A C 1
ATOM 2606 O O . GLN A 1 333 ? 4.931 -27.939 58.662 1.00 43.50 333 GLN A O 1
ATOM 2611 N N . LEU A 1 334 ? 4.191 -26.863 56.828 1.00 46.50 334 LEU A N 1
ATOM 2612 C CA . LEU A 1 334 ? 5.414 -26.986 56.051 1.00 46.50 334 LEU A CA 1
ATOM 2613 C C . LEU A 1 334 ? 6.524 -26.224 56.781 1.00 46.50 334 LEU A C 1
ATOM 2615 O O . LEU A 1 334 ? 6.566 -24.991 56.749 1.00 46.50 334 LEU A O 1
ATOM 2619 N N . GLU A 1 335 ? 7.410 -26.955 57.458 1.00 45.00 335 GLU A N 1
ATOM 2620 C CA . GLU A 1 335 ? 8.641 -26.369 57.965 1.00 45.00 335 GLU A CA 1
ATOM 2621 C C . GLU A 1 335 ? 9.492 -25.896 56.777 1.00 45.00 335 GLU A C 1
ATOM 2623 O O . GLU A 1 335 ? 9.617 -26.604 55.770 1.00 45.00 335 GLU A O 1
ATOM 2628 N N . PRO A 1 336 ? 10.072 -24.687 56.855 1.00 44.53 336 PRO A N 1
ATOM 2629 C CA . PRO A 1 336 ? 10.916 -24.165 55.798 1.00 44.53 336 PRO A CA 1
ATOM 2630 C C . PRO A 1 336 ? 12.138 -25.071 55.641 1.00 44.53 336 PRO A C 1
ATOM 2632 O O . PRO A 1 336 ? 13.005 -25.137 56.512 1.00 44.53 336 PRO A O 1
ATOM 2635 N N . VAL A 1 337 ? 12.209 -25.754 54.500 1.00 46.00 337 VAL A N 1
ATOM 2636 C CA . VAL A 1 337 ? 13.380 -26.522 54.081 1.00 46.00 337 VAL A CA 1
ATOM 2637 C C . VAL A 1 337 ? 14.577 -25.571 54.047 1.00 46.00 337 VAL A C 1
ATOM 2639 O O . VAL A 1 337 ? 14.671 -24.707 53.172 1.00 46.00 337 VAL A O 1
ATOM 2642 N N . GLN A 1 338 ? 15.490 -25.716 55.012 1.00 44.41 338 GLN A N 1
ATOM 2643 C CA . GLN A 1 338 ? 16.793 -25.062 54.980 1.00 44.41 338 GLN A CA 1
ATOM 2644 C C . GLN A 1 338 ? 17.556 -25.603 53.773 1.00 44.41 338 GLN A C 1
ATOM 2646 O O . GLN A 1 338 ? 18.106 -26.703 53.802 1.00 44.41 338 GLN A O 1
ATOM 2651 N N . ARG A 1 339 ? 17.554 -24.833 52.683 1.00 41.31 339 ARG A N 1
ATOM 2652 C CA . ARG A 1 339 ? 18.423 -25.090 51.541 1.00 41.31 339 ARG A CA 1
ATOM 2653 C C . ARG A 1 339 ? 19.852 -24.802 51.978 1.00 41.31 339 ARG A C 1
ATOM 2655 O O . ARG A 1 339 ? 20.199 -23.671 52.309 1.00 41.31 339 ARG A O 1
ATOM 2662 N N . SER A 1 340 ? 20.652 -25.855 52.000 1.00 44.88 340 SER A N 1
ATOM 2663 C CA . SER A 1 340 ? 22.100 -25.804 52.111 1.00 44.88 340 SER A CA 1
ATOM 2664 C C . SER A 1 340 ? 22.651 -24.844 51.057 1.00 44.88 340 SER A C 1
ATOM 2666 O O . SER A 1 340 ? 22.438 -25.027 49.859 1.00 44.88 340 SER A O 1
ATOM 2668 N N . HIS A 1 341 ? 23.347 -23.810 51.527 1.00 40.72 341 HIS A N 1
ATOM 2669 C CA . HIS A 1 341 ? 24.221 -22.987 50.703 1.00 40.72 341 HIS A CA 1
ATOM 2670 C C . HIS A 1 341 ? 25.207 -23.898 49.949 1.00 40.72 341 HIS A C 1
ATOM 2672 O O . HIS A 1 341 ? 25.822 -24.760 50.587 1.00 40.72 341 HIS A O 1
ATOM 2678 N N . PRO A 1 342 ? 25.384 -23.736 48.627 1.00 42.78 342 PRO A N 1
ATOM 2679 C CA . PRO A 1 342 ? 26.530 -24.318 47.954 1.00 42.78 342 PRO A CA 1
ATOM 2680 C C . PRO A 1 342 ? 27.792 -23.638 48.493 1.00 42.78 342 PRO A C 1
ATOM 2682 O O . PRO A 1 342 ? 27.812 -22.423 48.701 1.00 42.78 342 PRO A O 1
ATOM 2685 N N . ALA A 1 343 ? 28.799 -24.459 48.788 1.00 43.28 343 ALA A N 1
ATOM 2686 C CA . ALA A 1 343 ? 30.106 -24.022 49.245 1.00 43.28 343 ALA A CA 1
ATOM 2687 C C . ALA A 1 343 ? 30.696 -23.007 48.258 1.00 43.28 343 ALA A C 1
ATOM 2689 O O . ALA A 1 343 ? 30.613 -23.197 47.046 1.00 43.28 343 ALA A O 1
ATOM 2690 N N . GLU A 1 344 ? 31.264 -21.934 48.804 1.00 44.06 344 GLU A N 1
ATOM 2691 C CA . GLU A 1 344 ? 32.118 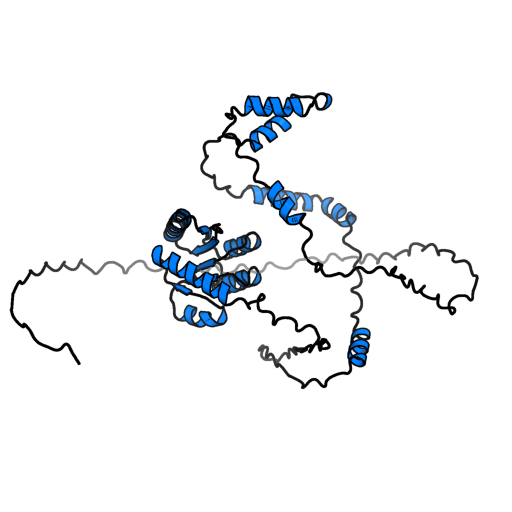-21.010 48.071 1.00 44.06 344 GLU A CA 1
ATOM 2692 C C . GLU A 1 344 ? 33.291 -21.816 47.498 1.00 44.06 344 GLU A C 1
ATOM 2694 O O . GLU A 1 344 ? 34.151 -22.295 48.235 1.00 44.06 344 GLU A O 1
ATOM 2699 N N . GLU A 1 345 ? 33.278 -22.038 46.184 1.00 44.12 345 GLU A N 1
ATOM 2700 C CA . GLU A 1 345 ? 34.474 -22.435 45.454 1.00 44.12 345 GLU A CA 1
ATOM 2701 C C . GLU A 1 345 ? 35.330 -21.179 45.282 1.00 44.12 345 GLU A C 1
ATOM 2703 O O . GLU A 1 345 ? 34.945 -20.228 44.598 1.00 44.12 345 GLU A O 1
ATOM 2708 N N . ASP A 1 346 ? 36.475 -21.185 45.963 1.00 45.78 346 ASP A N 1
ATOM 2709 C CA . ASP A 1 346 ? 37.579 -20.254 45.775 1.00 45.78 346 ASP A CA 1
ATOM 2710 C C . ASP A 1 346 ? 37.951 -20.195 44.286 1.00 45.78 346 ASP A C 1
ATOM 2712 O O . ASP A 1 346 ? 38.546 -21.117 43.724 1.00 45.78 346 ASP A O 1
ATOM 2716 N N . VAL A 1 347 ? 37.582 -19.094 43.631 1.00 49.75 347 VAL A N 1
ATOM 2717 C CA . VAL A 1 347 ? 38.061 -18.772 42.288 1.00 49.75 347 VAL A CA 1
ATOM 2718 C C . VAL A 1 347 ? 39.475 -18.226 42.437 1.00 49.75 347 VAL A C 1
ATOM 2720 O O . VAL A 1 347 ? 39.681 -17.042 42.716 1.00 49.75 347 VAL A O 1
ATOM 2723 N N . ASP A 1 348 ? 40.444 -19.122 42.267 1.00 45.56 348 ASP A N 1
ATOM 2724 C CA . ASP A 1 348 ? 41.850 -18.787 42.097 1.00 45.56 348 ASP A CA 1
ATOM 2725 C C . ASP A 1 348 ? 42.016 -17.714 41.010 1.00 45.56 348 ASP A C 1
ATOM 2727 O O . ASP A 1 348 ? 41.562 -17.847 39.869 1.00 45.56 348 ASP A O 1
ATOM 2731 N N . GLN A 1 349 ? 42.703 -16.636 41.391 1.00 51.41 349 GLN A N 1
ATOM 2732 C CA . GLN A 1 349 ? 43.231 -15.610 40.501 1.00 51.41 349 GLN A CA 1
ATOM 2733 C C . GLN A 1 349 ? 44.219 -16.247 39.520 1.00 51.41 349 GLN A C 1
ATOM 2735 O O . GLN A 1 349 ? 45.407 -16.382 39.809 1.00 51.41 349 GLN A O 1
ATOM 2740 N N . ALA A 1 350 ? 43.731 -16.625 38.342 1.00 44.34 350 ALA A N 1
ATOM 2741 C CA . ALA A 1 350 ? 44.581 -16.883 37.194 1.00 44.34 350 ALA A CA 1
ATOM 2742 C C . ALA A 1 350 ? 44.910 -15.548 36.509 1.00 44.34 350 ALA A C 1
ATOM 2744 O O . ALA A 1 350 ? 44.027 -14.857 36.001 1.00 44.34 350 ALA A O 1
ATOM 2745 N N . ASP A 1 351 ? 46.198 -15.204 36.530 1.00 51.06 351 ASP A N 1
ATOM 2746 C CA . ASP A 1 351 ? 46.847 -14.170 35.724 1.00 51.06 351 ASP A CA 1
ATOM 2747 C C . ASP A 1 351 ? 46.420 -14.271 34.247 1.00 51.06 351 ASP A C 1
ATOM 2749 O O . ASP A 1 351 ? 46.901 -15.128 33.499 1.00 51.06 351 ASP A O 1
ATOM 2753 N N . ASP A 1 352 ? 45.550 -13.363 33.800 1.00 45.81 352 ASP A N 1
ATOM 2754 C CA . ASP A 1 352 ? 45.246 -13.168 32.381 1.00 45.81 352 ASP A CA 1
ATOM 2755 C C . ASP A 1 352 ? 46.353 -12.321 31.736 1.00 45.81 352 ASP A C 1
AT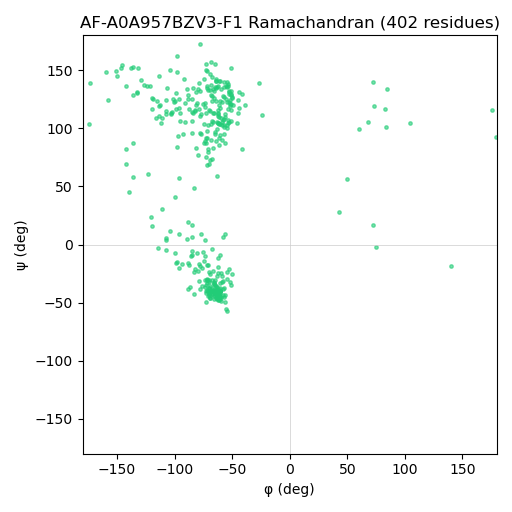OM 2757 O O . ASP A 1 352 ? 46.241 -11.114 31.524 1.00 45.81 352 ASP A O 1
ATOM 2761 N N . SER A 1 353 ? 47.478 -12.984 31.470 1.00 48.22 353 SER A N 1
ATOM 2762 C CA . SER A 1 353 ? 48.550 -12.501 30.598 1.00 48.22 353 SER A CA 1
ATOM 2763 C C . SER A 1 353 ? 48.385 -13.089 29.195 1.00 48.22 353 SER A C 1
ATOM 2765 O O . SER A 1 353 ? 49.281 -13.760 28.680 1.00 48.22 353 SER A O 1
ATOM 2767 N N . SER A 1 354 ? 47.233 -12.865 28.565 1.00 60.00 354 SER A N 1
ATOM 2768 C CA . SER A 1 354 ? 47.041 -13.199 27.152 1.00 60.00 354 SER A CA 1
ATOM 2769 C C . SER A 1 354 ? 47.648 -12.096 26.265 1.00 60.00 354 SER A C 1
ATOM 2771 O O . SER A 1 354 ? 47.263 -10.930 26.383 1.00 60.00 354 SER A O 1
ATOM 2773 N N . PRO A 1 355 ? 48.609 -12.406 25.373 1.00 58.69 355 PRO A N 1
ATOM 2774 C CA . PRO A 1 355 ? 49.226 -11.408 24.510 1.00 58.69 355 PRO A CA 1
ATOM 2775 C C . PRO A 1 355 ? 48.240 -10.933 23.434 1.00 58.69 355 PRO A C 1
ATOM 2777 O O . PRO A 1 355 ? 47.594 -11.734 22.758 1.00 58.69 355 PRO A O 1
ATOM 2780 N N . MET A 1 356 ? 48.164 -9.609 23.271 1.00 67.56 356 MET A N 1
ATOM 2781 C CA . MET A 1 356 ? 47.429 -8.911 22.212 1.00 67.56 356 MET A CA 1
ATOM 2782 C C . MET A 1 356 ? 47.652 -9.574 20.839 1.00 67.56 356 MET A C 1
ATOM 2784 O O . MET A 1 356 ? 48.808 -9.790 20.458 1.00 67.56 356 MET A O 1
ATOM 2788 N N . PRO A 1 357 ? 46.595 -9.848 20.054 1.00 67.00 357 PRO A N 1
ATOM 2789 C CA . PRO A 1 357 ? 46.774 -10.248 18.667 1.00 67.00 357 PRO A CA 1
ATOM 2790 C C . PRO A 1 357 ? 47.416 -9.094 17.870 1.00 67.00 357 PRO A C 1
ATOM 2792 O O . PRO A 1 357 ? 47.090 -7.926 18.109 1.00 67.00 357 PRO A O 1
ATOM 2795 N N . PRO A 1 358 ? 48.344 -9.389 16.940 1.00 65.75 358 PRO A N 1
ATOM 2796 C CA . PRO A 1 358 ? 49.014 -8.366 16.149 1.00 65.75 358 PRO A CA 1
ATOM 2797 C C . PRO A 1 358 ? 48.016 -7.630 15.251 1.00 65.75 358 PRO A C 1
ATOM 2799 O O . PRO A 1 358 ? 47.104 -8.230 14.679 1.00 65.75 358 PRO A O 1
ATOM 2802 N N . ALA A 1 359 ? 48.218 -6.318 15.135 1.00 63.53 359 ALA A N 1
ATOM 2803 C CA . ALA A 1 359 ? 47.428 -5.437 14.289 1.00 63.53 359 ALA A CA 1
ATOM 2804 C C . ALA A 1 359 ? 47.399 -5.938 12.828 1.00 63.53 359 ALA A C 1
ATOM 2806 O O . ALA A 1 359 ? 48.430 -6.391 12.319 1.00 63.53 359 ALA A O 1
ATOM 2807 N N . PRO A 1 360 ? 46.244 -5.861 12.143 1.00 66.56 360 PRO A N 1
ATOM 2808 C CA . PRO A 1 360 ? 46.157 -6.226 10.737 1.00 66.56 360 PRO A CA 1
ATOM 2809 C C . PRO A 1 360 ? 47.019 -5.279 9.880 1.00 66.56 360 PRO A C 1
ATOM 2811 O O . PRO A 1 360 ? 47.078 -4.083 10.171 1.00 66.56 360 PRO A O 1
ATOM 2814 N N . PRO A 1 361 ? 47.689 -5.791 8.831 1.00 65.06 361 PRO A N 1
ATOM 2815 C CA . PRO A 1 361 ? 48.526 -4.978 7.958 1.00 65.06 361 PRO A CA 1
ATOM 2816 C C . PRO A 1 361 ? 47.681 -3.961 7.186 1.00 65.06 361 PRO A C 1
ATOM 2818 O O . PRO A 1 361 ? 46.654 -4.302 6.594 1.00 65.06 361 PRO A O 1
ATOM 2821 N N . GLU A 1 362 ? 48.140 -2.712 7.191 1.00 52.22 362 GLU A N 1
ATOM 2822 C CA . GLU A 1 362 ? 47.593 -1.614 6.400 1.00 52.22 362 GLU A CA 1
ATOM 2823 C C . GLU A 1 362 ? 47.690 -1.962 4.907 1.00 52.22 362 GLU A C 1
ATOM 2825 O O . GLU A 1 362 ? 48.771 -2.004 4.320 1.00 52.22 362 GLU A O 1
ATOM 2830 N N . PHE A 1 363 ? 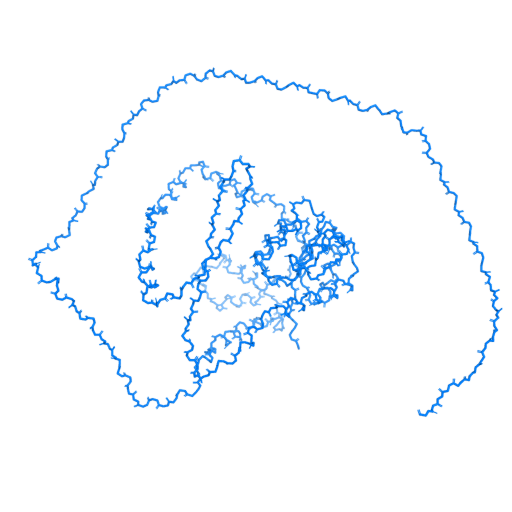46.546 -2.243 4.283 1.00 54.25 363 PHE A N 1
ATOM 2831 C CA . PHE A 1 363 ? 46.442 -2.323 2.831 1.00 54.25 363 PHE A CA 1
ATOM 2832 C C . PHE A 1 363 ? 46.413 -0.899 2.265 1.00 54.25 363 PHE A C 1
ATOM 2834 O O . PHE A 1 363 ? 45.356 -0.273 2.167 1.00 54.25 363 PHE A O 1
ATOM 2841 N N . GLU A 1 364 ? 47.582 -0.392 1.869 1.00 48.41 364 GLU A N 1
ATOM 2842 C CA . GLU A 1 364 ? 47.684 0.738 0.946 1.00 48.41 364 GLU A CA 1
ATOM 2843 C C . GLU A 1 364 ? 47.013 0.344 -0.376 1.00 48.41 364 GLU A C 1
ATOM 2845 O O . GLU A 1 364 ? 47.532 -0.439 -1.173 1.00 48.41 364 GLU A O 1
ATOM 2850 N N . SER A 1 365 ? 45.808 0.864 -0.592 1.00 63.75 365 SER A N 1
ATOM 2851 C CA . SER A 1 365 ? 45.121 0.745 -1.873 1.00 63.75 365 SER A CA 1
ATOM 2852 C C . SER A 1 365 ? 45.806 1.681 -2.875 1.00 63.75 365 SER A C 1
ATOM 2854 O O . SER A 1 365 ? 45.854 2.888 -2.619 1.00 63.75 365 SER A O 1
ATOM 2856 N N . PRO A 1 366 ? 46.334 1.187 -4.010 1.00 59.81 366 PRO A N 1
ATOM 2857 C CA . PRO A 1 366 ? 46.910 2.057 -5.021 1.00 59.81 366 PRO A CA 1
ATOM 2858 C C . PRO A 1 366 ? 45.799 2.901 -5.655 1.00 59.81 366 PRO A C 1
ATOM 2860 O O . PRO A 1 366 ? 44.802 2.382 -6.160 1.00 59.81 366 PRO A O 1
ATOM 2863 N N . LEU A 1 367 ? 45.982 4.220 -5.597 1.00 58.91 367 LEU A N 1
ATOM 2864 C CA . LEU A 1 367 ? 45.165 5.213 -6.287 1.00 58.91 367 LEU A CA 1
ATOM 2865 C C . LEU A 1 367 ? 45.040 4.851 -7.779 1.00 58.91 367 LEU A C 1
ATOM 2867 O O . LEU A 1 367 ? 46.066 4.625 -8.425 1.00 58.91 367 LEU A O 1
ATOM 2871 N N . PRO A 1 368 ? 43.825 4.813 -8.354 1.00 59.69 368 PRO A N 1
ATOM 2872 C CA . PRO A 1 368 ? 43.668 4.647 -9.788 1.00 59.69 368 PRO A CA 1
ATOM 2873 C C . PRO A 1 368 ? 44.161 5.900 -10.522 1.00 59.69 368 PRO A C 1
ATOM 2875 O O . PRO A 1 368 ? 43.776 7.031 -10.219 1.00 59.69 368 PRO A O 1
ATOM 2878 N N . ASP A 1 369 ? 45.033 5.652 -11.492 1.00 53.41 369 ASP A N 1
ATOM 2879 C CA . ASP A 1 369 ? 45.698 6.621 -12.354 1.00 53.41 369 ASP A CA 1
ATOM 2880 C C . ASP A 1 369 ? 44.671 7.401 -13.204 1.00 53.41 369 ASP A C 1
ATOM 2882 O O . ASP A 1 369 ? 43.978 6.855 -14.066 1.00 53.41 369 ASP A O 1
ATOM 2886 N N . MET A 1 370 ? 44.536 8.697 -12.925 1.00 52.41 370 MET A N 1
ATOM 2887 C CA . MET A 1 370 ? 43.547 9.625 -13.497 1.00 52.41 370 MET A CA 1
ATOM 2888 C C . MET A 1 370 ? 43.987 10.188 -14.867 1.00 52.41 370 MET A C 1
ATOM 2890 O O . MET A 1 370 ? 43.946 11.398 -15.089 1.00 52.41 370 MET A O 1
ATOM 2894 N N . ALA A 1 371 ? 44.420 9.335 -15.802 1.00 56.84 371 ALA A N 1
ATOM 2895 C CA . ALA A 1 371 ? 45.094 9.784 -17.031 1.00 56.84 371 ALA A CA 1
ATOM 2896 C C . ALA A 1 371 ? 44.426 9.415 -18.378 1.00 56.84 371 ALA A C 1
ATOM 2898 O O . ALA A 1 371 ? 45.073 9.544 -19.414 1.00 56.84 371 ALA A O 1
ATOM 2899 N N . HIS A 1 372 ? 43.147 9.008 -18.429 1.00 53.75 372 HIS A N 1
ATOM 2900 C CA . HIS A 1 372 ? 42.523 8.573 -19.700 1.00 53.75 372 HIS A CA 1
ATOM 2901 C C . HIS A 1 372 ? 41.070 9.024 -19.961 1.00 53.75 372 HIS A C 1
ATOM 2903 O O . HIS A 1 372 ? 40.262 8.242 -20.450 1.00 53.75 372 HIS A O 1
ATOM 2909 N N . LEU A 1 373 ? 40.720 10.296 -19.727 1.00 45.38 373 LEU A N 1
ATOM 2910 C CA . LEU A 1 373 ? 39.430 10.854 -20.188 1.00 45.38 373 LEU A CA 1
ATOM 2911 C C . LEU A 1 373 ? 39.563 12.255 -20.803 1.00 45.38 373 LEU A C 1
ATOM 2913 O O . LEU A 1 373 ? 38.934 13.214 -20.365 1.00 45.38 373 LEU A O 1
ATOM 2917 N N . ALA A 1 374 ? 40.382 12.377 -21.847 1.00 52.81 374 ALA A N 1
ATOM 2918 C CA . ALA A 1 374 ? 40.422 13.576 -22.681 1.00 52.81 374 ALA A CA 1
ATOM 2919 C C . ALA A 1 374 ? 40.626 13.217 -24.158 1.00 52.81 374 ALA A C 1
ATOM 2921 O O . ALA A 1 374 ? 41.691 13.465 -24.710 1.00 52.81 374 ALA A O 1
ATOM 2922 N N . ALA A 1 375 ? 39.618 12.608 -24.788 1.00 53.72 375 ALA A N 1
ATOM 2923 C CA . ALA A 1 375 ? 39.389 12.687 -26.234 1.00 53.72 375 ALA A CA 1
ATOM 2924 C C . ALA A 1 375 ? 38.060 12.004 -26.599 1.00 53.72 375 ALA A C 1
ATOM 2926 O O . ALA A 1 375 ? 37.819 10.893 -26.135 1.00 53.72 375 ALA A O 1
ATOM 2927 N N . LEU A 1 376 ? 37.308 12.627 -27.521 1.00 48.34 376 LEU A N 1
ATOM 2928 C CA . LEU A 1 376 ? 36.097 12.135 -28.212 1.00 48.34 376 LEU A CA 1
ATOM 2929 C C . LEU A 1 376 ? 34.811 12.321 -27.365 1.00 48.34 376 LEU A C 1
ATOM 2931 O O . LEU A 1 376 ? 34.708 11.779 -26.275 1.00 48.34 376 LEU A O 1
ATOM 2935 N N . SER A 1 377 ? 33.802 13.114 -27.737 1.00 49.59 377 SER A N 1
ATOM 2936 C CA . SER A 1 377 ? 33.272 13.380 -29.077 1.00 49.59 377 SER A CA 1
ATOM 2937 C C . SER A 1 377 ? 32.468 14.686 -29.122 1.00 49.59 377 SER A C 1
ATOM 2939 O O . SER A 1 377 ? 31.825 15.080 -28.148 1.00 49.59 377 SER A O 1
ATOM 2941 N N . GLU A 1 378 ? 32.519 15.330 -30.284 1.00 59.25 378 GLU A N 1
ATOM 2942 C CA . GLU A 1 378 ? 31.744 16.501 -30.697 1.00 59.25 378 GLU A CA 1
ATOM 2943 C C . GLU A 1 378 ? 30.231 16.194 -30.801 1.00 59.25 378 GLU A C 1
ATOM 2945 O O . GLU A 1 378 ? 29.856 15.033 -30.988 1.00 59.25 378 GLU A O 1
ATOM 2950 N N . PRO A 1 379 ? 29.349 17.206 -30.672 1.00 57.72 379 PRO A N 1
ATOM 2951 C CA . PRO A 1 379 ? 27.904 17.040 -30.803 1.00 57.72 379 PRO A CA 1
ATOM 2952 C C . PRO A 1 379 ? 27.485 16.886 -32.272 1.00 57.72 379 PRO A C 1
ATOM 2954 O O . PRO A 1 379 ? 27.717 17.777 -33.087 1.00 57.72 379 PRO A O 1
ATOM 2957 N N . ASP A 1 380 ? 26.846 15.753 -32.568 1.00 50.44 380 ASP A N 1
ATOM 2958 C CA . ASP A 1 380 ? 26.242 15.445 -33.863 1.00 50.44 380 ASP A CA 1
ATOM 2959 C C . ASP A 1 380 ? 25.037 16.355 -34.153 1.00 50.44 380 ASP A C 1
ATOM 2961 O O . ASP A 1 380 ? 24.279 16.778 -33.274 1.00 50.44 380 ASP A O 1
ATOM 2965 N N . GLU A 1 381 ? 24.937 16.674 -35.428 1.00 56.78 381 GLU A N 1
ATOM 2966 C CA . GLU A 1 381 ? 24.211 17.747 -36.072 1.00 56.78 381 GLU A CA 1
ATOM 2967 C C . GLU A 1 381 ? 22.719 17.394 -36.202 1.00 56.78 381 GLU A C 1
ATOM 2969 O O . GLU A 1 381 ? 22.333 16.290 -36.585 1.00 56.78 381 GLU A O 1
ATOM 2974 N N . ALA A 1 382 ? 21.844 18.339 -35.859 1.00 61.38 382 ALA A N 1
ATOM 2975 C CA . ALA A 1 382 ? 20.400 18.161 -35.966 1.00 61.38 382 ALA A CA 1
ATOM 2976 C C . ALA A 1 382 ? 19.962 17.982 -37.438 1.00 61.38 382 ALA A C 1
ATOM 2978 O O . ALA A 1 382 ? 20.350 18.791 -38.285 1.00 61.38 382 ALA A O 1
ATOM 2979 N N . PRO A 1 383 ? 19.092 17.007 -37.768 1.00 68.81 383 PRO A N 1
ATOM 2980 C CA . PRO A 1 383 ? 18.548 16.902 -39.114 1.00 68.81 383 PRO A CA 1
ATOM 2981 C C . PRO A 1 383 ? 17.484 17.990 -39.380 1.00 68.81 383 PRO A C 1
ATOM 2983 O O . PRO A 1 383 ? 16.679 18.304 -38.496 1.00 68.81 383 PRO A O 1
ATOM 2986 N N . PRO A 1 384 ? 17.435 18.563 -40.598 1.00 67.25 384 PRO A N 1
ATOM 2987 C CA . PRO A 1 384 ? 16.458 19.583 -40.970 1.00 67.25 384 PRO A CA 1
ATOM 2988 C C . PRO A 1 384 ? 15.036 19.009 -41.155 1.00 67.25 384 PRO A C 1
ATOM 2990 O O . PRO A 1 384 ? 14.877 17.835 -41.499 1.00 67.25 384 PRO A O 1
ATOM 2993 N N . PRO A 1 385 ? 13.985 19.839 -40.992 1.00 63.53 385 PRO A N 1
ATOM 2994 C CA . PRO A 1 385 ? 12.597 19.432 -41.190 1.00 63.53 385 PRO A CA 1
ATOM 2995 C C . PRO A 1 385 ? 12.313 19.181 -42.676 1.00 63.53 385 PRO A C 1
ATOM 2997 O O . PRO A 1 385 ? 12.361 20.102 -43.493 1.00 63.53 385 PRO A O 1
ATOM 3000 N N . GLN A 1 386 ? 12.001 17.933 -43.033 1.00 59.09 386 GLN A N 1
ATOM 3001 C CA . GLN A 1 386 ? 11.512 17.613 -44.371 1.00 59.09 386 GLN A CA 1
ATOM 3002 C C . GLN A 1 386 ? 10.034 17.967 -44.524 1.00 59.09 386 GLN A C 1
ATOM 3004 O O . GLN A 1 386 ? 9.209 17.795 -43.627 1.00 59.09 386 GLN A O 1
ATOM 3009 N N . ALA A 1 387 ? 9.767 18.527 -45.696 1.00 56.09 387 ALA A N 1
ATOM 3010 C CA . ALA A 1 387 ? 8.577 19.245 -46.073 1.00 56.09 387 ALA A CA 1
ATOM 3011 C C . ALA A 1 387 ? 7.349 18.352 -46.280 1.00 56.09 387 ALA A C 1
ATOM 3013 O O . ALA A 1 387 ? 7.415 17.215 -46.739 1.00 56.09 387 ALA A O 1
ATOM 3014 N N . VAL A 1 388 ? 6.216 18.983 -45.999 1.00 54.41 388 VAL A N 1
ATOM 3015 C CA . VAL A 1 388 ? 4.855 18.630 -46.386 1.00 54.41 388 VAL A CA 1
ATOM 3016 C C . VAL A 1 388 ? 4.793 18.350 -47.893 1.00 54.41 388 VAL A C 1
ATOM 3018 O O . VAL A 1 388 ? 5.064 19.244 -48.693 1.00 54.41 388 VAL A O 1
ATOM 3021 N N . ILE A 1 389 ? 4.390 17.139 -48.285 1.00 53.88 389 ILE A N 1
ATOM 3022 C CA . ILE A 1 389 ? 3.903 16.861 -49.640 1.00 53.88 389 ILE A CA 1
ATOM 3023 C C . ILE A 1 389 ? 2.409 16.575 -49.536 1.00 53.88 389 ILE A C 1
ATOM 3025 O O . ILE A 1 389 ? 1.980 15.553 -49.006 1.00 53.88 389 ILE A O 1
ATOM 3029 N N . ALA A 1 390 ? 1.638 17.538 -50.030 1.00 54.41 390 ALA A N 1
ATOM 3030 C CA . ALA A 1 390 ? 0.250 17.382 -50.416 1.00 54.41 390 ALA A CA 1
ATOM 3031 C C . ALA A 1 390 ? 0.184 16.761 -51.822 1.00 54.41 390 ALA A C 1
ATOM 3033 O O . ALA A 1 390 ? 0.868 17.238 -52.725 1.00 54.41 390 ALA A O 1
ATOM 3034 N N . ALA A 1 391 ? -0.637 15.725 -51.983 1.00 53.97 391 ALA A N 1
ATOM 3035 C CA . ALA A 1 391 ? -1.280 15.264 -53.221 1.00 53.97 391 ALA A CA 1
ATOM 3036 C C . ALA A 1 391 ? -2.215 14.117 -52.780 1.00 53.97 391 ALA A C 1
ATOM 3038 O O . ALA A 1 391 ? -1.741 13.116 -52.255 1.00 53.97 391 ALA A O 1
ATOM 3039 N N . ASP A 1 392 ? -3.532 14.279 -52.677 1.00 53.09 392 ASP A N 1
ATOM 3040 C CA . ASP A 1 392 ? -4.504 14.515 -53.752 1.00 53.09 392 ASP A CA 1
ATOM 3041 C C . ASP A 1 392 ? -4.513 13.359 -54.767 1.00 53.09 392 ASP A C 1
ATOM 3043 O O . ASP A 1 392 ? -3.615 13.249 -55.599 1.00 53.09 392 ASP A O 1
ATOM 3047 N N . SER A 1 393 ? -5.489 12.457 -54.614 1.00 55.19 393 SER A N 1
ATOM 3048 C CA . SER A 1 393 ? -6.002 11.465 -55.582 1.00 55.19 393 SER A CA 1
ATOM 3049 C C . SER A 1 393 ? -7.111 10.685 -54.860 1.00 55.19 393 SER A C 1
ATOM 3051 O O . SER A 1 393 ? -6.851 9.911 -53.945 1.00 55.19 393 SER A O 1
ATOM 3053 N N . GLU A 1 394 ? -8.364 11.107 -54.989 1.00 50.41 394 GLU A N 1
ATOM 3054 C CA . GLU A 1 394 ? -9.290 10.667 -56.039 1.00 50.41 394 GLU A CA 1
ATOM 3055 C C . GLU A 1 394 ? -9.815 9.231 -55.857 1.00 50.41 394 GLU A C 1
ATOM 3057 O O . GLU A 1 394 ? -9.087 8.251 -55.932 1.00 50.41 394 GLU A O 1
ATOM 3062 N N . GLN A 1 395 ? -11.146 9.171 -55.725 1.00 46.19 395 GLN A N 1
ATOM 3063 C CA . GLN A 1 395 ? -12.035 8.157 -56.299 1.00 46.19 395 GLN A CA 1
ATOM 3064 C C . GLN A 1 395 ? -11.946 6.710 -55.772 1.00 46.19 395 GLN A C 1
ATOM 3066 O O . GLN A 1 395 ? -11.155 5.905 -56.245 1.00 46.19 395 GLN A O 1
ATOM 3071 N N . ASN A 1 396 ? -12.944 6.311 -54.970 1.00 51.03 396 ASN A N 1
ATOM 3072 C CA . ASN A 1 396 ? -13.865 5.264 -55.435 1.00 51.03 396 ASN A CA 1
ATOM 3073 C C . ASN A 1 396 ? -15.222 5.309 -54.692 1.00 51.03 396 ASN A C 1
ATOM 3075 O O . ASN A 1 396 ? -15.237 5.244 -53.460 1.00 51.03 396 ASN A O 1
ATOM 3079 N N . PRO A 1 397 ? -16.362 5.423 -55.402 1.00 60.84 397 PRO A N 1
ATOM 3080 C CA . PRO A 1 397 ? -17.694 5.400 -54.819 1.00 60.84 397 PRO A CA 1
ATOM 3081 C C . PRO A 1 397 ? -18.358 4.014 -54.914 1.00 60.84 397 PRO A C 1
ATOM 3083 O O . PRO A 1 397 ? -18.066 3.218 -55.796 1.00 60.84 397 PRO A O 1
ATOM 3086 N N . GLN A 1 398 ? -19.383 3.846 -54.078 1.00 54.94 398 GLN A N 1
ATOM 3087 C CA . GLN A 1 398 ? -20.591 3.056 -54.335 1.00 54.94 398 GLN A CA 1
ATOM 3088 C C . GLN A 1 398 ? -20.545 1.513 -54.353 1.00 54.94 398 GLN A C 1
ATOM 3090 O O . GLN A 1 398 ? -19.747 0.860 -55.009 1.00 54.94 398 GLN A O 1
ATOM 3095 N N . MET A 1 399 ? -21.630 1.004 -53.757 1.00 45.12 399 MET A N 1
ATOM 3096 C CA . MET A 1 399 ? -2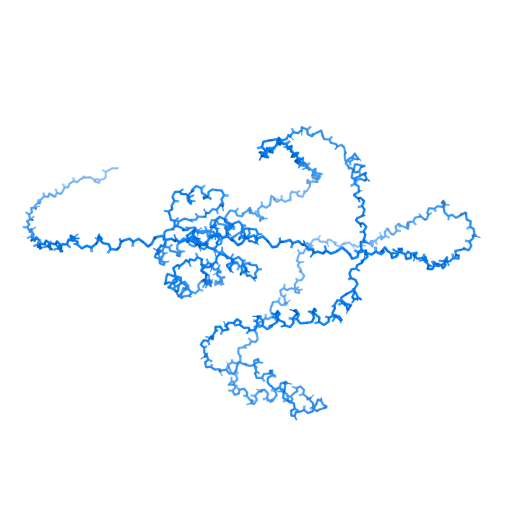2.433 -0.165 -54.135 1.00 45.12 399 MET A CA 1
ATOM 3097 C C . MET A 1 399 ? -22.282 -1.462 -53.333 1.00 45.12 399 MET A C 1
ATOM 3099 O O . MET A 1 399 ? -21.438 -2.306 -53.605 1.00 45.12 399 MET A O 1
ATOM 3103 N N . ALA A 1 400 ? -23.337 -1.642 -52.524 1.00 50.72 400 ALA A N 1
ATOM 3104 C CA . ALA A 1 400 ? -24.123 -2.865 -52.356 1.00 50.72 400 ALA A CA 1
ATOM 3105 C C . ALA A 1 400 ? -23.540 -3.888 -51.353 1.00 50.72 400 ALA A C 1
ATOM 3107 O O . ALA A 1 400 ? -22.359 -4.181 -51.365 1.00 50.72 400 ALA A O 1
ATOM 3108 N N . GLN A 1 401 ? -24.296 -4.479 -50.426 1.00 51.06 401 GLN A N 1
ATOM 3109 C CA . GLN A 1 401 ? -25.710 -4.844 -50.456 1.00 51.06 401 GLN A CA 1
ATOM 3110 C C . GLN A 1 401 ? -26.324 -4.807 -49.050 1.00 51.06 401 GLN A C 1
ATOM 3112 O O . GLN A 1 401 ? -25.695 -5.167 -48.059 1.00 51.06 401 GLN A O 1
ATOM 3117 N N . LEU A 1 402 ? -27.592 -4.406 -49.020 1.00 61.00 402 LEU A N 1
ATOM 3118 C CA . LEU A 1 402 ? -28.554 -4.614 -47.947 1.00 61.00 402 LEU A CA 1
ATOM 3119 C C . LEU A 1 402 ? -29.631 -5.560 -48.515 1.00 61.00 402 LEU A C 1
ATOM 3121 O O . LEU A 1 402 ? -29.989 -5.415 -49.684 1.00 61.00 402 LEU A O 1
ATOM 3125 N N . ALA A 1 403 ? -30.154 -6.435 -47.654 1.00 57.50 403 ALA A N 1
ATOM 3126 C CA . ALA A 1 403 ? -31.361 -7.267 -47.780 1.00 57.50 403 ALA A CA 1
ATOM 3127 C C . ALA A 1 403 ? -31.274 -8.612 -48.538 1.00 57.50 403 ALA A C 1
ATOM 3129 O O . ALA A 1 403 ? -31.427 -8.679 -49.758 1.00 57.50 403 ALA A O 1
ATOM 3130 N N . LEU A 1 404 ? -31.202 -9.697 -47.756 1.00 54.72 404 LEU A N 1
ATOM 3131 C CA . LEU A 1 404 ? -32.329 -10.624 -47.573 1.00 54.72 404 LEU A CA 1
ATOM 3132 C C . LEU A 1 404 ? -32.309 -11.211 -46.158 1.00 54.72 404 LEU A C 1
ATOM 3134 O O . LEU A 1 404 ? -31.194 -11.524 -45.684 1.00 54.72 404 LEU A O 1
#